Protein AF-A0AA36C4Y5-F1 (afdb_monomer_lite)

Structure (mmCIF, N/CA/C/O backbone):
data_AF-A0AA36C4Y5-F1
#
_entry.id   AF-A0AA36C4Y5-F1
#
loop_
_atom_site.group_PDB
_atom_site.id
_atom_site.type_symbol
_atom_site.label_atom_id
_atom_site.label_alt_id
_atom_site.label_comp_id
_atom_site.label_asym_id
_atom_site.label_entity_id
_atom_site.label_seq_id
_atom_site.pdbx_PDB_ins_code
_atom_site.Cartn_x
_atom_site.Cartn_y
_atom_site.Cartn_z
_atom_site.occupancy
_atom_site.B_iso_or_equiv
_atom_site.auth_seq_id
_atom_site.auth_comp_id
_atom_site.auth_asym_id
_atom_site.auth_atom_id
_atom_site.pdbx_PDB_model_num
ATOM 1 N N . MET A 1 1 ? 22.059 8.610 -9.276 1.00 89.94 1 MET A N 1
ATOM 2 C CA . MET A 1 1 ? 22.294 9.863 -8.521 1.00 89.94 1 MET A CA 1
ATOM 3 C C . MET A 1 1 ? 21.485 9.845 -7.234 1.00 89.94 1 MET A C 1
ATOM 5 O O . MET A 1 1 ? 20.323 9.450 -7.276 1.00 89.94 1 MET A O 1
ATOM 9 N N . ALA A 1 2 ? 22.079 10.212 -6.101 1.00 87.81 2 ALA A N 1
ATOM 10 C CA . ALA A 1 2 ? 21.374 10.294 -4.827 1.00 87.81 2 ALA A CA 1
ATOM 11 C C . ALA A 1 2 ? 20.607 11.616 -4.740 1.00 87.81 2 ALA A C 1
ATOM 13 O O . ALA A 1 2 ? 21.207 12.681 -4.844 1.00 87.81 2 ALA A O 1
ATOM 14 N N . HIS A 1 3 ? 19.291 11.540 -4.538 1.00 81.25 3 HIS A N 1
ATOM 15 C CA . HIS A 1 3 ? 18.457 12.730 -4.339 1.00 81.25 3 HIS A CA 1
ATOM 16 C C . HIS A 1 3 ? 18.406 13.200 -2.873 1.00 81.25 3 HIS A C 1
ATOM 18 O O . HIS A 1 3 ? 18.002 14.326 -2.613 1.00 81.25 3 HIS A O 1
ATOM 24 N N . ASN A 1 4 ? 18.779 12.341 -1.918 1.00 78.94 4 ASN A N 1
ATOM 25 C CA . ASN A 1 4 ? 18.818 12.627 -0.482 1.00 78.94 4 ASN A CA 1
ATOM 26 C C . ASN A 1 4 ? 19.824 11.698 0.237 1.00 78.94 4 ASN A C 1
ATOM 28 O O . ASN A 1 4 ? 20.473 10.857 -0.394 1.00 78.94 4 ASN A O 1
ATOM 32 N N . ALA A 1 5 ? 19.943 11.834 1.563 1.00 81.25 5 ALA A N 1
ATOM 33 C CA . ALA A 1 5 ? 20.867 11.044 2.385 1.00 81.25 5 ALA A CA 1
ATOM 34 C C . ALA A 1 5 ? 20.577 9.529 2.353 1.00 81.25 5 ALA A C 1
ATOM 36 O O . ALA A 1 5 ? 21.508 8.731 2.257 1.00 81.25 5 ALA A O 1
ATOM 37 N N . ALA A 1 6 ? 19.302 9.123 2.360 1.00 72.81 6 ALA A N 1
ATOM 38 C CA . ALA A 1 6 ? 18.918 7.714 2.240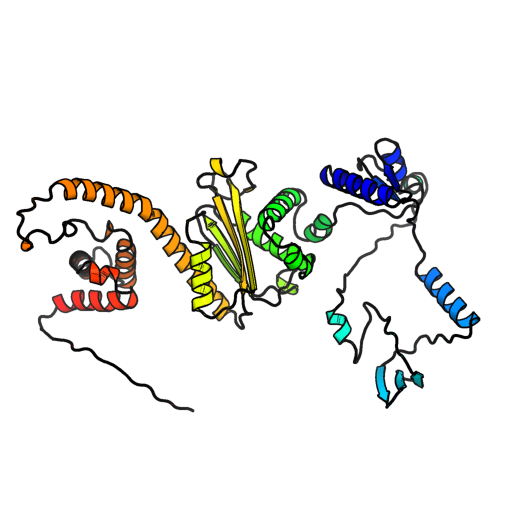 1.00 72.81 6 ALA A CA 1
ATOM 39 C C . ALA A 1 6 ? 19.320 7.135 0.872 1.00 72.81 6 ALA A C 1
ATOM 41 O O . ALA A 1 6 ? 19.883 6.046 0.783 1.00 72.81 6 ALA A O 1
ATOM 42 N N . GLY A 1 7 ? 19.123 7.906 -0.199 1.00 77.38 7 GLY A N 1
ATOM 43 C CA . GLY A 1 7 ? 19.596 7.574 -1.535 1.00 77.38 7 GLY A CA 1
ATOM 44 C C . GLY A 1 7 ? 21.116 7.422 -1.601 1.00 77.38 7 GLY A C 1
ATOM 45 O O . GLY A 1 7 ? 21.597 6.527 -2.286 1.00 77.38 7 GLY A O 1
ATOM 46 N N . ALA A 1 8 ? 21.873 8.249 -0.877 1.00 88.38 8 ALA A N 1
ATOM 47 C CA . ALA A 1 8 ? 23.327 8.117 -0.791 1.00 88.38 8 ALA A CA 1
ATOM 48 C C . ALA A 1 8 ? 23.737 6.808 -0.093 1.00 88.38 8 ALA A C 1
ATOM 50 O O . ALA A 1 8 ? 24.628 6.110 -0.578 1.00 88.38 8 ALA A O 1
ATOM 51 N N . ALA A 1 9 ? 23.040 6.431 0.984 1.00 82.19 9 ALA A N 1
ATOM 52 C CA . ALA A 1 9 ? 23.246 5.151 1.658 1.00 82.19 9 ALA A CA 1
ATOM 53 C C . ALA A 1 9 ? 22.913 3.947 0.749 1.00 82.19 9 ALA A C 1
ATOM 55 O O . ALA A 1 9 ? 23.690 2.993 0.698 1.00 82.19 9 ALA A O 1
ATOM 56 N N . ASP A 1 10 ? 21.825 4.006 -0.032 1.00 78.12 10 ASP A N 1
ATOM 57 C CA . ASP A 1 10 ? 21.495 2.973 -1.032 1.00 78.12 10 ASP A CA 1
ATOM 58 C C . ASP A 1 10 ? 22.586 2.865 -2.110 1.00 78.12 10 ASP A C 1
ATOM 60 O O . ASP A 1 10 ? 23.038 1.768 -2.446 1.00 78.12 10 ASP A O 1
ATOM 64 N N . LEU A 1 11 ? 23.084 3.996 -2.625 1.00 90.31 11 LEU A N 1
ATOM 65 C CA . LEU A 1 11 ? 24.181 3.985 -3.595 1.00 90.31 11 LEU A CA 1
ATOM 66 C C . LEU A 1 11 ? 25.468 3.382 -3.020 1.00 90.31 11 LEU A C 1
ATOM 68 O O . LEU A 1 11 ? 26.138 2.636 -3.735 1.00 90.31 11 LEU A O 1
ATOM 72 N N . GLN A 1 12 ? 25.792 3.644 -1.751 1.00 91.25 12 GLN A N 1
ATOM 73 C CA . GLN A 1 12 ? 26.920 3.011 -1.062 1.00 91.25 12 GLN A CA 1
ATOM 74 C C . GLN A 1 12 ? 26.722 1.491 -0.954 1.00 91.25 12 GLN A C 1
ATOM 76 O O . GLN A 1 12 ? 27.602 0.720 -1.339 1.00 91.25 12 GLN A O 1
ATOM 81 N N . ALA A 1 13 ? 25.541 1.038 -0.525 1.00 85.56 13 ALA A N 1
ATOM 82 C CA . ALA A 1 13 ? 25.236 -0.389 -0.442 1.00 85.56 13 ALA A CA 1
ATOM 83 C C . ALA A 1 13 ? 25.334 -1.079 -1.817 1.00 85.56 13 ALA A C 1
ATOM 85 O O . ALA A 1 13 ? 25.893 -2.175 -1.935 1.00 85.56 13 ALA A O 1
ATOM 86 N N . ARG A 1 14 ? 24.840 -0.432 -2.883 1.00 84.75 14 ARG A N 1
ATOM 87 C CA . ARG A 1 14 ? 24.961 -0.918 -4.268 1.00 84.75 14 ARG A CA 1
ATOM 88 C C . ARG A 1 14 ? 26.407 -0.941 -4.744 1.00 84.75 14 ARG A C 1
ATOM 90 O O . ARG A 1 14 ? 26.807 -1.922 -5.368 1.00 84.75 14 ARG A O 1
ATOM 97 N N . HIS A 1 15 ? 27.186 0.098 -4.451 1.00 95.44 15 HIS A N 1
ATOM 98 C CA . HIS A 1 15 ? 28.616 0.137 -4.747 1.00 95.44 15 HIS A CA 1
ATOM 99 C C . HIS A 1 15 ? 29.319 -1.091 -4.158 1.00 95.44 15 HIS A C 1
ATOM 101 O O . HIS A 1 15 ? 29.966 -1.839 -4.891 1.00 95.44 15 HIS A O 1
ATOM 107 N N . ASP A 1 16 ? 29.113 -1.367 -2.871 1.00 91.44 16 ASP A N 1
ATOM 108 C CA . ASP A 1 16 ? 29.782 -2.469 -2.172 1.00 91.44 16 ASP A CA 1
ATOM 109 C C . ASP A 1 16 ? 29.340 -3.838 -2.707 1.00 91.44 16 ASP A C 1
ATOM 111 O O . ASP A 1 16 ? 30.133 -4.773 -2.850 1.00 91.44 16 ASP A O 1
ATOM 115 N N . GLN A 1 17 ? 28.061 -3.967 -3.060 1.00 89.69 17 GLN A N 1
ATOM 116 C CA . GLN A 1 17 ? 27.519 -5.147 -3.726 1.00 89.69 17 GLN A CA 1
ATOM 117 C C . GLN A 1 17 ? 28.144 -5.400 -5.105 1.00 89.69 17 GLN A C 1
ATOM 119 O O . GLN A 1 17 ? 28.428 -6.551 -5.446 1.00 89.69 17 GLN A O 1
ATOM 124 N N . TRP A 1 18 ? 28.327 -4.362 -5.916 1.00 90.31 18 TRP A N 1
ATOM 125 C CA . TRP A 1 18 ? 28.888 -4.481 -7.262 1.00 90.31 18 TRP A CA 1
ATOM 126 C C . TRP A 1 18 ? 30.403 -4.676 -7.237 1.00 90.31 18 TRP A C 1
ATOM 128 O O . TRP A 1 18 ? 30.913 -5.543 -7.950 1.00 90.31 18 TRP A O 1
ATOM 138 N N . LYS A 1 19 ? 31.112 -3.984 -6.340 1.00 93.81 19 LYS A N 1
ATOM 139 C CA . LYS A 1 19 ? 32.541 -4.201 -6.087 1.00 93.81 19 LYS A CA 1
ATOM 140 C C . LYS A 1 19 ? 32.851 -5.643 -5.704 1.00 93.81 19 LYS A C 1
ATOM 142 O O . LYS A 1 19 ? 33.768 -6.229 -6.271 1.00 93.81 19 LYS A O 1
ATOM 147 N N . ARG A 1 20 ? 32.055 -6.255 -4.815 1.00 93.56 20 ARG A N 1
ATOM 148 C CA . ARG A 1 20 ? 32.211 -7.678 -4.444 1.00 93.56 20 ARG A CA 1
ATOM 149 C C . ARG A 1 20 ? 32.080 -8.641 -5.627 1.00 93.56 20 ARG A C 1
ATOM 151 O O . ARG A 1 20 ? 32.610 -9.743 -5.567 1.00 93.56 20 ARG A O 1
ATOM 158 N N . ARG A 1 21 ? 31.392 -8.234 -6.695 1.00 93.88 21 ARG A N 1
ATOM 159 C CA . ARG A 1 21 ? 31.222 -9.011 -7.933 1.00 93.88 21 ARG A CA 1
ATOM 160 C C . ARG A 1 21 ? 32.266 -8.667 -9.004 1.00 93.88 21 ARG A C 1
ATOM 162 O O . ARG A 1 21 ? 32.126 -9.111 -10.137 1.00 93.88 21 ARG A O 1
ATOM 169 N N . GLY A 1 22 ? 33.279 -7.863 -8.670 1.00 93.94 22 GLY A N 1
ATOM 170 C CA . GLY A 1 22 ? 34.330 -7.441 -9.600 1.00 93.94 22 GLY A CA 1
ATOM 171 C C . GLY A 1 22 ? 33.880 -6.407 -10.635 1.00 93.94 22 GLY A C 1
ATOM 172 O O . GLY A 1 22 ? 34.559 -6.224 -11.640 1.00 93.94 22 GLY A O 1
ATOM 173 N N . ALA A 1 23 ? 32.740 -5.741 -10.427 1.00 94.81 23 ALA A N 1
ATOM 174 C CA . ALA A 1 23 ? 32.265 -4.716 -11.349 1.00 94.81 23 ALA A CA 1
ATOM 175 C C . ALA A 1 23 ? 33.080 -3.417 -11.231 1.00 94.81 23 ALA A C 1
ATOM 177 O O . ALA A 1 23 ? 33.407 -2.972 -10.125 1.00 94.81 23 ALA A O 1
ATOM 178 N N . ASP A 1 24 ? 33.341 -2.779 -12.374 1.00 96.44 24 ASP A N 1
ATOM 179 C CA . ASP A 1 24 ? 33.966 -1.456 -12.450 1.00 96.44 24 ASP A CA 1
ATOM 180 C C . ASP A 1 24 ? 32.942 -0.355 -12.143 1.00 96.44 24 ASP A C 1
ATOM 182 O O . ASP A 1 24 ? 32.350 0.272 -13.026 1.00 96.44 24 ASP A O 1
ATOM 186 N N . VAL A 1 25 ? 32.705 -0.184 -10.844 1.00 96.62 25 VAL A N 1
ATOM 187 C CA . VAL A 1 25 ? 31.866 0.871 -10.284 1.00 96.62 25 VAL A CA 1
ATOM 188 C C . VAL A 1 25 ? 32.677 1.779 -9.364 1.00 96.62 25 VAL A C 1
ATOM 190 O O . VAL A 1 25 ? 33.612 1.334 -8.684 1.00 96.62 25 VAL A O 1
ATOM 193 N N . GLU A 1 26 ? 32.296 3.052 -9.321 1.00 96.88 26 GLU A N 1
ATOM 194 C CA . GLU A 1 26 ? 32.885 4.075 -8.463 1.00 96.88 26 GLU A CA 1
ATOM 195 C C . GLU A 1 26 ? 31.788 4.935 -7.832 1.00 96.88 26 GLU A C 1
ATOM 197 O O . GLU A 1 26 ? 30.918 5.455 -8.530 1.00 96.88 26 GLU A O 1
ATOM 202 N N . LEU A 1 27 ? 31.832 5.106 -6.509 1.00 97.31 27 LEU A N 1
ATOM 203 C CA . LEU A 1 27 ? 30.984 6.078 -5.831 1.00 97.31 27 LEU A CA 1
ATOM 204 C C . LEU A 1 27 ? 31.628 7.469 -5.920 1.00 97.31 27 LEU A C 1
ATOM 206 O O . LEU A 1 27 ? 32.692 7.711 -5.356 1.00 97.31 27 LEU A O 1
ATOM 210 N N . LEU A 1 28 ? 30.978 8.376 -6.641 1.00 96.81 28 LEU A N 1
ATOM 211 C CA . LEU A 1 28 ? 31.387 9.763 -6.813 1.00 96.81 28 LEU A CA 1
ATOM 212 C C . LEU A 1 28 ? 30.800 10.630 -5.699 1.00 96.81 28 LEU A C 1
ATOM 214 O O . LEU A 1 28 ? 29.606 10.553 -5.409 1.00 96.81 28 LEU A O 1
ATOM 218 N N . THR A 1 29 ? 31.628 11.506 -5.133 1.00 95.50 29 THR A N 1
ATOM 219 C CA . THR A 1 29 ? 31.250 12.527 -4.144 1.00 95.50 29 THR A CA 1
ATOM 220 C C . THR A 1 29 ? 31.993 13.838 -4.435 1.00 95.50 29 THR A C 1
ATOM 222 O O . THR A 1 29 ? 32.924 13.872 -5.247 1.00 95.50 29 THR A O 1
ATOM 225 N N . GLY A 1 30 ? 31.567 14.938 -3.807 1.00 93.44 30 GLY A N 1
ATOM 226 C CA . GLY A 1 30 ? 32.246 16.237 -3.901 1.00 93.44 30 GLY A CA 1
ATOM 227 C C . GLY A 1 30 ? 32.370 16.772 -5.334 1.00 93.44 30 GLY A C 1
ATOM 228 O O . GLY A 1 30 ? 31.464 16.607 -6.152 1.00 93.44 30 GLY A O 1
ATOM 229 N N . SER A 1 31 ? 33.513 17.390 -5.652 1.00 94.31 31 SER A N 1
ATOM 230 C CA . SER A 1 31 ? 33.762 18.020 -6.960 1.00 94.31 31 SER A CA 1
ATOM 231 C C . SER A 1 31 ? 33.651 17.045 -8.133 1.00 94.31 31 SER A C 1
ATOM 233 O O . SER A 1 31 ? 33.160 17.416 -9.194 1.00 94.31 31 SER A O 1
ATOM 235 N N . LYS A 1 32 ? 34.039 15.780 -7.938 1.00 94.12 32 LYS A N 1
ATOM 236 C CA . LYS A 1 32 ? 33.940 14.750 -8.978 1.00 94.12 32 LYS A CA 1
ATOM 237 C C . LYS A 1 32 ? 32.487 14.369 -9.267 1.00 94.12 32 LYS A C 1
ATOM 239 O O . LYS A 1 32 ? 32.132 14.118 -10.413 1.00 94.12 32 LYS A O 1
ATOM 244 N N . CYS A 1 33 ? 31.631 14.357 -8.243 1.00 94.56 33 CYS A N 1
ATOM 245 C CA . CYS A 1 33 ? 30.192 14.167 -8.432 1.00 94.56 33 CYS A CA 1
ATOM 246 C C . CYS A 1 33 ? 29.586 15.330 -9.224 1.00 94.56 33 CYS A C 1
ATOM 248 O O . CYS A 1 33 ? 28.864 15.090 -10.189 1.00 94.56 33 CYS A O 1
ATOM 250 N N . GLN A 1 34 ? 29.945 16.568 -8.872 1.00 92.62 34 GLN A N 1
ATOM 251 C CA . GLN A 1 34 ? 29.488 17.764 -9.580 1.00 92.62 34 GLN A CA 1
ATOM 252 C C . GLN A 1 34 ? 29.922 17.766 -11.048 1.00 92.62 34 GLN A C 1
ATOM 254 O O . GLN A 1 34 ? 29.106 18.028 -11.927 1.00 92.62 34 GLN A O 1
ATOM 259 N N . GLU A 1 35 ? 31.182 17.429 -11.321 1.00 92.31 35 GLU A N 1
ATOM 260 C CA . GLU A 1 35 ? 31.720 17.342 -12.680 1.00 92.31 35 GLU A CA 1
ATOM 261 C C . GLU A 1 35 ? 30.941 16.337 -13.544 1.00 92.31 35 GLU A C 1
ATOM 263 O O . GLU A 1 35 ? 30.611 16.628 -14.691 1.00 92.31 35 GLU A O 1
ATOM 268 N N . TYR A 1 36 ? 30.626 15.161 -12.992 1.00 92.50 36 TYR A N 1
ATOM 269 C CA . TYR A 1 36 ? 29.939 14.095 -13.725 1.00 92.50 36 TYR A CA 1
ATOM 270 C C . TYR A 1 36 ? 28.432 14.330 -13.855 1.00 92.50 36 TYR A C 1
ATOM 272 O O . TYR A 1 36 ? 27.846 13.984 -14.878 1.00 92.50 36 TYR A O 1
ATOM 280 N N . CYS A 1 37 ? 27.794 14.902 -12.834 1.00 90.50 37 CYS A N 1
ATOM 281 C CA . CYS A 1 37 ? 26.354 15.157 -12.848 1.00 90.50 37 CYS A CA 1
ATOM 282 C C . CYS A 1 37 ? 25.996 16.473 -13.551 1.00 90.50 37 CYS A C 1
ATOM 284 O O . CYS A 1 37 ? 24.849 16.641 -13.955 1.00 90.50 37 CYS A O 1
ATOM 286 N N . GLY A 1 38 ? 26.944 17.408 -13.672 1.00 89.50 38 GLY A N 1
ATOM 287 C CA . GLY A 1 38 ? 26.691 18.751 -14.198 1.00 89.50 38 GLY A CA 1
ATOM 288 C C . GLY A 1 38 ? 26.014 19.700 -13.205 1.00 89.50 38 GLY A C 1
ATOM 289 O O . GLY A 1 38 ? 25.529 20.756 -13.598 1.00 89.50 38 GLY A O 1
ATOM 290 N N . THR A 1 39 ? 25.926 19.327 -11.925 1.00 87.94 39 THR A N 1
ATOM 291 C CA . THR A 1 39 ? 25.198 20.080 -10.893 1.00 87.94 39 THR A CA 1
ATOM 292 C C . THR A 1 39 ? 25.777 19.825 -9.503 1.00 87.94 39 THR A C 1
ATOM 294 O O . THR A 1 39 ? 26.255 18.729 -9.216 1.00 87.94 39 THR A O 1
ATOM 297 N N . ASP A 1 40 ? 25.725 20.829 -8.631 1.00 89.38 40 ASP A N 1
ATOM 298 C CA . ASP A 1 40 ? 26.099 20.734 -7.215 1.00 89.38 40 ASP A CA 1
ATOM 299 C C . ASP A 1 40 ? 24.957 20.228 -6.315 1.00 89.38 40 ASP A C 1
ATOM 301 O O . ASP A 1 40 ? 25.178 19.917 -5.147 1.00 89.38 40 ASP A O 1
ATOM 305 N N . GLN A 1 41 ? 23.747 20.078 -6.865 1.00 89.31 41 GLN A N 1
ATOM 306 C CA . GLN A 1 41 ? 22.562 19.616 -6.136 1.00 89.31 41 GLN A CA 1
ATOM 307 C C . GLN A 1 41 ? 22.597 18.112 -5.817 1.00 89.31 41 GLN A C 1
ATOM 309 O O . GLN A 1 41 ? 21.790 17.618 -5.031 1.00 89.31 41 GLN A O 1
ATOM 314 N N . ILE A 1 42 ? 23.518 17.362 -6.429 1.00 92.06 42 ILE A N 1
ATOM 315 C CA . ILE A 1 42 ? 23.687 15.924 -6.211 1.00 92.06 42 ILE A CA 1
ATOM 316 C C . ILE A 1 42 ? 24.930 15.689 -5.356 1.00 92.06 42 ILE A C 1
ATOM 318 O O . ILE A 1 42 ? 26.062 15.855 -5.806 1.00 92.06 42 ILE A O 1
ATOM 322 N N . SER A 1 43 ? 24.711 15.237 -4.122 1.00 91.62 43 SER A N 1
ATOM 323 C CA . SER A 1 43 ? 25.782 14.999 -3.148 1.00 91.62 43 SER A CA 1
ATOM 324 C C . SER A 1 43 ? 26.598 13.733 -3.428 1.00 91.62 43 SER A C 1
ATOM 326 O O . SER A 1 43 ? 27.772 13.656 -3.055 1.00 91.62 43 SER A O 1
ATOM 328 N N . SER A 1 44 ? 25.992 12.734 -4.080 1.00 96.00 44 SER A N 1
ATOM 329 C CA . SER A 1 44 ? 26.673 11.505 -4.490 1.00 96.00 44 SER A CA 1
ATOM 330 C C . SER A 1 44 ? 26.025 10.826 -5.698 1.00 96.00 44 SER A C 1
ATOM 332 O O . SER A 1 44 ? 24.813 10.901 -5.925 1.00 96.00 44 SER A O 1
ATOM 334 N N . ALA A 1 45 ? 26.831 10.109 -6.476 1.00 95.81 45 ALA A N 1
ATOM 335 C CA . ALA A 1 45 ? 26.373 9.324 -7.615 1.00 95.81 45 ALA A CA 1
ATOM 336 C C . ALA A 1 45 ? 27.197 8.042 -7.756 1.00 95.81 45 ALA A C 1
ATOM 338 O O . ALA A 1 45 ? 28.385 8.028 -7.471 1.00 95.81 45 ALA A O 1
ATOM 339 N N . LEU A 1 46 ? 26.573 6.959 -8.215 1.00 95.94 46 LEU A N 1
ATOM 340 C CA . LEU A 1 46 ? 27.270 5.716 -8.524 1.00 95.94 46 LEU A CA 1
ATOM 341 C C . LEU A 1 46 ? 27.556 5.688 -10.024 1.00 95.94 46 LEU A C 1
ATOM 343 O O . LEU A 1 46 ? 26.623 5.597 -10.820 1.00 95.94 46 LEU A O 1
ATOM 347 N N . LEU A 1 47 ? 28.828 5.783 -10.393 1.00 95.69 47 LEU A N 1
ATOM 348 C CA . LEU A 1 47 ? 29.292 5.623 -11.763 1.00 95.69 47 LEU A CA 1
ATOM 349 C C . LEU A 1 47 ? 29.527 4.139 -12.040 1.00 95.69 47 LEU A C 1
ATOM 351 O O . LEU A 1 47 ? 30.337 3.508 -11.367 1.00 95.69 47 LEU A O 1
ATOM 355 N N . ASP A 1 48 ? 28.853 3.598 -13.050 1.00 94.06 48 ASP A N 1
ATOM 356 C CA . ASP A 1 48 ? 29.102 2.255 -13.575 1.00 94.06 48 ASP A CA 1
ATOM 357 C C . ASP A 1 48 ? 29.719 2.376 -14.969 1.00 94.06 48 ASP A C 1
ATOM 359 O O . ASP A 1 48 ? 29.045 2.791 -15.912 1.00 94.06 48 ASP A O 1
ATOM 363 N N . ARG A 1 49 ? 31.003 2.028 -15.112 1.00 93.19 49 ARG A N 1
ATOM 364 C CA . ARG A 1 49 ? 31.735 2.174 -16.385 1.00 93.19 49 ARG A CA 1
ATOM 365 C C . ARG A 1 49 ? 31.336 1.150 -17.443 1.00 93.19 49 ARG A C 1
ATOM 367 O O . ARG A 1 49 ? 31.761 1.252 -18.588 1.00 93.19 49 ARG A O 1
ATOM 374 N N . ARG A 1 50 ? 30.525 0.160 -17.068 1.00 89.50 50 ARG A N 1
ATOM 375 C CA . ARG A 1 50 ? 29.968 -0.842 -17.985 1.00 89.50 50 ARG A CA 1
ATOM 376 C C . ARG A 1 50 ? 28.669 -0.357 -18.623 1.00 89.50 50 ARG A C 1
ATOM 378 O O . ARG A 1 50 ? 28.226 -0.935 -19.612 1.00 89.50 50 ARG A O 1
ATOM 385 N N . ALA A 1 51 ? 28.026 0.642 -18.018 1.00 87.62 51 ALA A N 1
ATOM 386 C CA . ALA A 1 51 ? 26.785 1.211 -18.510 1.00 87.62 51 ALA A CA 1
ATOM 387 C C . ALA A 1 51 ? 27.056 2.224 -19.629 1.00 87.62 51 ALA A C 1
ATOM 389 O O . ALA A 1 51 ? 28.128 2.818 -19.722 1.00 87.62 51 ALA A O 1
ATOM 390 N N . GLY A 1 52 ? 26.052 2.442 -20.472 1.00 85.44 52 GLY A N 1
ATOM 391 C CA . GLY A 1 52 ? 26.131 3.396 -21.566 1.00 85.44 52 GLY A CA 1
ATOM 392 C C . GLY A 1 52 ? 24.764 3.676 -22.167 1.00 85.44 52 GLY A C 1
ATOM 393 O O . GLY A 1 52 ? 23.747 3.118 -21.747 1.00 85.44 52 GLY A O 1
ATOM 394 N N . THR A 1 53 ? 24.751 4.555 -23.158 1.00 85.31 53 THR A N 1
ATOM 395 C CA . THR A 1 53 ? 23.586 4.812 -24.000 1.00 85.31 53 THR A CA 1
ATOM 396 C C . THR A 1 53 ? 23.728 4.026 -25.300 1.00 85.31 53 THR A C 1
ATOM 398 O O . THR A 1 53 ? 24.832 3.794 -25.791 1.00 85.31 53 THR A O 1
ATOM 401 N N . ILE A 1 54 ? 22.605 3.575 -25.854 1.00 87.25 54 ILE A N 1
ATOM 402 C CA . ILE A 1 54 ? 22.574 2.894 -27.151 1.00 87.25 54 ILE A CA 1
ATOM 403 C C . ILE A 1 54 ? 21.590 3.617 -28.061 1.00 87.25 54 ILE A C 1
ATOM 405 O O . ILE A 1 54 ? 20.612 4.179 -27.576 1.00 87.25 54 ILE A O 1
ATOM 409 N N . ASN A 1 55 ? 21.811 3.557 -29.375 1.00 90.56 55 ASN A N 1
ATOM 410 C CA . ASN A 1 55 ? 20.778 3.858 -30.363 1.00 90.56 55 ASN A CA 1
ATOM 411 C C . ASN A 1 55 ? 19.967 2.570 -30.608 1.00 90.56 55 ASN A C 1
ATOM 413 O O . ASN A 1 55 ? 20.463 1.688 -31.319 1.00 90.56 55 ASN A O 1
ATOM 417 N N . PRO A 1 56 ? 18.748 2.421 -30.050 1.00 88.88 56 PRO A N 1
ATOM 418 C CA . PRO A 1 56 ? 18.026 1.151 -30.108 1.00 88.88 56 PRO A CA 1
ATOM 419 C C . PRO A 1 56 ? 17.638 0.762 -31.538 1.00 88.88 56 PRO A C 1
ATOM 421 O O . PRO A 1 56 ? 17.685 -0.416 -31.895 1.00 88.88 56 PRO A O 1
ATOM 424 N N . MET A 1 57 ? 17.304 1.749 -32.378 1.00 92.50 57 MET A N 1
ATOM 425 C CA . MET A 1 57 ? 16.947 1.519 -33.779 1.00 92.50 57 MET A CA 1
ATOM 426 C C . MET A 1 57 ? 18.158 1.055 -34.588 1.00 92.50 57 MET A C 1
ATOM 428 O O . MET A 1 57 ? 18.074 0.071 -35.323 1.00 92.50 57 MET A O 1
ATOM 432 N N . GLY A 1 58 ? 19.300 1.728 -34.420 1.00 95.38 58 GLY A N 1
ATOM 433 C CA . GLY A 1 58 ? 20.552 1.339 -35.070 1.00 95.38 58 GLY A CA 1
ATOM 434 C C . GLY A 1 58 ? 20.996 -0.067 -34.665 1.00 95.38 58 GLY A C 1
ATOM 435 O O . GLY A 1 58 ? 21.306 -0.887 -35.526 1.00 95.38 58 GLY A O 1
ATOM 436 N N . TYR A 1 59 ? 20.940 -0.374 -33.366 1.00 95.00 59 TYR A N 1
ATOM 437 C CA . TYR A 1 59 ? 21.263 -1.701 -32.840 1.00 95.00 59 TYR A CA 1
ATOM 438 C C . TYR A 1 59 ? 20.360 -2.794 -33.431 1.00 95.00 59 TYR A C 1
ATOM 440 O O . TYR A 1 59 ? 20.853 -3.786 -33.966 1.00 95.00 59 TYR A O 1
ATOM 448 N N . THR A 1 60 ? 19.040 -2.588 -33.411 1.00 94.12 60 THR A N 1
ATOM 449 C CA . THR A 1 60 ? 18.066 -3.564 -33.935 1.00 94.12 60 THR A CA 1
ATOM 450 C C . THR A 1 60 ? 18.213 -3.760 -35.446 1.00 94.12 60 THR A C 1
ATOM 452 O O . THR A 1 60 ? 18.141 -4.886 -35.934 1.00 94.12 60 THR A O 1
ATOM 455 N N . THR A 1 61 ? 18.486 -2.684 -36.190 1.00 95.88 61 THR A N 1
ATOM 456 C CA . THR A 1 61 ? 18.733 -2.748 -37.639 1.00 95.88 61 THR A CA 1
ATOM 457 C C . THR A 1 61 ? 19.998 -3.550 -37.947 1.00 95.88 61 THR A C 1
ATOM 459 O O . THR A 1 61 ? 19.975 -4.412 -38.823 1.00 95.88 61 THR A O 1
ATOM 462 N N . GLY A 1 62 ? 21.083 -3.327 -37.198 1.00 97.38 62 GLY A N 1
ATOM 463 C CA . GLY A 1 62 ? 22.321 -4.092 -37.358 1.00 97.38 62 GLY A CA 1
ATOM 464 C C . GLY A 1 62 ? 22.152 -5.582 -37.037 1.00 97.38 62 GLY A C 1
ATOM 465 O O . GLY A 1 62 ? 22.692 -6.434 -37.746 1.00 97.38 62 GLY A O 1
ATOM 466 N N . LEU A 1 63 ? 21.347 -5.917 -36.020 1.00 96.81 63 LEU A N 1
ATOM 467 C CA . LEU A 1 63 ? 20.992 -7.309 -35.724 1.00 96.81 63 LEU A CA 1
ATOM 468 C C . LEU A 1 63 ? 20.197 -7.944 -36.871 1.00 96.81 63 LEU A C 1
ATOM 470 O O . LEU A 1 63 ? 20.516 -9.059 -37.277 1.00 96.81 63 LEU A O 1
ATOM 474 N N . ALA A 1 64 ? 19.205 -7.238 -37.422 1.00 96.56 64 ALA A N 1
ATOM 475 C CA . ALA A 1 64 ? 18.407 -7.739 -38.542 1.00 96.56 64 ALA A CA 1
ATOM 476 C C . ALA A 1 64 ? 19.276 -8.027 -39.780 1.00 96.56 64 ALA A C 1
ATOM 478 O O . ALA A 1 64 ? 19.186 -9.109 -40.354 1.00 96.56 64 ALA A O 1
ATOM 479 N N . GLN A 1 65 ? 20.186 -7.112 -40.127 1.00 97.12 65 GLN A N 1
ATOM 480 C CA . GLN A 1 65 ? 21.150 -7.311 -41.217 1.00 97.12 65 GLN A CA 1
ATOM 481 C C . GLN A 1 65 ? 22.066 -8.518 -40.973 1.00 97.12 65 GLN A C 1
ATOM 483 O O . GLN A 1 65 ? 22.328 -9.295 -41.889 1.00 97.12 65 GLN A O 1
ATOM 488 N N . SER A 1 66 ? 22.531 -8.706 -39.734 1.00 98.00 66 SER A N 1
ATOM 489 C CA . SER A 1 66 ? 23.367 -9.858 -39.371 1.00 98.00 66 SER A CA 1
ATOM 490 C C . SER A 1 66 ? 22.611 -11.181 -39.538 1.00 98.00 66 SER A C 1
ATOM 492 O O . SER A 1 66 ? 23.175 -12.161 -40.021 1.00 98.00 66 SER A O 1
ATOM 494 N N . VAL A 1 67 ? 21.320 -11.210 -39.187 1.00 97.38 67 VAL A N 1
ATOM 495 C CA . VAL A 1 67 ? 20.457 -12.382 -39.399 1.00 97.38 67 VAL A CA 1
ATOM 496 C C . VAL A 1 67 ? 20.351 -12.717 -40.887 1.00 97.38 67 VAL A C 1
ATOM 498 O O . VAL A 1 67 ? 20.499 -13.881 -41.252 1.00 97.38 67 VAL A O 1
ATOM 501 N N . GLU A 1 68 ? 20.147 -11.721 -41.750 1.00 97.31 68 GLU A N 1
ATOM 502 C CA . GLU A 1 68 ? 20.066 -11.924 -43.203 1.00 97.31 68 GLU A CA 1
ATOM 503 C C . GLU A 1 68 ? 21.390 -12.410 -43.805 1.00 97.31 68 GLU A C 1
ATOM 505 O O . GLU A 1 68 ? 21.398 -13.340 -44.611 1.00 97.31 68 GLU A O 1
ATOM 510 N N . GLN A 1 69 ? 22.525 -11.854 -43.367 1.00 97.88 69 GLN A N 1
ATOM 511 C CA . GLN A 1 69 ? 23.858 -12.300 -43.796 1.00 97.88 69 GLN A CA 1
ATOM 512 C C . GLN A 1 69 ? 24.139 -13.765 -43.440 1.00 97.88 69 GLN A C 1
ATOM 514 O O . GLN A 1 69 ? 24.827 -14.462 -44.184 1.00 97.88 69 GLN A O 1
ATOM 519 N N . LEU A 1 70 ? 23.586 -14.244 -42.324 1.00 98.19 70 LEU A N 1
ATOM 520 C CA . LEU A 1 70 ? 23.685 -15.637 -41.884 1.00 98.19 70 LEU A CA 1
ATOM 521 C C . LEU A 1 70 ? 22.640 -16.559 -42.545 1.00 98.19 70 LEU A C 1
ATOM 523 O O . LEU A 1 70 ? 22.541 -17.731 -42.183 1.00 98.19 70 LEU A O 1
ATOM 527 N N . GLY A 1 71 ? 21.866 -16.058 -43.515 1.00 97.50 71 GLY A N 1
ATOM 528 C CA . GLY A 1 71 ? 20.865 -16.824 -44.264 1.00 97.50 71 GLY A CA 1
ATOM 529 C C . GLY A 1 71 ? 19.468 -16.845 -43.636 1.00 97.50 71 GLY A C 1
ATOM 530 O O . GLY A 1 71 ? 18.579 -17.540 -44.132 1.00 97.50 71 GLY A O 1
ATOM 531 N N . GLY A 1 72 ? 19.250 -16.088 -42.558 1.00 97.00 72 GLY A N 1
ATOM 532 C CA . GLY A 1 72 ? 17.918 -15.827 -42.025 1.00 97.00 72 GLY A CA 1
ATOM 533 C C . GLY A 1 72 ? 17.091 -14.940 -42.961 1.00 97.00 72 GLY A C 1
ATOM 534 O O . GLY A 1 72 ? 17.609 -14.293 -43.866 1.00 97.00 72 GLY A O 1
ATOM 535 N N . ARG A 1 73 ? 15.773 -14.908 -42.752 1.00 95.62 73 ARG A N 1
ATOM 536 C CA . ARG A 1 73 ? 14.845 -14.094 -43.551 1.00 95.62 73 ARG A CA 1
ATOM 537 C C . ARG A 1 73 ? 14.033 -13.209 -42.621 1.00 95.62 73 ARG A C 1
ATOM 539 O O . ARG A 1 73 ? 13.392 -13.724 -41.707 1.00 95.62 73 ARG A O 1
ATOM 546 N N . VAL A 1 74 ? 14.043 -11.903 -42.866 1.00 95.19 74 VAL A N 1
ATOM 547 C CA . VAL A 1 74 ? 13.267 -10.925 -42.098 1.00 95.19 74 VAL A CA 1
ATOM 548 C C . VAL A 1 74 ? 12.130 -10.403 -42.970 1.00 95.19 74 VAL A C 1
ATOM 550 O O . VAL A 1 74 ? 12.344 -9.960 -44.094 1.00 95.19 74 VAL A O 1
ATOM 553 N N . PHE A 1 75 ? 10.905 -10.451 -42.450 1.00 93.50 75 PHE A N 1
ATOM 554 C CA . PHE A 1 75 ? 9.720 -9.941 -43.137 1.00 93.50 75 PHE A CA 1
ATOM 555 C C . PHE A 1 75 ? 9.120 -8.799 -42.324 1.00 93.50 75 PHE A C 1
ATOM 557 O O . PHE A 1 75 ? 8.685 -8.993 -41.191 1.00 93.50 75 PHE A O 1
ATOM 564 N N . GLN A 1 76 ? 9.104 -7.601 -42.903 1.00 92.25 76 GLN A N 1
ATOM 565 C CA . GLN A 1 76 ? 8.472 -6.417 -42.316 1.00 92.25 76 GLN A CA 1
ATOM 566 C C . GLN A 1 76 ? 7.068 -6.221 -42.900 1.00 92.25 76 GLN A C 1
ATOM 568 O O . GLN A 1 76 ? 6.716 -6.850 -43.900 1.00 92.25 76 GLN A O 1
ATOM 573 N N . ASN A 1 77 ? 6.250 -5.368 -42.273 1.00 92.00 77 ASN A N 1
ATOM 574 C CA . ASN A 1 77 ? 4.874 -5.077 -42.712 1.00 92.00 77 ASN A CA 1
ATOM 575 C C . ASN A 1 77 ? 4.020 -6.343 -42.935 1.00 92.00 77 ASN A C 1
ATOM 577 O O . ASN A 1 77 ? 3.143 -6.383 -43.794 1.00 92.00 77 ASN A O 1
ATOM 581 N N . SER A 1 78 ? 4.312 -7.396 -42.171 1.00 94.00 78 SER A N 1
ATOM 582 C CA . SER A 1 78 ? 3.737 -8.734 -42.316 1.00 94.00 78 SER A CA 1
ATOM 583 C C . SER A 1 78 ? 3.123 -9.160 -40.985 1.00 94.00 78 SER A C 1
ATOM 585 O O . SER A 1 78 ? 3.597 -10.093 -40.342 1.00 94.00 78 SER A O 1
ATOM 587 N N . ALA A 1 79 ? 2.115 -8.413 -40.523 1.00 92.00 79 ALA A N 1
ATOM 588 C CA . ALA A 1 79 ? 1.471 -8.668 -39.238 1.00 92.00 79 ALA A CA 1
ATOM 589 C C . ALA A 1 79 ? 0.897 -10.094 -39.190 1.00 92.00 79 ALA A C 1
ATOM 591 O O . ALA A 1 79 ? 0.162 -10.514 -40.091 1.00 92.00 79 ALA A O 1
ATOM 592 N N . VAL A 1 80 ? 1.249 -10.832 -38.136 1.00 91.88 80 VAL A N 1
ATOM 593 C CA . VAL A 1 80 ? 0.695 -12.162 -37.869 1.00 91.88 80 VAL A CA 1
ATOM 594 C C . VAL A 1 80 ? -0.720 -11.986 -37.338 1.00 91.88 80 VAL A C 1
ATOM 596 O O . VAL A 1 80 ? -0.924 -11.288 -36.350 1.00 91.88 80 VAL A O 1
ATOM 599 N N . THR A 1 81 ? -1.688 -12.616 -37.994 1.00 91.19 81 THR A N 1
ATOM 600 C CA . THR A 1 81 ? -3.111 -12.513 -37.647 1.00 91.19 81 THR A CA 1
ATOM 601 C C . THR A 1 81 ? -3.640 -13.765 -36.965 1.00 91.19 81 THR A C 1
ATOM 603 O O . THR A 1 81 ? -4.641 -13.686 -36.263 1.00 91.19 81 THR A O 1
ATOM 606 N N . HIS A 1 82 ? -2.990 -14.917 -37.161 1.00 91.06 82 HIS A N 1
ATOM 607 C CA . HIS A 1 82 ? -3.432 -16.182 -36.584 1.00 91.06 82 HIS A CA 1
ATOM 608 C C . HIS A 1 82 ? -2.280 -17.181 -36.444 1.00 91.06 82 HIS A C 1
ATOM 610 O O . HIS A 1 82 ? -1.407 -17.267 -37.316 1.00 91.06 82 HIS A O 1
ATOM 616 N N . LEU A 1 83 ? -2.315 -17.963 -35.364 1.00 91.12 83 LEU A N 1
ATOM 617 C CA . LEU A 1 83 ? -1.390 -19.060 -35.091 1.00 91.12 83 LEU A CA 1
ATOM 618 C C . LEU A 1 83 ? -2.176 -20.356 -34.917 1.00 91.12 83 LEU A C 1
ATOM 620 O O . LEU A 1 83 ? -3.018 -20.461 -34.031 1.00 91.12 83 LEU A O 1
ATOM 624 N N . GLU A 1 84 ? -1.863 -21.361 -35.728 1.00 91.00 84 GLU A N 1
ATOM 625 C CA . GLU A 1 84 ? -2.555 -22.649 -35.706 1.00 91.00 84 GLU A CA 1
ATOM 626 C C . GLU A 1 84 ? -1.542 -23.784 -35.555 1.00 91.00 84 GLU A C 1
ATOM 628 O O . GLU A 1 84 ? -0.578 -23.874 -36.317 1.00 91.00 84 GLU A O 1
ATOM 633 N N . LYS A 1 85 ? -1.741 -24.672 -34.578 1.00 90.50 85 LYS A N 1
ATOM 634 C CA . LYS A 1 85 ? -0.903 -25.866 -34.435 1.00 90.50 85 LYS A CA 1
ATOM 635 C C . LYS A 1 85 ? -1.492 -27.004 -35.268 1.00 90.50 85 LYS A C 1
ATOM 637 O O . LYS A 1 85 ? -2.591 -27.465 -34.974 1.00 90.50 85 LYS A O 1
ATOM 642 N N . GLN A 1 86 ? -0.749 -27.487 -36.262 1.00 88.06 86 GLN A N 1
ATOM 643 C CA . GLN A 1 86 ? -1.130 -28.625 -37.100 1.00 88.06 86 GLN A CA 1
ATOM 644 C C . GLN A 1 86 ? -0.164 -29.790 -36.882 1.00 88.06 86 GLN A C 1
ATOM 646 O O . GLN A 1 86 ? 0.987 -29.766 -37.319 1.00 88.06 86 GLN A O 1
ATOM 651 N N . SER A 1 87 ? -0.642 -30.839 -36.208 1.00 86.50 87 SER A N 1
ATOM 652 C CA . SER A 1 87 ? 0.145 -32.030 -35.864 1.00 86.50 87 SER A CA 1
ATOM 653 C C . SER A 1 87 ? 1.456 -31.675 -35.138 1.00 86.50 87 SER A C 1
ATOM 655 O O . SER A 1 87 ? 1.429 -31.324 -33.955 1.00 86.50 87 SER A O 1
ATOM 657 N N . SER A 1 88 ? 2.600 -31.758 -35.828 1.00 89.12 88 SER A N 1
ATOM 658 C CA . SER A 1 88 ? 3.937 -31.476 -35.293 1.00 89.12 88 SER A CA 1
ATOM 659 C C . SER A 1 88 ? 4.473 -30.081 -35.627 1.00 89.12 88 SER A C 1
ATOM 661 O O . SER A 1 88 ? 5.530 -29.725 -35.114 1.00 89.12 88 SER A O 1
ATOM 663 N N . ALA A 1 89 ? 3.779 -29.304 -36.462 1.00 93.88 89 ALA A N 1
ATOM 664 C CA . ALA A 1 89 ? 4.230 -27.998 -36.931 1.00 93.88 89 ALA A CA 1
ATOM 665 C C . ALA A 1 89 ? 3.229 -26.892 -36.580 1.00 93.88 89 ALA A C 1
ATOM 667 O O . ALA A 1 89 ? 2.062 -27.128 -36.261 1.00 93.88 89 ALA A O 1
ATOM 668 N N . TRP A 1 90 ? 3.703 -25.659 -36.644 1.00 94.38 90 TRP A N 1
ATOM 669 C CA . TRP A 1 90 ? 2.901 -24.461 -36.510 1.00 94.38 90 TRP A CA 1
ATOM 670 C C . TRP A 1 90 ? 2.716 -23.783 -37.853 1.00 94.38 90 TRP A C 1
ATOM 672 O O . TRP A 1 90 ? 3.645 -23.676 -38.652 1.00 94.38 90 TRP A O 1
ATOM 682 N N . LEU A 1 91 ? 1.514 -23.269 -38.052 1.00 95.06 91 LEU A N 1
ATOM 683 C CA . LEU A 1 91 ? 1.118 -22.506 -39.209 1.00 95.06 91 LEU A CA 1
ATOM 684 C C . LEU A 1 91 ? 0.864 -21.056 -38.776 1.00 95.06 91 LEU A C 1
ATOM 686 O O . LEU A 1 91 ? -0.066 -20.765 -38.024 1.00 95.06 91 LEU A O 1
ATOM 690 N N . VAL A 1 92 ? 1.725 -20.152 -39.237 1.00 94.06 92 VAL A N 1
ATOM 691 C CA . VAL A 1 92 ? 1.707 -18.719 -38.926 1.00 94.06 92 VAL A CA 1
ATOM 692 C C . VAL A 1 92 ? 1.080 -17.990 -40.106 1.00 94.06 92 VAL A C 1
ATOM 694 O O . VAL A 1 92 ? 1.675 -17.933 -41.185 1.00 94.06 92 VAL A O 1
ATOM 697 N N . LYS A 1 93 ? -0.128 -17.451 -39.928 1.00 94.25 93 LYS A N 1
ATOM 698 C CA . LYS A 1 93 ? -0.852 -16.746 -40.993 1.00 94.25 93 LYS A CA 1
ATOM 699 C C . LYS A 1 93 ? -0.648 -15.238 -40.869 1.00 94.25 93 LYS A C 1
ATOM 701 O O . LYS A 1 93 ? -0.702 -14.672 -39.779 1.00 94.25 93 LYS A O 1
ATOM 706 N N . THR A 1 94 ? -0.455 -14.598 -42.012 1.00 94.00 94 THR A N 1
ATOM 707 C CA . THR A 1 94 ? -0.494 -13.142 -42.197 1.00 94.00 94 THR A CA 1
ATOM 708 C C . THR A 1 94 ? -1.548 -12.812 -43.257 1.00 94.00 94 THR A C 1
ATOM 710 O O . THR A 1 94 ? -2.090 -13.719 -43.891 1.00 94.00 94 THR A O 1
ATOM 713 N N . ALA A 1 95 ? -1.813 -11.529 -43.515 1.00 93.06 95 ALA A N 1
ATOM 714 C CA . ALA A 1 95 ? -2.756 -11.122 -44.563 1.00 93.06 95 ALA A CA 1
ATOM 715 C C . ALA A 1 95 ? -2.371 -11.614 -45.976 1.00 93.06 95 ALA A C 1
ATOM 717 O O . ALA A 1 95 ? -3.248 -11.874 -46.794 1.00 93.06 95 ALA A O 1
ATOM 718 N N . ASN A 1 96 ? -1.069 -11.756 -46.256 1.00 93.62 96 ASN A N 1
ATOM 719 C CA . ASN A 1 96 ? -0.547 -11.989 -47.608 1.00 93.62 96 ASN A CA 1
ATOM 720 C C . ASN A 1 96 ? 0.183 -13.331 -47.766 1.00 93.62 96 ASN A C 1
ATOM 722 O O . ASN A 1 96 ? 0.796 -13.580 -48.803 1.00 93.62 96 ASN A O 1
ATOM 726 N N . GLY A 1 97 ? 0.170 -14.194 -46.749 1.00 93.88 97 GLY A N 1
ATOM 727 C CA . GLY A 1 97 ? 0.907 -15.450 -46.818 1.00 93.88 97 GLY A CA 1
ATOM 728 C C . GLY A 1 97 ? 0.954 -16.229 -45.515 1.00 93.88 97 GLY A C 1
ATOM 729 O O . GLY A 1 97 ? 0.494 -15.772 -44.466 1.00 93.88 97 GLY A O 1
ATOM 730 N N . VAL A 1 98 ? 1.536 -17.422 -45.612 1.00 94.75 98 VAL A N 1
ATOM 731 C CA . VAL A 1 98 ? 1.613 -18.405 -44.533 1.00 94.75 98 VAL A CA 1
ATOM 732 C C . VAL A 1 98 ? 3.047 -18.908 -44.393 1.00 94.75 98 VAL A C 1
ATOM 734 O O . VAL A 1 98 ? 3.698 -19.215 -45.391 1.00 94.75 98 VAL A O 1
ATOM 737 N N . VAL A 1 99 ? 3.522 -19.019 -43.153 1.00 95.31 99 VAL A N 1
ATOM 738 C CA . VAL A 1 99 ? 4.809 -19.636 -42.808 1.00 95.31 99 VAL A CA 1
ATOM 739 C C . VAL A 1 99 ? 4.553 -20.893 -41.984 1.00 95.31 99 VAL A C 1
ATOM 741 O O . VAL A 1 99 ? 3.771 -20.865 -41.036 1.00 95.31 99 VAL A O 1
ATOM 744 N N . VAL A 1 100 ? 5.219 -21.992 -42.339 1.00 95.38 100 VAL A N 1
ATOM 745 C CA . VAL A 1 100 ? 5.192 -23.248 -41.576 1.00 95.38 100 VAL A CA 1
ATOM 746 C C . VAL A 1 100 ? 6.501 -23.378 -40.806 1.00 95.38 100 VAL A C 1
ATOM 748 O O . VAL A 1 100 ? 7.570 -23.217 -41.395 1.00 95.38 100 VAL A O 1
ATOM 751 N N . ALA A 1 101 ? 6.428 -23.643 -39.503 1.00 95.12 101 ALA A N 1
ATOM 752 C CA . ALA A 1 101 ? 7.599 -23.754 -38.637 1.00 95.12 101 ALA A CA 1
ATOM 753 C C . ALA A 1 101 ? 7.402 -24.805 -37.538 1.00 95.12 101 ALA A C 1
ATOM 755 O O . ALA A 1 101 ? 6.324 -24.912 -36.966 1.00 95.12 101 ALA A O 1
ATOM 756 N N . ASP A 1 102 ? 8.455 -25.531 -37.165 1.00 95.75 102 ASP A N 1
ATOM 757 C CA . ASP A 1 102 ? 8.382 -26.508 -36.064 1.00 95.75 102 ASP A CA 1
ATOM 758 C C . ASP A 1 102 ? 8.238 -25.835 -34.687 1.00 95.75 102 ASP A C 1
ATOM 760 O O . ASP A 1 102 ? 7.701 -26.411 -33.739 1.00 95.75 102 ASP A O 1
ATOM 764 N N . LYS A 1 103 ? 8.732 -24.597 -34.558 1.00 93.75 103 LYS A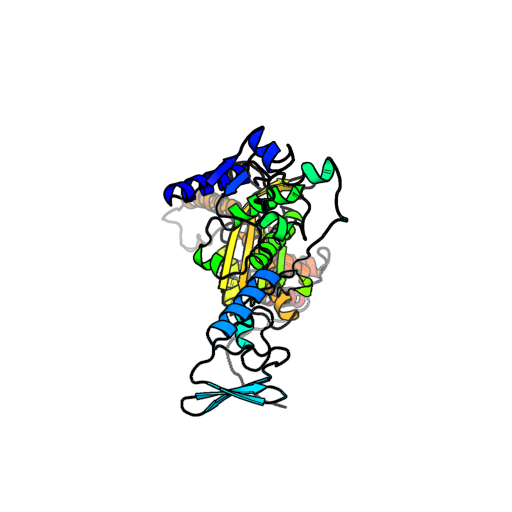 N 1
ATOM 765 C CA . LYS A 1 103 ? 8.728 -23.812 -33.317 1.00 93.75 103 LYS A CA 1
ATOM 766 C C . LYS A 1 103 ? 8.401 -22.352 -33.600 1.00 93.75 103 LYS A C 1
ATOM 768 O O . LYS A 1 103 ? 8.779 -21.815 -34.637 1.00 93.75 103 LYS A O 1
ATOM 773 N N . ILE A 1 104 ? 7.770 -21.706 -32.622 1.00 92.12 104 ILE A N 1
ATOM 774 C CA . ILE A 1 104 ? 7.498 -20.268 -32.616 1.00 92.12 104 ILE A CA 1
ATOM 775 C C . ILE A 1 104 ? 8.102 -19.665 -31.350 1.00 92.12 104 ILE A C 1
ATOM 777 O O . ILE A 1 104 ? 7.957 -20.223 -30.263 1.00 92.12 104 ILE A O 1
ATOM 781 N N . VAL A 1 105 ? 8.750 -18.510 -31.497 1.00 92.06 105 VAL A N 1
ATOM 782 C CA . VAL A 1 105 ? 9.162 -17.648 -30.385 1.00 92.06 105 VAL A CA 1
ATOM 783 C C . VAL A 1 105 ? 8.388 -16.341 -30.505 1.00 92.06 105 VAL A C 1
ATOM 785 O O . VAL A 1 105 ? 8.500 -15.646 -31.512 1.00 92.06 105 VAL A O 1
ATOM 788 N N . ILE A 1 106 ? 7.588 -16.015 -29.491 1.00 87.56 106 ILE A N 1
ATOM 789 C CA . ILE A 1 106 ? 6.804 -14.777 -29.454 1.00 87.56 106 ILE A CA 1
ATOM 790 C C . ILE A 1 106 ? 7.644 -13.700 -28.764 1.00 87.56 106 ILE A C 1
ATOM 792 O O . ILE A 1 106 ? 7.914 -13.786 -27.569 1.00 87.56 106 ILE A O 1
ATOM 796 N N . SER A 1 107 ? 8.055 -12.682 -29.522 1.00 88.31 107 SER A N 1
ATOM 797 C CA . SER A 1 107 ? 8.878 -11.558 -29.044 1.00 88.31 107 SER A CA 1
ATOM 798 C C . SER A 1 107 ? 8.226 -10.195 -29.316 1.00 88.31 107 SER A C 1
ATOM 800 O O . SER A 1 107 ? 8.906 -9.214 -29.599 1.00 88.31 107 SER A O 1
ATOM 802 N N . THR A 1 108 ? 6.893 -10.134 -29.262 1.00 84.81 108 THR A N 1
ATOM 803 C CA . THR A 1 108 ? 6.079 -8.940 -29.571 1.00 84.81 108 THR A CA 1
ATOM 804 C C . THR A 1 108 ? 5.983 -7.934 -28.418 1.00 84.81 108 THR A C 1
ATOM 806 O O . THR A 1 108 ? 5.525 -6.808 -28.611 1.00 84.81 108 THR A O 1
ATOM 809 N N . GLY A 1 109 ? 6.436 -8.309 -27.217 1.00 76.62 109 GLY A N 1
ATOM 810 C CA . GLY A 1 109 ? 6.516 -7.422 -26.053 1.00 76.62 109 GLY A CA 1
ATOM 811 C C . GLY A 1 109 ? 5.186 -6.735 -25.722 1.00 76.62 109 GLY A C 1
ATOM 812 O O . GLY A 1 109 ? 4.121 -7.355 -25.760 1.00 76.62 109 GLY A O 1
ATOM 813 N N . ALA A 1 110 ? 5.238 -5.433 -25.426 1.00 66.88 110 ALA A N 1
ATOM 814 C CA . ALA A 1 110 ? 4.058 -4.632 -25.091 1.00 66.88 110 ALA A CA 1
ATOM 815 C C . ALA A 1 110 ? 3.020 -4.544 -26.231 1.00 66.88 110 ALA A C 1
ATOM 817 O O . ALA A 1 110 ? 1.851 -4.278 -25.955 1.00 66.88 110 ALA A O 1
ATOM 818 N N . TYR A 1 111 ? 3.421 -4.818 -27.476 1.00 75.50 111 TYR A N 1
ATOM 819 C CA . TYR A 1 111 ? 2.596 -4.737 -28.690 1.00 75.50 111 TYR A CA 1
ATOM 820 C C . TYR A 1 111 ? 1.975 -6.083 -29.091 1.00 75.50 111 TYR A C 1
ATOM 822 O O . TYR A 1 111 ? 1.538 -6.261 -30.221 1.00 75.50 111 TYR A O 1
ATOM 830 N N . THR A 1 112 ? 1.980 -7.063 -28.188 1.00 80.50 112 THR A N 1
ATOM 831 C CA . THR A 1 112 ? 1.337 -8.363 -28.417 1.00 80.50 112 THR A CA 1
ATOM 832 C C . THR A 1 112 ? -0.157 -8.174 -28.683 1.00 80.50 112 THR A C 1
ATOM 834 O O . THR A 1 112 ? -0.817 -7.528 -27.879 1.00 80.50 112 THR A O 1
ATOM 837 N N . GLU A 1 113 ? -0.697 -8.754 -29.753 1.00 75.88 113 GLU A N 1
ATOM 838 C CA . GLU A 1 113 ? -2.119 -8.731 -30.142 1.00 75.88 113 GLU A CA 1
ATOM 839 C C . GLU A 1 113 ? -2.512 -10.111 -30.716 1.00 75.88 113 GLU A C 1
ATOM 841 O O . GLU A 1 113 ? -1.627 -10.898 -31.041 1.00 75.88 113 GLU A O 1
ATOM 846 N N . GLY A 1 114 ? -3.810 -10.425 -30.829 1.00 73.62 114 GLY A N 1
ATOM 847 C CA . GLY A 1 114 ? -4.304 -11.690 -31.409 1.00 73.62 114 GLY A CA 1
ATOM 848 C C . GLY A 1 114 ? -4.555 -12.827 -30.404 1.00 73.62 114 GLY A C 1
ATOM 849 O O . GLY A 1 114 ? -4.720 -12.592 -29.205 1.00 73.62 114 GLY A O 1
ATOM 850 N N . ASP A 1 115 ? -4.594 -14.072 -30.893 1.00 69.50 115 ASP A N 1
ATOM 851 C CA . ASP A 1 115 ? -5.030 -15.269 -30.137 1.00 69.50 115 ASP A CA 1
ATOM 852 C C . ASP A 1 115 ? -4.119 -15.639 -28.949 1.00 69.50 115 ASP A C 1
ATOM 854 O O . ASP A 1 115 ? -4.507 -16.389 -28.059 1.00 69.50 115 ASP A O 1
ATOM 858 N N . TRP A 1 116 ? -2.901 -15.097 -28.903 1.00 78.00 116 TRP A N 1
ATOM 859 C CA . TRP A 1 116 ? -1.928 -15.274 -27.816 1.00 78.00 116 TRP A CA 1
ATOM 860 C C . TRP A 1 116 ? -1.877 -14.063 -26.869 1.00 78.00 116 TRP A C 1
ATOM 862 O O . TRP A 1 116 ? -0.936 -13.904 -26.087 1.00 78.00 116 TRP A O 1
ATOM 872 N N . SER A 1 117 ? -2.895 -13.199 -26.923 1.00 64.06 117 SER A N 1
ATOM 873 C CA . SER A 1 117 ? -3.033 -12.008 -26.073 1.00 64.06 117 SER A CA 1
ATOM 874 C C . SER A 1 117 ? -3.164 -12.320 -24.583 1.00 64.06 117 SER A C 1
ATOM 876 O O . SER A 1 117 ? -2.903 -11.435 -23.773 1.00 64.06 117 SER A O 1
ATOM 878 N N . GLU A 1 118 ? -3.450 -13.565 -24.185 1.00 62.53 118 GLU A N 1
ATOM 879 C CA . GLU A 1 118 ? -3.364 -13.974 -22.777 1.00 62.53 118 GLU A CA 1
ATOM 880 C C . GLU A 1 118 ? -1.988 -13.688 -22.160 1.00 62.53 118 GLU A C 1
ATOM 882 O O . GLU A 1 118 ? -1.900 -13.408 -20.967 1.00 62.53 118 GLU A O 1
ATOM 887 N N . LEU A 1 119 ? -0.925 -13.659 -22.973 1.00 62.78 119 LEU A N 1
ATOM 888 C CA . LEU A 1 119 ? 0.411 -13.251 -22.539 1.00 62.78 119 LEU A CA 1
ATOM 889 C C . LEU A 1 119 ? 0.443 -11.818 -21.981 1.00 62.78 119 LEU A C 1
ATOM 891 O O . LEU A 1 119 ? 1.257 -11.537 -21.107 1.00 62.78 119 LEU A O 1
ATOM 895 N N . GLN A 1 120 ? -0.457 -10.924 -22.412 1.00 54.00 120 GLN A N 1
ATOM 896 C CA . GLN A 1 120 ? -0.578 -9.570 -21.859 1.00 54.00 120 GLN A CA 1
ATOM 897 C C . GLN A 1 120 ? -0.915 -9.570 -20.363 1.00 54.00 120 GLN A C 1
ATOM 899 O O . GLN A 1 120 ? -0.546 -8.623 -19.674 1.00 54.00 120 GLN A O 1
ATOM 904 N N . LYS A 1 121 ? -1.545 -10.631 -19.833 1.00 55.22 121 LYS A N 1
ATOM 905 C CA . LYS A 1 121 ? -1.807 -10.774 -18.388 1.00 55.22 121 LYS A CA 1
ATOM 906 C C . LYS A 1 121 ? -0.506 -10.779 -17.568 1.00 55.22 121 LYS A C 1
ATOM 908 O O . LYS A 1 121 ? -0.524 -10.404 -16.400 1.00 55.22 121 LYS A O 1
ATOM 913 N N . ASN A 1 122 ? 0.619 -11.133 -18.196 1.00 53.25 122 ASN A N 1
ATOM 914 C CA . ASN A 1 122 ? 1.932 -11.259 -17.562 1.00 53.25 122 ASN A CA 1
ATOM 915 C C . ASN A 1 122 ? 2.823 -10.015 -17.727 1.00 53.25 122 ASN A C 1
ATOM 917 O O . ASN A 1 122 ? 3.955 -10.014 -17.243 1.00 53.25 122 ASN A O 1
ATOM 921 N N . TYR A 1 123 ? 2.352 -8.960 -18.404 1.00 49.34 123 TYR A N 1
ATOM 922 C CA . TYR A 1 123 ? 3.133 -7.744 -18.640 1.00 49.34 123 TYR A CA 1
ATOM 923 C C . TYR A 1 123 ? 2.385 -6.492 -18.180 1.00 49.34 123 TYR A C 1
ATOM 925 O O . TYR A 1 123 ? 1.174 -6.361 -18.334 1.00 49.34 123 TYR A O 1
ATOM 933 N N . PHE A 1 124 ? 3.133 -5.524 -17.656 1.00 45.88 124 PHE A N 1
ATOM 934 C CA . PHE A 1 124 ? 2.630 -4.183 -17.379 1.00 45.88 124 PHE A CA 1
ATOM 935 C C . PHE A 1 124 ? 2.950 -3.254 -18.556 1.00 45.88 124 PHE A C 1
ATOM 937 O O . PHE A 1 124 ? 4.107 -3.133 -18.962 1.00 45.88 124 PHE A O 1
ATOM 944 N N . ARG A 1 125 ? 1.934 -2.571 -19.094 1.00 50.97 125 ARG A N 1
ATOM 945 C CA . ARG A 1 125 ? 2.124 -1.491 -20.070 1.00 50.97 125 ARG A CA 1
ATOM 946 C C . ARG A 1 125 ? 2.380 -0.185 -19.321 1.00 50.97 125 ARG A C 1
ATOM 948 O O . ARG A 1 125 ? 1.447 0.504 -18.927 1.00 50.97 125 ARG A O 1
ATOM 955 N N . GLY A 1 126 ? 3.655 0.132 -19.118 1.00 46.81 126 GLY A N 1
ATOM 956 C CA . GLY A 1 126 ? 4.072 1.430 -18.593 1.00 46.81 126 GLY A CA 1
ATOM 957 C C . GLY A 1 126 ? 4.089 2.483 -19.694 1.00 46.81 126 GLY A C 1
ATOM 958 O O . GLY A 1 126 ? 4.760 2.300 -20.710 1.00 46.81 126 GLY A O 1
ATOM 959 N N . TYR A 1 127 ? 3.376 3.587 -19.486 1.00 52.66 127 TYR A N 1
ATOM 960 C CA . TYR A 1 127 ? 3.475 4.758 -20.350 1.00 52.66 127 TYR A CA 1
ATOM 961 C C . TYR A 1 127 ? 4.612 5.647 -19.853 1.00 52.66 127 TYR A C 1
ATOM 963 O O . TYR A 1 127 ? 4.624 6.078 -18.701 1.00 52.66 127 TYR A O 1
ATOM 971 N N . TYR A 1 128 ? 5.568 5.919 -20.736 1.00 57.62 128 TYR A N 1
ATOM 972 C CA . TYR A 1 128 ? 6.672 6.832 -20.479 1.00 57.62 128 TYR A CA 1
ATOM 973 C C . TYR A 1 128 ? 6.605 7.964 -21.491 1.00 57.62 128 TYR A C 1
ATOM 975 O O . TYR A 1 128 ? 6.415 7.729 -22.683 1.00 57.62 128 TYR A O 1
ATOM 983 N N . TYR A 1 129 ? 6.793 9.188 -21.019 1.00 64.00 129 TYR A N 1
ATOM 984 C CA . TYR A 1 129 ? 7.033 10.333 -21.881 1.00 64.00 129 TYR A CA 1
ATOM 985 C C . TYR A 1 129 ? 8.535 10.590 -21.949 1.00 64.00 129 TYR A C 1
ATOM 987 O O . TYR A 1 129 ? 9.260 10.470 -20.960 1.00 64.00 129 TYR A O 1
ATOM 995 N N . GLN A 1 130 ? 9.000 10.932 -23.141 1.00 75.75 130 GLN A N 1
ATOM 996 C CA . GLN A 1 130 ? 10.354 11.408 -23.370 1.00 75.75 130 GLN A CA 1
ATOM 997 C C . GLN A 1 130 ? 10.252 12.859 -23.808 1.00 75.75 130 GLN A C 1
ATOM 999 O O . GLN A 1 130 ? 9.388 13.214 -24.609 1.00 75.75 130 GLN A O 1
ATOM 1004 N N . VAL A 1 131 ? 11.123 13.697 -23.263 1.00 80.00 131 VAL A N 1
ATOM 1005 C CA . VAL A 1 131 ? 11.208 15.108 -23.624 1.00 80.00 131 VAL A CA 1
ATOM 1006 C C . VAL A 1 131 ? 12.582 15.336 -24.224 1.00 80.00 131 VAL A C 1
ATOM 1008 O O . VAL A 1 131 ? 13.584 14.890 -23.669 1.00 80.00 131 VAL A O 1
ATOM 1011 N N . ALA A 1 132 ? 12.616 16.028 -25.355 1.00 85.31 132 ALA A N 1
ATOM 1012 C CA . ALA A 1 132 ? 13.840 16.516 -25.961 1.00 85.31 132 ALA A CA 1
ATOM 1013 C C . ALA A 1 132 ? 13.788 18.042 -25.970 1.00 85.31 132 ALA A C 1
ATOM 1015 O O . ALA A 1 132 ? 12.778 18.636 -26.359 1.00 85.31 132 ALA A O 1
ATOM 1016 N N . SER A 1 133 ? 14.865 18.682 -25.523 1.00 85.12 133 SER A N 1
ATOM 1017 C CA . SER A 1 133 ? 15.027 20.118 -25.712 1.00 85.12 133 SER A CA 1
ATOM 1018 C C . SER A 1 133 ? 15.271 20.426 -27.193 1.00 85.12 133 SER A C 1
ATOM 1020 O O . SER A 1 133 ? 15.568 19.543 -28.003 1.00 85.12 133 SER A O 1
ATOM 1022 N N . LYS A 1 134 ? 15.226 21.713 -27.549 1.00 89.19 134 LYS A N 1
ATOM 1023 C CA . LYS A 1 134 ? 15.962 22.168 -28.736 1.00 89.19 134 LYS A CA 1
ATOM 1024 C C . LYS A 1 134 ? 17.452 21.832 -28.545 1.00 89.19 134 LYS A C 1
ATOM 1026 O O . LYS A 1 134 ? 17.882 21.739 -27.389 1.00 89.19 134 LYS A O 1
ATOM 1031 N N . PRO A 1 135 ? 18.229 21.644 -29.627 1.00 89.00 135 PRO A N 1
ATOM 1032 C CA . PRO A 1 135 ? 19.673 21.491 -29.509 1.00 89.00 135 PRO A CA 1
ATOM 1033 C C . PRO A 1 135 ? 20.242 22.591 -28.611 1.00 89.00 135 PRO A C 1
ATOM 1035 O O . PRO A 1 135 ? 19.955 23.769 -28.820 1.00 89.00 135 PRO A O 1
ATOM 1038 N N . LEU A 1 136 ? 20.957 22.180 -27.567 1.00 87.12 136 LEU A N 1
ATOM 1039 C CA . LEU A 1 136 ? 21.657 23.098 -26.679 1.00 87.12 136 LEU A CA 1
ATOM 1040 C C . LEU A 1 136 ? 23.017 23.414 -27.304 1.00 87.12 136 LEU A C 1
ATOM 1042 O O . LEU A 1 136 ? 23.647 22.529 -27.885 1.00 87.12 136 LEU A O 1
ATOM 1046 N N . GLU A 1 137 ? 23.471 24.656 -27.169 1.00 87.69 137 GLU A N 1
ATOM 1047 C CA . GLU A 1 137 ? 24.759 25.117 -27.690 1.00 87.69 137 GLU A CA 1
ATOM 1048 C C . GLU A 1 137 ? 25.572 25.802 -26.585 1.00 87.69 137 GLU A C 1
ATOM 1050 O O . GLU A 1 137 ? 25.022 26.394 -25.654 1.00 87.69 137 GLU A O 1
ATOM 1055 N N . GLY A 1 138 ? 26.900 25.735 -26.695 1.00 87.69 138 GLY A N 1
ATOM 1056 C CA . GLY A 1 138 ? 27.812 26.419 -25.782 1.00 87.69 138 GLY A CA 1
ATOM 1057 C C . GLY A 1 138 ? 27.810 25.860 -24.347 1.00 87.69 138 GLY A C 1
ATOM 1058 O O . GLY A 1 138 ? 27.545 24.673 -24.145 1.00 87.69 138 GLY A O 1
ATOM 1059 N N . PRO A 1 139 ? 28.091 26.704 -23.333 1.00 82.19 139 PRO A N 1
ATOM 1060 C CA . PRO A 1 139 ? 28.337 26.259 -21.957 1.00 82.19 139 PRO A CA 1
ATOM 1061 C C . PRO A 1 139 ? 27.193 25.467 -21.311 1.00 82.19 139 PRO A C 1
ATOM 1063 O O . PRO A 1 139 ? 27.431 24.676 -20.401 1.00 82.19 139 PRO A O 1
ATOM 1066 N N . GLU A 1 140 ? 25.951 25.680 -21.748 1.00 78.50 140 GLU A N 1
ATOM 1067 C CA . GLU A 1 140 ? 24.794 24.933 -21.248 1.00 78.50 140 GLU A CA 1
ATOM 1068 C C . GLU A 1 140 ? 24.831 23.471 -21.706 1.00 78.50 140 GLU A C 1
ATOM 1070 O O . GLU A 1 140 ? 24.571 22.574 -20.908 1.00 78.50 140 GLU A O 1
ATOM 1075 N N . ALA A 1 141 ? 25.222 23.219 -22.959 1.00 84.81 141 ALA A N 1
ATOM 1076 C CA . ALA A 1 141 ? 25.393 21.867 -23.482 1.00 84.81 141 ALA A CA 1
ATOM 1077 C C . ALA A 1 141 ? 26.592 21.158 -22.832 1.00 84.81 141 ALA A C 1
ATOM 1079 O O . ALA A 1 141 ? 26.478 20.002 -22.432 1.00 84.81 141 ALA A O 1
ATOM 1080 N N . ASP A 1 142 ? 27.710 21.871 -22.656 1.00 83.75 142 ASP A N 1
ATOM 1081 C CA . ASP A 1 142 ? 28.970 21.321 -22.125 1.00 83.75 142 ASP A CA 1
ATOM 1082 C C . ASP A 1 142 ? 28.885 20.871 -20.654 1.00 83.75 142 ASP A C 1
ATOM 1084 O O . ASP A 1 142 ? 29.736 20.115 -20.164 1.00 83.75 142 ASP A O 1
ATOM 1088 N N . ASN A 1 143 ? 27.879 21.365 -19.928 1.00 83.81 143 ASN A N 1
ATOM 1089 C CA . ASN A 1 143 ? 27.674 21.066 -18.515 1.00 83.81 143 ASN A CA 1
ATOM 1090 C C . ASN A 1 143 ? 26.657 19.945 -18.276 1.00 83.81 143 ASN A C 1
ATOM 1092 O O . ASN A 1 143 ? 26.715 19.308 -17.226 1.00 83.81 143 ASN A O 1
ATOM 1096 N N . VAL A 1 144 ? 25.753 19.654 -19.216 1.00 86.12 144 VAL A N 1
ATOM 1097 C CA . VAL A 1 144 ? 24.781 18.563 -19.053 1.00 86.12 144 VAL A CA 1
ATOM 1098 C C . VAL A 1 144 ? 25.487 17.227 -19.254 1.00 86.12 144 VAL A C 1
ATOM 1100 O O . VAL A 1 144 ? 25.791 16.854 -20.381 1.00 86.12 144 VAL A O 1
ATOM 1103 N N . LEU A 1 145 ? 25.716 16.497 -18.154 1.00 85.56 145 LEU A N 1
ATOM 1104 C CA . LEU A 1 145 ? 26.331 15.161 -18.157 1.00 85.56 145 LEU A CA 1
ATOM 1105 C C . LEU A 1 145 ? 27.567 15.126 -19.068 1.00 85.56 145 LEU A C 1
ATOM 1107 O O . LEU A 1 145 ? 27.594 14.395 -20.054 1.00 85.56 145 LEU A O 1
ATOM 1111 N N . ARG A 1 146 ? 28.576 15.945 -18.739 1.00 85.06 146 ARG A N 1
ATOM 1112 C CA . ARG A 1 146 ? 29.757 16.270 -19.568 1.00 85.06 146 ARG A CA 1
ATOM 1113 C C . ARG A 1 146 ? 30.407 15.086 -20.294 1.00 85.06 146 ARG A C 1
ATOM 1115 O O . ARG A 1 146 ? 30.978 15.248 -21.367 1.00 85.06 146 ARG A O 1
ATOM 1122 N N . HIS A 1 147 ? 30.356 13.899 -19.703 1.00 88.06 147 HIS A N 1
ATOM 1123 C CA . HIS A 1 147 ? 30.988 12.689 -20.231 1.00 88.06 147 HIS A CA 1
ATOM 1124 C C . HIS A 1 147 ? 29.993 11.752 -20.950 1.00 88.06 147 HIS A C 1
ATOM 1126 O O . HIS A 1 147 ? 30.312 10.595 -21.215 1.00 88.06 147 HIS A O 1
ATOM 1132 N N . GLY A 1 148 ? 28.782 12.226 -21.252 1.00 84.31 148 GLY A N 1
ATOM 1133 C CA . GLY A 1 148 ? 27.773 11.539 -22.062 1.00 84.31 148 GLY A CA 1
ATOM 1134 C C . GLY A 1 148 ? 27.085 10.349 -21.389 1.00 84.31 148 GLY A C 1
ATOM 1135 O O . GLY A 1 148 ? 26.548 9.485 -22.086 1.00 84.31 148 GLY A O 1
ATOM 1136 N N . GLN A 1 149 ? 27.107 10.250 -20.055 1.00 87.00 149 GLN A N 1
ATOM 1137 C CA . GLN A 1 149 ? 26.471 9.125 -19.366 1.00 87.00 149 GLN A CA 1
ATOM 1138 C C . GLN A 1 149 ? 24.945 9.170 -19.462 1.00 87.00 149 GLN A C 1
ATOM 1140 O O . GLN A 1 149 ? 24.328 10.228 -19.396 1.00 87.00 149 GLN A O 1
ATOM 1145 N N . GLY A 1 150 ? 24.318 7.993 -19.499 1.00 85.19 150 GLY A N 1
ATOM 1146 C CA . GLY A 1 150 ? 22.920 7.876 -19.092 1.00 85.19 150 GLY A CA 1
ATOM 1147 C C . GLY A 1 150 ? 22.799 8.137 -17.590 1.00 85.19 150 GLY A C 1
ATOM 1148 O O . GLY A 1 150 ? 23.649 7.697 -16.816 1.00 85.19 150 GLY A O 1
ATOM 1149 N N . SER A 1 151 ? 21.750 8.840 -17.167 1.00 85.38 151 SER A N 1
ATOM 1150 C CA . SER A 1 151 ? 21.565 9.192 -15.759 1.00 85.38 151 SER A CA 1
ATOM 1151 C C . SER A 1 151 ? 20.154 8.888 -15.266 1.00 85.38 151 SER A C 1
ATOM 1153 O O . SER A 1 151 ? 19.170 9.036 -15.989 1.00 85.38 151 SER A O 1
ATOM 1155 N N . TRP A 1 152 ? 20.063 8.446 -14.013 1.00 82.44 152 TRP A N 1
ATOM 1156 C CA . TRP A 1 152 ? 18.822 8.247 -13.270 1.00 82.44 152 TRP A CA 1
ATOM 1157 C C . TRP A 1 152 ? 19.061 8.525 -11.784 1.00 82.44 152 TRP A C 1
ATOM 1159 O O . TRP A 1 152 ? 20.182 8.410 -11.270 1.00 82.44 152 TRP A O 1
ATOM 1169 N N . ASP A 1 153 ? 18.003 8.891 -11.071 1.00 81.62 153 ASP A N 1
ATOM 1170 C CA . ASP A 1 153 ? 18.041 9.169 -9.638 1.00 81.62 153 ASP A CA 1
ATOM 1171 C C . ASP A 1 153 ? 17.470 8.016 -8.795 1.00 81.62 153 ASP A C 1
ATOM 1173 O O . ASP A 1 153 ? 16.883 7.058 -9.306 1.00 81.62 153 ASP A O 1
ATOM 1177 N N . THR A 1 154 ? 17.657 8.101 -7.477 1.00 72.44 154 THR A N 1
ATOM 1178 C CA . THR A 1 154 ? 17.116 7.141 -6.504 1.00 72.44 154 THR A CA 1
ATOM 1179 C C . THR A 1 154 ? 15.636 7.384 -6.157 1.00 72.44 154 THR A C 1
ATOM 1181 O O . THR A 1 154 ? 15.116 6.769 -5.231 1.00 72.44 154 THR A O 1
ATOM 1184 N N . ARG A 1 155 ? 14.917 8.236 -6.904 1.00 65.88 155 ARG A N 1
ATOM 1185 C CA . ARG A 1 155 ? 13.498 8.578 -6.682 1.00 65.88 155 ARG A CA 1
ATOM 1186 C C . ARG A 1 155 ? 12.529 7.538 -7.265 1.00 65.88 155 ARG A C 1
ATOM 1188 O O . ARG A 1 155 ? 11.572 7.894 -7.946 1.00 65.88 155 ARG A O 1
ATOM 1195 N N . LEU A 1 156 ? 12.754 6.242 -7.038 1.00 55.72 156 LEU A N 1
ATOM 1196 C CA . LEU A 1 156 ? 11.881 5.189 -7.590 1.00 55.72 156 LEU A CA 1
ATOM 1197 C C . LEU A 1 156 ? 10.450 5.268 -7.025 1.00 55.72 156 LEU A C 1
ATOM 1199 O O . LEU A 1 156 ? 9.494 5.220 -7.794 1.00 55.72 156 LEU A O 1
ATOM 1203 N N . LEU A 1 157 ? 10.309 5.481 -5.711 1.00 45.34 157 LEU A N 1
ATOM 1204 C CA . LEU A 1 157 ? 9.010 5.681 -5.056 1.00 45.34 157 LEU A CA 1
ATOM 1205 C C . LEU A 1 157 ? 8.455 7.090 -5.325 1.00 45.34 157 LEU A C 1
ATOM 1207 O O . LEU A 1 157 ? 7.289 7.256 -5.644 1.00 45.34 157 LEU A O 1
ATOM 1211 N N . HIS A 1 158 ? 9.312 8.108 -5.298 1.00 43.59 158 HIS A N 1
ATOM 1212 C CA . HIS A 1 158 ? 8.943 9.514 -5.490 1.00 43.59 158 HIS A CA 1
ATOM 1213 C C . HIS A 1 158 ? 8.474 9.830 -6.928 1.00 43.59 158 HIS A C 1
ATOM 1215 O O . HIS A 1 158 ? 7.678 10.743 -7.114 1.00 43.59 158 HIS A O 1
ATOM 1221 N N . ARG A 1 159 ? 8.873 9.050 -7.947 1.00 48.16 159 ARG A N 1
ATOM 1222 C CA . ARG A 1 159 ? 8.274 9.112 -9.299 1.00 48.16 159 ARG A CA 1
ATOM 1223 C C . ARG A 1 159 ? 6.917 8.410 -9.405 1.00 48.16 159 ARG A C 1
ATOM 1225 O O . ARG A 1 159 ? 6.090 8.841 -10.202 1.00 48.16 159 ARG A O 1
ATOM 1232 N N . ALA A 1 160 ? 6.692 7.350 -8.626 1.00 46.59 160 ALA A N 1
ATOM 1233 C CA . ALA A 1 160 ? 5.399 6.668 -8.556 1.00 46.59 160 ALA A CA 1
ATOM 1234 C C . ALA A 1 160 ? 4.374 7.464 -7.721 1.00 46.59 160 ALA A C 1
ATOM 1236 O O . ALA A 1 160 ? 3.200 7.505 -8.070 1.00 46.59 160 ALA A O 1
ATOM 1237 N N . LEU A 1 161 ? 4.831 8.134 -6.657 1.00 46.44 161 LEU A N 1
ATOM 1238 C CA . LEU A 1 161 ? 4.013 8.916 -5.722 1.00 46.44 161 LEU A CA 1
ATOM 1239 C C . LEU A 1 161 ? 3.859 10.392 -6.125 1.00 46.44 161 LEU A C 1
ATOM 1241 O O . LEU A 1 161 ? 2.828 10.988 -5.836 1.00 46.44 161 LEU A O 1
ATOM 1245 N N . GLY A 1 162 ? 4.838 10.985 -6.820 1.00 46.00 162 GLY A N 1
ATOM 1246 C CA . GLY A 1 162 ? 4.840 12.409 -7.199 1.00 46.00 162 GLY A CA 1
ATOM 1247 C C . GLY A 1 162 ? 3.765 12.810 -8.216 1.00 46.00 162 GLY A C 1
ATOM 1248 O O . GLY A 1 162 ? 3.616 13.986 -8.524 1.00 46.00 162 GLY A O 1
ATOM 1249 N N . GLN A 1 163 ? 2.997 11.846 -8.731 1.00 48.22 163 GLN A N 1
ATOM 1250 C CA . GLN A 1 163 ? 1.783 12.105 -9.514 1.00 48.22 163 GLN A CA 1
ATOM 1251 C C . GLN A 1 163 ? 0.565 12.401 -8.620 1.00 48.22 163 GLN A C 1
ATOM 1253 O O . GLN A 1 163 ? -0.449 12.895 -9.106 1.00 48.22 163 GLN A O 1
ATOM 1258 N N . TYR A 1 164 ? 0.654 12.092 -7.322 1.00 49.50 164 TYR A N 1
ATOM 1259 C CA . TYR A 1 164 ? -0.477 12.076 -6.396 1.00 49.50 164 TYR A CA 1
ATOM 1260 C C . TYR A 1 164 ? -0.258 12.926 -5.133 1.00 49.50 164 TYR A C 1
ATOM 1262 O O . TYR A 1 164 ? -1.222 13.142 -4.397 1.00 49.50 164 TYR A O 1
ATOM 1270 N N . VAL A 1 165 ? 0.966 13.384 -4.841 1.00 57.34 165 VAL A N 1
ATOM 1271 C CA . VAL A 1 165 ? 1.304 14.010 -3.551 1.00 57.34 165 VAL A CA 1
ATOM 1272 C C . VAL A 1 165 ? 2.405 15.077 -3.692 1.00 57.34 165 VAL A C 1
ATOM 1274 O O . VAL A 1 165 ? 3.294 14.917 -4.526 1.00 57.34 165 VAL A O 1
ATOM 1277 N N . ASN A 1 166 ? 2.355 16.143 -2.880 1.00 60.84 166 ASN A N 1
ATOM 1278 C CA . ASN A 1 166 ? 3.365 17.214 -2.831 1.00 60.84 166 ASN A CA 1
ATOM 1279 C C . ASN A 1 166 ? 4.681 16.740 -2.180 1.00 60.84 166 ASN A C 1
ATOM 1281 O O . ASN A 1 166 ? 4.656 15.886 -1.295 1.00 60.84 166 ASN A O 1
ATOM 1285 N N . ASP A 1 167 ? 5.813 17.350 -2.553 1.00 59.84 167 ASP A N 1
ATOM 1286 C CA . ASP A 1 167 ? 7.160 16.943 -2.105 1.00 59.84 167 ASP A CA 1
ATOM 1287 C C . ASP A 1 167 ? 7.336 16.914 -0.570 1.00 59.84 167 ASP A C 1
ATOM 1289 O O . ASP A 1 167 ? 8.010 16.023 -0.048 1.00 59.84 167 ASP A O 1
ATOM 1293 N N . ASP A 1 168 ? 6.683 17.823 0.165 1.00 63.84 168 ASP A N 1
ATOM 1294 C CA . ASP A 1 168 ? 6.750 17.884 1.636 1.00 63.84 168 ASP A CA 1
ATOM 1295 C C . ASP A 1 168 ? 6.071 16.679 2.324 1.00 63.84 168 ASP A C 1
ATOM 1297 O O . ASP A 1 168 ? 6.504 16.245 3.394 1.00 63.84 168 ASP A O 1
ATOM 1301 N N . GLU A 1 169 ? 5.043 16.085 1.705 1.00 68.38 169 GLU A N 1
ATOM 1302 C CA . GLU A 1 169 ? 4.308 14.936 2.260 1.00 68.38 169 GLU A CA 1
ATOM 1303 C C . GLU A 1 169 ? 5.019 13.600 1.994 1.00 68.38 169 GLU A C 1
ATOM 1305 O O . GLU A 1 169 ? 4.823 12.631 2.729 1.00 68.38 169 GLU A O 1
ATOM 1310 N N . ILE A 1 170 ? 5.892 13.531 0.982 1.00 71.75 170 ILE A N 1
ATOM 1311 C CA . ILE A 1 170 ? 6.538 12.279 0.552 1.00 71.75 170 ILE A CA 1
ATOM 1312 C C . ILE A 1 170 ? 7.349 11.642 1.682 1.00 71.75 170 ILE A C 1
ATOM 1314 O O . ILE A 1 170 ? 7.295 10.425 1.860 1.00 71.75 170 ILE A O 1
ATOM 1318 N N . ASN A 1 171 ? 8.072 12.440 2.472 1.00 78.19 171 ASN A N 1
ATOM 1319 C CA . ASN A 1 171 ? 8.860 11.910 3.587 1.00 78.19 171 ASN A CA 1
ATOM 1320 C C . ASN A 1 171 ? 7.971 11.263 4.657 1.00 78.19 171 ASN A C 1
ATOM 1322 O O . ASN A 1 171 ? 8.323 10.208 5.182 1.00 78.19 171 ASN A O 1
ATOM 1326 N N . GLN A 1 172 ? 6.810 11.856 4.947 1.00 83.56 172 GLN A N 1
ATOM 1327 C CA . GLN A 1 172 ? 5.867 11.284 5.906 1.00 83.56 172 GLN A CA 1
ATOM 1328 C C . GLN A 1 172 ? 5.198 10.021 5.355 1.00 83.56 172 GLN A C 1
ATOM 1330 O O . GLN A 1 172 ? 5.022 9.057 6.091 1.00 83.56 172 GLN A O 1
ATOM 1335 N N . ILE A 1 173 ? 4.906 9.974 4.052 1.00 84.12 173 ILE A N 1
ATOM 1336 C CA . ILE A 1 173 ? 4.358 8.777 3.397 1.00 84.12 173 ILE A CA 1
ATOM 1337 C C . ILE A 1 173 ? 5.362 7.625 3.398 1.00 84.12 173 ILE A C 1
ATOM 1339 O O . ILE A 1 173 ? 4.970 6.478 3.590 1.00 84.12 173 ILE A O 1
ATOM 1343 N N . VAL A 1 174 ? 6.652 7.901 3.197 1.00 80.44 174 VAL A N 1
ATOM 1344 C CA . VAL A 1 174 ? 7.696 6.868 3.291 1.00 80.44 174 VAL A CA 1
ATOM 1345 C C . VAL A 1 174 ? 7.767 6.314 4.712 1.00 80.44 174 VAL A C 1
ATOM 1347 O O . VAL A 1 174 ? 7.731 5.101 4.886 1.00 80.44 174 VAL A O 1
ATOM 1350 N N . GLN A 1 175 ? 7.779 7.185 5.726 1.00 84.12 175 GLN A N 1
ATOM 1351 C CA . GLN A 1 175 ? 7.742 6.760 7.131 1.00 84.12 175 GLN A CA 1
ATOM 1352 C C . GLN A 1 175 ? 6.479 5.953 7.450 1.00 84.12 175 GLN A C 1
ATOM 1354 O O . GLN A 1 175 ? 6.553 4.915 8.108 1.00 84.12 175 GLN A O 1
ATOM 1359 N N . PHE A 1 176 ? 5.330 6.400 6.939 1.00 88.12 176 PHE A N 1
ATOM 1360 C CA . PHE A 1 176 ? 4.074 5.674 7.036 1.00 88.12 176 PHE A CA 1
ATOM 1361 C C . PHE A 1 176 ? 4.209 4.276 6.436 1.00 88.12 176 PHE A C 1
ATOM 1363 O O . PHE A 1 176 ? 3.890 3.307 7.110 1.00 88.12 176 PHE A O 1
ATOM 1370 N N . ALA A 1 177 ? 4.712 4.162 5.204 1.00 87.06 177 ALA A N 1
ATOM 1371 C CA . ALA A 1 177 ? 4.854 2.897 4.492 1.00 87.06 177 ALA A CA 1
ATOM 1372 C C . ALA A 1 177 ? 5.796 1.925 5.215 1.00 87.06 177 ALA A C 1
ATOM 1374 O O . ALA A 1 177 ? 5.450 0.755 5.379 1.00 87.06 177 ALA A O 1
ATOM 1375 N N . ASP A 1 178 ? 6.949 2.408 5.687 1.00 80.62 178 ASP A N 1
ATOM 1376 C CA . ASP A 1 178 ? 7.930 1.596 6.413 1.00 80.62 178 ASP A CA 1
ATOM 1377 C C . ASP A 1 178 ? 7.311 0.966 7.668 1.00 80.62 178 ASP A C 1
ATOM 1379 O O . ASP A 1 178 ? 7.493 -0.221 7.939 1.00 80.62 178 ASP A O 1
ATOM 1383 N N . GLN A 1 179 ? 6.525 1.742 8.416 1.00 82.12 179 GLN A N 1
ATOM 1384 C CA . GLN A 1 179 ? 5.822 1.245 9.594 1.00 82.12 179 GLN A CA 1
ATOM 1385 C C . GLN A 1 179 ? 4.614 0.381 9.219 1.00 82.12 179 GLN A C 1
ATOM 1387 O O . GLN A 1 179 ? 4.404 -0.671 9.829 1.00 82.12 179 GLN A O 1
ATOM 1392 N N . PHE A 1 180 ? 3.850 0.788 8.204 1.00 85.06 180 PHE A N 1
ATOM 1393 C CA . PHE A 1 180 ? 2.650 0.097 7.752 1.00 85.06 180 PHE A CA 1
ATOM 1394 C C . PHE A 1 180 ? 2.966 -1.322 7.302 1.00 85.06 180 PHE A C 1
ATOM 1396 O O . PHE A 1 180 ? 2.257 -2.228 7.712 1.00 85.06 180 PHE A O 1
ATOM 1403 N N . TYR A 1 181 ? 4.053 -1.529 6.554 1.00 82.62 181 TYR A N 1
ATOM 1404 C CA . TYR A 1 181 ? 4.475 -2.838 6.043 1.00 82.62 181 TYR A CA 1
ATOM 1405 C C . TYR A 1 181 ? 5.579 -3.509 6.870 1.00 82.62 181 TYR A C 1
ATOM 1407 O O . TYR A 1 181 ? 6.123 -4.525 6.444 1.00 82.62 181 TYR A O 1
ATOM 1415 N N . SER A 1 182 ? 5.906 -2.995 8.058 1.00 74.38 182 SER A N 1
ATOM 1416 C CA . SER A 1 182 ? 7.012 -3.505 8.892 1.00 74.38 182 SER A CA 1
ATOM 1417 C C . SER A 1 182 ? 6.931 -5.005 9.218 1.00 74.38 182 SER A C 1
ATOM 1419 O O . SER A 1 182 ? 7.961 -5.655 9.394 1.00 74.38 182 SER A O 1
ATOM 1421 N N . PHE A 1 183 ? 5.719 -5.563 9.264 1.00 66.12 183 PHE A N 1
ATOM 1422 C CA . PHE A 1 183 ? 5.460 -6.986 9.510 1.00 66.12 183 PHE A CA 1
ATOM 1423 C C . PHE A 1 183 ? 4.959 -7.748 8.274 1.00 66.12 183 PHE A C 1
ATOM 1425 O O . PHE A 1 183 ? 4.622 -8.926 8.386 1.00 66.12 183 PHE A O 1
ATOM 1432 N N . ALA A 1 184 ? 4.894 -7.098 7.109 1.00 72.50 184 ALA A N 1
ATOM 1433 C CA . ALA A 1 184 ? 4.460 -7.737 5.874 1.00 72.50 184 ALA A CA 1
ATOM 1434 C C . ALA A 1 184 ? 5.528 -8.720 5.372 1.00 72.50 184 ALA A C 1
ATOM 1436 O O . ALA A 1 184 ? 6.726 -8.419 5.373 1.00 72.50 184 ALA A O 1
ATOM 1437 N N . ALA A 1 185 ? 5.101 -9.897 4.911 1.00 70.50 185 ALA A N 1
ATOM 1438 C CA . ALA A 1 185 ? 6.013 -10.848 4.291 1.00 70.50 185 ALA A CA 1
ATOM 1439 C C . ALA A 1 185 ? 6.480 -10.311 2.931 1.00 70.50 185 ALA A C 1
ATOM 1441 O O . ALA A 1 185 ? 5.681 -9.853 2.113 1.00 70.50 185 ALA A O 1
ATOM 1442 N N . LEU A 1 186 ? 7.782 -10.403 2.654 1.00 68.81 186 LEU A N 1
ATOM 1443 C CA . LEU A 1 186 ? 8.345 -9.918 1.394 1.00 68.81 186 LEU A CA 1
ATOM 1444 C C . LEU A 1 186 ? 7.721 -10.625 0.178 1.00 68.81 186 LEU A C 1
ATOM 1446 O O . LEU A 1 186 ? 7.566 -10.022 -0.880 1.00 68.81 186 LEU A O 1
ATOM 1450 N N . GLU A 1 187 ? 7.378 -11.900 0.322 1.00 66.12 187 GLU A N 1
ATOM 1451 C CA . GLU A 1 187 ? 6.723 -12.721 -0.694 1.00 66.12 187 GLU A CA 1
ATOM 1452 C C . GLU A 1 187 ? 5.334 -12.171 -1.048 1.00 66.12 187 GLU A C 1
ATOM 1454 O O . GLU A 1 187 ? 5.052 -11.992 -2.228 1.00 66.12 187 GLU A O 1
ATOM 1459 N N . GLU A 1 188 ? 4.536 -11.775 -0.052 1.00 68.88 188 GLU A N 1
ATOM 1460 C CA . GLU A 1 188 ? 3.214 -11.161 -0.253 1.00 68.88 188 GLU A CA 1
ATOM 1461 C C . GLU A 1 188 ? 3.326 -9.795 -0.953 1.00 68.88 188 GLU A C 1
ATOM 1463 O O . GLU A 1 188 ? 2.554 -9.468 -1.856 1.00 68.88 188 GLU A O 1
ATOM 1468 N N . LEU A 1 189 ? 4.348 -9.006 -0.607 1.00 74.44 189 LEU A N 1
ATOM 1469 C CA . LEU A 1 189 ? 4.6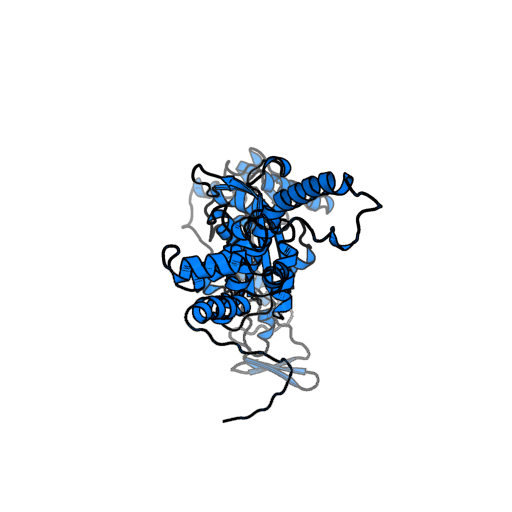11 -7.728 -1.274 1.00 74.44 189 LEU A CA 1
ATOM 1470 C C . LEU A 1 189 ? 5.062 -7.907 -2.732 1.00 74.44 189 LEU A C 1
ATOM 1472 O O . LEU A 1 189 ? 4.729 -7.083 -3.582 1.00 74.44 189 LEU A O 1
ATOM 1476 N N . LYS A 1 190 ? 5.811 -8.973 -3.045 1.00 73.50 190 LYS A N 1
ATOM 1477 C CA . LYS A 1 190 ? 6.292 -9.262 -4.410 1.00 73.50 190 LYS A CA 1
ATOM 1478 C C . LYS A 1 190 ? 5.180 -9.692 -5.362 1.00 73.50 190 LYS A C 1
ATOM 1480 O O . LYS A 1 190 ? 5.331 -9.513 -6.569 1.00 73.50 190 LYS A O 1
ATOM 1485 N N . GLU A 1 191 ? 4.099 -10.264 -4.843 1.00 79.00 191 GLU A N 1
ATOM 1486 C CA . GLU A 1 191 ? 2.940 -10.668 -5.645 1.00 79.00 191 GLU A CA 1
ATOM 1487 C C . GLU A 1 191 ? 2.127 -9.463 -6.142 1.00 79.00 191 GLU A C 1
ATOM 1489 O O . GLU A 1 191 ? 1.370 -9.568 -7.110 1.00 79.00 191 GLU A O 1
ATOM 1494 N N . ARG A 1 192 ? 2.328 -8.288 -5.535 1.00 76.94 192 ARG A N 1
ATOM 1495 C CA . ARG A 1 192 ? 1.629 -7.052 -5.884 1.00 76.94 192 ARG A CA 1
ATOM 1496 C C . ARG A 1 192 ? 2.444 -6.186 -6.839 1.00 76.94 192 ARG A C 1
ATOM 1498 O O . ARG A 1 192 ? 3.671 -6.095 -6.779 1.00 76.94 192 ARG A O 1
ATOM 1505 N N . ARG A 1 193 ? 1.742 -5.461 -7.712 1.00 77.50 193 ARG A N 1
ATOM 1506 C CA . ARG A 1 193 ? 2.374 -4.415 -8.524 1.00 77.50 193 ARG A CA 1
ATOM 1507 C C . ARG A 1 193 ? 2.783 -3.264 -7.611 1.00 77.50 193 ARG A C 1
ATOM 1509 O O . ARG A 1 193 ? 2.009 -2.829 -6.764 1.00 77.50 193 ARG A O 1
ATOM 1516 N N . ILE A 1 194 ? 3.967 -2.706 -7.850 1.00 76.19 194 ILE A N 1
ATOM 1517 C CA . ILE A 1 194 ? 4.479 -1.557 -7.084 1.00 76.19 194 ILE A CA 1
ATOM 1518 C C . ILE A 1 194 ? 3.513 -0.361 -7.148 1.00 76.19 194 ILE A C 1
ATOM 1520 O O . ILE A 1 194 ? 3.362 0.350 -6.161 1.00 76.19 194 ILE A O 1
ATOM 1524 N N . SER A 1 195 ? 2.830 -0.151 -8.279 1.00 74.44 195 SER A N 1
ATOM 1525 C CA . SER A 1 195 ? 1.819 0.906 -8.427 1.00 74.44 195 SER A CA 1
ATOM 1526 C C . SER A 1 195 ? 0.607 0.700 -7.520 1.00 74.44 195 SER A C 1
ATOM 1528 O O . SER A 1 195 ? 0.112 1.665 -6.949 1.00 74.44 195 SER A O 1
ATOM 1530 N N . ASP A 1 196 ? 0.156 -0.545 -7.358 1.00 83.81 196 ASP A N 1
ATOM 1531 C CA . ASP A 1 196 ? -1.011 -0.867 -6.535 1.00 83.81 196 ASP A CA 1
ATOM 1532 C C . ASP A 1 196 ? -0.656 -0.795 -5.046 1.00 83.81 196 ASP A C 1
ATOM 1534 O O . ASP A 1 196 ? -1.420 -0.246 -4.259 1.00 83.81 196 ASP A O 1
ATOM 1538 N N . LEU A 1 197 ? 0.559 -1.218 -4.672 1.00 86.06 197 LEU A N 1
ATOM 1539 C CA . LEU A 1 197 ? 1.113 -0.979 -3.335 1.00 86.06 197 LEU A CA 1
ATOM 1540 C C . LEU A 1 197 ? 1.217 0.516 -3.019 1.00 86.06 197 LEU A C 1
ATOM 1542 O O . LEU A 1 197 ? 0.800 0.954 -1.948 1.00 86.06 197 LEU A O 1
ATOM 1546 N N . ALA A 1 198 ? 1.752 1.315 -3.944 1.00 79.81 198 ALA A N 1
ATOM 1547 C CA . ALA A 1 198 ? 1.845 2.761 -3.778 1.00 79.81 198 ALA A CA 1
ATOM 1548 C C . ALA A 1 198 ? 0.453 3.401 -3.641 1.00 79.81 198 ALA A C 1
ATOM 1550 O O . ALA A 1 198 ? 0.245 4.228 -2.756 1.00 79.81 198 ALA A O 1
ATOM 1551 N N . GLY A 1 199 ? -0.510 2.974 -4.461 1.00 81.88 199 GLY A N 1
ATOM 1552 C CA . GLY A 1 199 ? -1.898 3.427 -4.407 1.00 81.88 199 GLY A CA 1
ATOM 1553 C C . GLY A 1 199 ? -2.597 3.097 -3.091 1.00 81.88 199 GLY A C 1
ATOM 1554 O O . GLY A 1 199 ? -3.153 3.997 -2.463 1.00 81.88 199 GLY A O 1
ATOM 1555 N N . ALA A 1 200 ? -2.497 1.848 -2.627 1.00 88.81 200 ALA A N 1
ATOM 1556 C CA . ALA A 1 200 ? -3.034 1.419 -1.335 1.00 88.81 200 ALA A CA 1
ATOM 1557 C C . ALA A 1 200 ? -2.413 2.224 -0.181 1.00 88.81 200 ALA A C 1
ATOM 1559 O O . ALA A 1 200 ? -3.115 2.720 0.698 1.00 88.81 200 ALA A O 1
ATOM 1560 N N . THR A 1 201 ? -1.098 2.453 -0.242 1.00 89.44 201 THR A N 1
ATOM 1561 C CA . THR A 1 201 ? -0.361 3.241 0.758 1.00 89.44 201 THR A CA 1
ATOM 1562 C C . THR A 1 201 ? -0.838 4.690 0.800 1.00 89.44 201 THR A C 1
ATOM 1564 O O . THR A 1 201 ? -1.148 5.199 1.874 1.00 89.44 201 THR A O 1
ATOM 1567 N N . ILE A 1 202 ? -0.938 5.359 -0.356 1.00 83.44 202 ILE A N 1
ATOM 1568 C CA . ILE A 1 202 ? -1.445 6.738 -0.441 1.00 83.44 202 ILE A CA 1
ATOM 1569 C C . ILE A 1 202 ? -2.895 6.806 0.040 1.00 83.44 202 ILE A C 1
ATOM 1571 O O . ILE A 1 202 ? -3.278 7.761 0.714 1.00 83.44 202 ILE A O 1
ATOM 1575 N N . SER A 1 203 ? -3.711 5.817 -0.320 1.00 84.44 203 SER A N 1
ATOM 1576 C CA . SER A 1 203 ? -5.109 5.750 0.090 1.00 84.44 203 SER A CA 1
ATOM 1577 C C . SER A 1 203 ? -5.248 5.695 1.613 1.00 84.44 203 SER A C 1
ATOM 1579 O O . SER A 1 203 ? -5.923 6.548 2.195 1.00 84.44 203 SER A O 1
ATOM 1581 N N . SER A 1 204 ? -4.533 4.770 2.255 1.00 89.69 204 SER A N 1
ATOM 1582 C CA . SER A 1 204 ? -4.509 4.625 3.711 1.00 89.69 204 SER A CA 1
ATOM 1583 C C . SER A 1 204 ? -3.915 5.860 4.402 1.00 89.69 204 SER A C 1
ATOM 1585 O O . SER A 1 204 ? -4.470 6.340 5.390 1.00 89.69 204 SER A O 1
ATOM 1587 N N . TRP A 1 205 ? -2.847 6.442 3.844 1.00 88.62 205 TRP A N 1
ATOM 1588 C CA . TRP A 1 205 ? -2.250 7.694 4.324 1.00 88.62 205 TRP A CA 1
ATOM 1589 C C . TRP A 1 205 ? -3.247 8.857 4.316 1.00 88.62 205 TRP A C 1
ATOM 1591 O O . TRP A 1 205 ? -3.412 9.561 5.312 1.00 88.62 205 TRP A O 1
ATOM 1601 N N . ARG A 1 206 ? -3.944 9.059 3.195 1.00 83.88 206 ARG A N 1
ATOM 1602 C CA . ARG A 1 206 ? -4.932 10.135 3.060 1.00 83.88 206 ARG A CA 1
ATOM 1603 C C . ARG A 1 206 ? -6.087 9.949 4.028 1.00 83.88 206 ARG A C 1
ATOM 1605 O O . ARG A 1 206 ? -6.519 10.932 4.619 1.00 83.88 206 ARG A O 1
ATOM 1612 N N . MET A 1 207 ? -6.559 8.716 4.208 1.00 85.75 207 MET A N 1
ATOM 1613 C CA . MET A 1 207 ? -7.598 8.423 5.192 1.00 85.75 207 MET A CA 1
ATOM 1614 C C . MET A 1 207 ? -7.129 8.794 6.603 1.00 85.75 207 MET A C 1
ATOM 1616 O O . MET A 1 207 ? -7.854 9.480 7.312 1.00 85.75 207 MET A O 1
ATOM 1620 N N . LEU A 1 208 ? -5.894 8.440 6.974 1.00 88.62 208 LEU A N 1
ATOM 1621 C CA . LEU A 1 208 ? -5.309 8.796 8.268 1.00 88.62 208 LEU A CA 1
ATOM 1622 C C . LEU A 1 208 ? -5.206 10.318 8.478 1.00 88.62 208 LEU A C 1
ATOM 1624 O O . LEU A 1 208 ? -5.562 10.810 9.543 1.00 88.62 208 LEU A O 1
ATOM 1628 N N . MET A 1 209 ? -4.743 11.068 7.474 1.00 84.38 209 MET A N 1
ATOM 1629 C CA . MET A 1 209 ? -4.534 12.524 7.578 1.00 84.38 209 MET A CA 1
ATOM 1630 C C . MET A 1 209 ? -5.822 13.354 7.474 1.00 84.38 209 MET A C 1
ATOM 1632 O O . MET A 1 209 ? -5.885 14.487 7.955 1.00 84.38 209 MET A O 1
ATOM 1636 N N . GLN A 1 210 ? -6.860 12.832 6.819 1.00 78.25 210 GLN A N 1
ATOM 1637 C CA . GLN A 1 210 ? -8.152 13.519 6.699 1.00 78.25 210 GLN A CA 1
ATOM 1638 C C . GLN A 1 210 ? -9.037 13.332 7.934 1.00 78.25 210 GLN A C 1
ATOM 1640 O O . GLN A 1 210 ? -9.990 14.091 8.114 1.00 78.25 210 GLN A O 1
ATOM 1645 N N . HIS A 1 211 ? -8.714 12.352 8.773 1.00 73.06 211 HIS A N 1
ATOM 1646 C CA . HIS A 1 211 ? -9.531 11.924 9.896 1.00 73.06 211 HIS A CA 1
ATOM 1647 C C . HIS A 1 211 ? -9.236 12.696 11.190 1.00 73.06 211 HIS A C 1
ATOM 1649 O O . HIS A 1 211 ? -8.097 13.080 11.462 1.00 73.06 211 HIS A O 1
ATOM 1655 N N . ASP A 1 212 ? -10.269 12.916 12.008 1.00 73.12 212 ASP A N 1
ATOM 1656 C CA . ASP A 1 212 ? -10.104 13.437 13.370 1.00 73.12 212 ASP A CA 1
ATOM 1657 C C . ASP A 1 212 ? -9.680 12.286 14.287 1.00 73.12 212 ASP A C 1
ATOM 1659 O O . ASP A 1 212 ? -10.375 11.270 14.380 1.00 73.12 212 ASP A O 1
ATOM 1663 N N . ALA A 1 213 ? -8.562 12.461 14.996 1.00 70.88 213 ALA A N 1
ATOM 1664 C CA . ALA A 1 213 ? -7.945 11.436 15.834 1.00 70.88 213 ALA A CA 1
ATOM 1665 C C . ALA A 1 213 ? -8.855 10.888 16.951 1.00 70.88 213 ALA A C 1
ATOM 1667 O O . ALA A 1 213 ? -8.555 9.840 17.519 1.00 70.88 213 ALA A O 1
ATOM 1668 N N . LYS A 1 214 ? -9.958 11.569 17.287 1.00 69.19 214 LYS A N 1
ATOM 1669 C CA . LYS A 1 214 ? -10.943 11.102 18.281 1.00 69.19 214 LYS A CA 1
ATOM 1670 C C . LYS A 1 214 ? -12.093 10.295 17.692 1.00 69.19 214 LYS A C 1
ATOM 1672 O O . LYS A 1 214 ? -12.860 9.698 18.444 1.00 69.19 214 LYS A O 1
ATOM 1677 N N . THR A 1 215 ? -12.254 10.328 16.379 1.00 77.75 215 THR A N 1
ATOM 1678 C CA . THR A 1 215 ? -13.361 9.672 15.683 1.00 77.75 215 THR A CA 1
ATOM 1679 C C . THR A 1 215 ? -12.900 8.349 15.088 1.00 77.75 215 THR A C 1
ATOM 1681 O O . THR A 1 215 ? -11.730 7.984 15.191 1.00 77.75 215 THR A O 1
ATOM 1684 N N . GLN A 1 216 ? -13.798 7.617 14.446 1.00 86.94 216 GLN A N 1
ATOM 1685 C CA . GLN A 1 216 ? -13.475 6.398 13.712 1.00 86.94 216 GLN A CA 1
ATOM 1686 C C . GLN A 1 216 ? -14.064 6.465 12.310 1.00 86.94 216 GLN A C 1
ATOM 1688 O O . GLN A 1 216 ? -15.126 7.052 12.110 1.00 86.94 216 GLN A O 1
ATOM 1693 N N . ALA A 1 217 ? -13.349 5.909 11.341 1.00 87.88 217 ALA A N 1
ATOM 1694 C CA . ALA A 1 217 ? -13.762 5.887 9.951 1.00 87.88 217 ALA A CA 1
ATOM 1695 C C . ALA A 1 217 ? -13.518 4.503 9.364 1.00 87.88 217 ALA A C 1
ATOM 1697 O O . ALA A 1 217 ? -12.474 3.892 9.599 1.00 87.88 217 ALA A O 1
ATOM 1698 N N . VAL A 1 218 ? -14.478 4.044 8.568 1.00 92.94 218 VAL A N 1
ATOM 1699 C CA . VAL A 1 218 ? -14.399 2.817 7.777 1.00 92.94 218 VAL A CA 1
ATOM 1700 C C . VAL A 1 218 ? -14.798 3.158 6.350 1.00 92.94 218 VAL A C 1
ATOM 1702 O O . VAL A 1 218 ? -15.718 3.948 6.138 1.00 92.94 218 VAL A O 1
ATOM 1705 N N . ARG A 1 219 ? -14.106 2.570 5.377 1.00 92.12 219 ARG A N 1
ATOM 1706 C CA . ARG A 1 219 ? -14.435 2.685 3.959 1.00 92.12 219 ARG A CA 1
ATOM 1707 C C . ARG A 1 219 ? -14.277 1.333 3.276 1.00 92.12 219 ARG A C 1
ATOM 1709 O O . ARG A 1 219 ? -13.220 0.724 3.397 1.00 92.12 219 ARG A O 1
ATOM 1716 N N . ALA A 1 220 ? -15.281 0.906 2.521 1.00 93.75 220 ALA A N 1
ATOM 1717 C CA . ALA A 1 220 ? -15.270 -0.297 1.702 1.00 93.75 220 ALA A CA 1
ATOM 1718 C C . ALA A 1 220 ? -15.503 0.060 0.229 1.00 93.75 220 ALA A C 1
ATOM 1720 O O . ALA A 1 220 ? -16.487 0.703 -0.135 1.00 93.75 220 ALA A O 1
ATOM 1721 N N . TYR A 1 221 ? -14.603 -0.363 -0.653 1.00 90.56 221 TYR A N 1
ATOM 1722 C CA . TYR A 1 221 ? -14.681 -0.038 -2.076 1.00 90.56 221 TYR A CA 1
ATOM 1723 C C . TYR A 1 221 ? -13.918 -1.045 -2.926 1.00 90.56 221 TYR A C 1
ATOM 1725 O O . TYR A 1 221 ? -13.070 -1.787 -2.442 1.00 90.56 221 TYR A O 1
ATOM 1733 N N . ASN A 1 222 ? -14.221 -1.061 -4.220 1.00 90.38 222 ASN A N 1
ATOM 1734 C CA . ASN A 1 222 ? -13.485 -1.843 -5.207 1.00 90.38 222 ASN A CA 1
ATOM 1735 C C . ASN A 1 222 ? -12.489 -0.909 -5.899 1.00 90.38 222 ASN A C 1
ATOM 1737 O O . ASN A 1 222 ? -12.938 -0.099 -6.714 1.00 90.38 222 ASN A O 1
ATOM 1741 N N . PRO A 1 223 ? -11.177 -0.983 -5.605 1.00 85.31 223 PRO A N 1
ATOM 1742 C CA . PRO A 1 223 ? -10.210 -0.124 -6.264 1.00 85.31 223 PRO A CA 1
ATOM 1743 C C . PRO A 1 223 ? -10.177 -0.426 -7.761 1.00 85.31 223 PRO A C 1
ATOM 1745 O O . PRO A 1 223 ? -10.025 -1.574 -8.194 1.00 85.31 223 PRO A O 1
ATOM 1748 N N . ASP A 1 224 ? -10.314 0.633 -8.540 1.00 81.69 224 ASP A N 1
ATOM 1749 C CA . ASP A 1 224 ? -10.220 0.636 -9.991 1.00 81.69 224 ASP A CA 1
ATOM 1750 C C . ASP A 1 224 ? -9.318 1.784 -10.435 1.00 81.69 224 ASP A C 1
ATOM 1752 O O . ASP A 1 224 ? -9.301 2.862 -9.828 1.00 81.69 224 ASP A O 1
ATOM 1756 N N . PHE A 1 225 ? -8.569 1.538 -11.505 1.00 68.62 225 PHE A N 1
ATOM 1757 C CA . PHE A 1 225 ? -7.522 2.446 -11.941 1.00 68.62 225 PHE A CA 1
ATOM 1758 C C . PHE A 1 225 ? -8.056 3.825 -12.354 1.00 68.62 225 PHE A C 1
ATOM 1760 O O . PHE A 1 225 ? -7.407 4.829 -12.077 1.00 68.62 225 PHE A O 1
ATOM 1767 N N . GLU A 1 226 ? -9.237 3.896 -12.975 1.00 56.78 226 GLU A N 1
ATOM 1768 C CA . GLU A 1 226 ? -9.792 5.155 -13.484 1.00 56.78 226 GLU A CA 1
ATOM 1769 C C . GLU A 1 226 ? -10.177 6.115 -12.358 1.00 56.78 226 GLU A C 1
ATOM 1771 O O . GLU A 1 226 ? -9.906 7.313 -12.443 1.00 56.78 226 GLU A O 1
ATOM 1776 N N . ARG A 1 227 ? -10.800 5.601 -11.294 1.00 57.44 227 ARG A N 1
ATOM 1777 C CA . ARG A 1 227 ? -11.280 6.427 -10.179 1.00 57.44 227 ARG A CA 1
ATOM 1778 C C . ARG A 1 227 ? -10.239 6.612 -9.088 1.00 57.44 227 ARG A C 1
ATOM 1780 O O . ARG A 1 227 ? -10.206 7.665 -8.457 1.00 57.44 227 ARG A O 1
ATOM 1787 N N . HIS A 1 228 ? -9.412 5.598 -8.848 1.00 68.69 228 HIS A N 1
ATOM 1788 C CA . HIS A 1 228 ? -8.537 5.551 -7.677 1.00 68.69 228 HIS A CA 1
ATOM 1789 C C . HIS A 1 228 ? -7.054 5.708 -8.033 1.00 68.69 228 HIS A C 1
ATOM 1791 O O . HIS A 1 228 ? -6.245 5.971 -7.147 1.00 68.69 228 HIS A O 1
ATOM 1797 N N . GLY A 1 229 ? -6.675 5.571 -9.309 1.00 65.06 229 GLY A N 1
ATOM 1798 C CA . GLY A 1 229 ? -5.273 5.580 -9.746 1.00 65.06 229 GLY A CA 1
ATOM 1799 C C . GLY A 1 229 ? -4.515 4.287 -9.426 1.00 65.06 229 GLY A C 1
ATOM 1800 O O . GLY A 1 229 ? -3.323 4.187 -9.705 1.00 65.06 229 GLY A O 1
ATOM 1801 N N . TRP A 1 230 ? -5.201 3.295 -8.857 1.00 82.88 230 TRP A N 1
ATOM 1802 C CA . TRP A 1 230 ? -4.680 1.973 -8.530 1.00 82.88 230 TRP A CA 1
ATOM 1803 C C . TRP A 1 230 ? -5.815 0.951 -8.528 1.00 82.88 230 TRP A C 1
ATOM 1805 O O . TRP A 1 230 ? -6.987 1.327 -8.529 1.00 82.88 230 TRP A O 1
ATOM 1815 N N . GLN A 1 231 ? -5.486 -0.337 -8.553 1.00 86.50 231 GLN A N 1
ATOM 1816 C CA . GLN A 1 231 ? -6.500 -1.386 -8.621 1.00 86.50 231 GLN A CA 1
ATOM 1817 C C . GLN A 1 231 ? -6.185 -2.572 -7.712 1.00 86.50 231 GLN A C 1
ATOM 1819 O O . GLN A 1 231 ? -5.031 -2.863 -7.413 1.00 86.50 231 GLN A O 1
ATOM 1824 N N . SER A 1 232 ? -7.235 -3.295 -7.329 1.00 90.12 232 SER A N 1
ATOM 1825 C CA . SER A 1 232 ? -7.136 -4.588 -6.653 1.00 90.12 232 SER A CA 1
ATOM 1826 C C . SER A 1 232 ? -8.180 -5.542 -7.241 1.00 90.12 232 SER A C 1
ATOM 1828 O O . SER A 1 232 ? -9.284 -5.102 -7.594 1.00 90.12 232 SER A O 1
ATOM 1830 N N . PRO A 1 233 ? -7.877 -6.847 -7.386 1.00 91.81 233 PRO A N 1
ATOM 1831 C CA . PRO A 1 233 ? -8.899 -7.834 -7.722 1.00 91.81 233 PRO A CA 1
ATOM 1832 C C . PRO A 1 233 ? -9.932 -7.999 -6.593 1.00 91.81 233 PRO A C 1
ATOM 1834 O O . PRO A 1 233 ? -11.046 -8.448 -6.865 1.00 91.81 233 PRO A O 1
ATOM 1837 N N . HIS A 1 234 ? -9.614 -7.558 -5.376 1.00 95.69 234 HIS A N 1
ATOM 1838 C CA . HIS A 1 234 ? -10.431 -7.680 -4.171 1.00 95.69 234 HIS A CA 1
ATOM 1839 C C . HIS A 1 234 ? -11.234 -6.409 -3.856 1.00 95.69 234 HIS A C 1
ATOM 1841 O O . HIS A 1 234 ? -11.000 -5.341 -4.430 1.00 95.69 234 HIS A O 1
ATOM 1847 N N . THR A 1 235 ? -12.184 -6.529 -2.926 1.00 96.81 235 THR A N 1
ATOM 1848 C CA . THR A 1 235 ? -12.746 -5.363 -2.233 1.00 96.81 235 THR A CA 1
ATOM 1849 C C . THR A 1 235 ? -11.798 -4.957 -1.123 1.00 96.81 235 THR A C 1
ATOM 1851 O O . THR A 1 235 ? -11.345 -5.798 -0.352 1.00 96.81 235 THR A O 1
ATOM 1854 N N . VAL A 1 236 ? -11.526 -3.664 -1.032 1.00 96.75 236 VAL A N 1
ATOM 1855 C CA . VAL A 1 236 ? -10.696 -3.081 0.012 1.00 96.75 236 VAL A CA 1
ATOM 1856 C C . VAL A 1 236 ? -11.582 -2.523 1.104 1.00 96.75 236 VAL A C 1
ATOM 1858 O O . VAL A 1 236 ? -12.500 -1.758 0.817 1.00 96.75 236 VAL A O 1
ATOM 1861 N N . VAL A 1 237 ? -11.271 -2.884 2.345 1.00 96.75 237 VAL A N 1
ATOM 1862 C CA . VAL A 1 237 ? -11.820 -2.263 3.549 1.00 96.75 237 VAL A CA 1
ATOM 1863 C C . VAL A 1 237 ? -10.681 -1.581 4.291 1.00 96.75 237 VAL A C 1
ATOM 1865 O O . VAL A 1 237 ? -9.764 -2.237 4.779 1.00 96.75 237 VAL A O 1
ATOM 1868 N N . GLU A 1 238 ? -10.736 -0.260 4.381 1.00 94.38 238 GLU A N 1
ATOM 1869 C CA . GLU A 1 238 ? -9.802 0.546 5.163 1.00 94.38 238 GLU A CA 1
ATOM 1870 C C . GLU A 1 238 ? -10.497 1.059 6.418 1.00 94.38 238 GLU A C 1
ATOM 1872 O O . GLU A 1 238 ? -11.663 1.457 6.376 1.00 94.38 238 GLU A O 1
ATOM 1877 N N . MET A 1 239 ? -9.775 1.076 7.534 1.00 92.56 239 MET A N 1
ATOM 1878 C CA . MET A 1 239 ? -10.259 1.667 8.773 1.00 92.56 239 MET A CA 1
ATOM 1879 C C . MET A 1 239 ? -9.183 2.466 9.493 1.00 92.56 239 MET A C 1
ATOM 1881 O O . MET A 1 239 ? -8.010 2.085 9.518 1.00 92.56 239 MET A O 1
ATOM 1885 N N . VAL A 1 240 ? -9.619 3.560 10.113 1.00 91.50 240 VAL A N 1
ATOM 1886 C CA . VAL A 1 240 ? -8.813 4.433 10.967 1.00 91.50 240 VAL A CA 1
ATOM 1887 C C . VAL A 1 240 ? -9.583 4.680 12.255 1.00 91.50 240 VAL A C 1
ATOM 1889 O O . VAL A 1 240 ? -10.734 5.112 12.221 1.00 91.50 240 VAL A O 1
ATOM 1892 N N . CYS A 1 241 ? -8.973 4.382 13.396 1.00 89.31 241 CYS A N 1
ATOM 1893 C CA . CYS A 1 241 ? -9.638 4.477 14.697 1.00 89.31 241 CYS A CA 1
ATOM 1894 C C . CYS A 1 241 ? -8.625 4.600 15.847 1.00 89.31 241 CYS A C 1
ATOM 1896 O O . CYS A 1 241 ? -7.465 4.208 15.688 1.00 89.31 241 CYS A O 1
ATOM 1898 N N . PRO A 1 242 ? -9.031 5.114 17.021 1.00 87.38 242 PRO A N 1
ATOM 1899 C CA . PRO A 1 242 ? -8.181 5.123 18.204 1.00 87.38 242 PRO A CA 1
ATOM 1900 C C . PRO A 1 242 ? -7.779 3.702 18.601 1.00 87.38 242 PRO A C 1
ATOM 1902 O O . PRO A 1 242 ? -8.568 2.760 18.482 1.00 87.38 242 PRO A O 1
ATOM 1905 N N . GLN A 1 243 ? -6.556 3.534 19.103 1.00 84.06 243 GLN A N 1
ATOM 1906 C CA . GLN A 1 243 ? -6.097 2.220 19.538 1.00 84.06 243 GLN A CA 1
ATOM 1907 C C . GLN A 1 243 ? -6.905 1.724 20.742 1.00 84.06 243 GLN A C 1
ATOM 1909 O O . GLN A 1 243 ? -6.757 2.231 21.852 1.00 84.06 243 GLN A O 1
ATOM 1914 N N . THR A 1 244 ? -7.683 0.667 20.520 1.00 81.00 244 THR A N 1
ATOM 1915 C CA . THR A 1 244 ? -8.442 -0.051 21.548 1.00 81.00 244 THR A CA 1
ATOM 1916 C C . THR A 1 244 ? -8.120 -1.552 21.502 1.00 81.00 244 THR A C 1
ATOM 1918 O O . THR A 1 244 ? -7.735 -2.083 20.451 1.00 81.00 244 THR A O 1
ATOM 1921 N N . PRO A 1 245 ? -8.210 -2.272 22.634 1.00 75.56 245 PRO A N 1
ATOM 1922 C CA . PRO A 1 245 ? -8.060 -3.724 22.660 1.00 75.56 245 PRO A CA 1
ATOM 1923 C C . PRO A 1 245 ? -9.088 -4.438 21.768 1.00 75.56 245 PRO A C 1
ATOM 1925 O O . PRO A 1 245 ? -10.186 -3.946 21.548 1.00 75.56 245 PRO A O 1
ATOM 1928 N N . PHE A 1 246 ? -8.748 -5.639 21.288 1.00 76.38 246 PHE A N 1
ATOM 1929 C CA . PHE A 1 246 ? -9.632 -6.555 20.533 1.00 76.38 246 PHE A CA 1
ATOM 1930 C C . PHE A 1 246 ? -10.086 -6.109 19.133 1.00 76.38 246 PHE A C 1
ATOM 1932 O O . PHE A 1 246 ? -10.557 -6.951 18.372 1.00 76.38 246 PHE A O 1
ATOM 1939 N N . LEU A 1 247 ? -9.835 -4.859 18.750 1.00 82.62 247 LEU A N 1
ATOM 1940 C CA . LEU A 1 247 ? -10.259 -4.235 17.496 1.00 82.62 247 LEU A CA 1
ATOM 1941 C C . LEU A 1 247 ? -10.106 -5.115 16.242 1.00 82.62 247 LEU A C 1
ATOM 1943 O O . LEU A 1 247 ? -11.086 -5.443 15.578 1.00 82.62 247 LEU A O 1
ATOM 1947 N N . ILE A 1 248 ? -8.880 -5.551 15.936 1.00 83.44 248 ILE A N 1
ATOM 1948 C CA . ILE A 1 248 ? -8.601 -6.347 14.729 1.00 83.44 248 ILE A CA 1
ATOM 1949 C C . ILE A 1 248 ? -9.348 -7.684 14.748 1.00 83.44 248 ILE A C 1
ATOM 1951 O O . ILE A 1 248 ? -9.823 -8.138 13.711 1.00 83.44 248 ILE A O 1
ATOM 1955 N N . ASN A 1 249 ? -9.477 -8.317 15.915 1.00 78.75 249 ASN A N 1
ATOM 1956 C CA . ASN A 1 249 ? -10.164 -9.600 16.019 1.00 78.75 249 ASN A CA 1
ATOM 1957 C C . ASN A 1 249 ? -11.674 -9.439 15.830 1.00 78.75 249 ASN A C 1
ATOM 1959 O O . ASN A 1 249 ? -12.256 -10.237 15.102 1.00 78.75 249 ASN A O 1
ATOM 1963 N N . SER A 1 250 ? -12.284 -8.394 16.398 1.00 86.12 250 SER A N 1
ATOM 1964 C CA . SER A 1 250 ? -13.714 -8.111 16.224 1.00 86.12 250 SER A CA 1
ATOM 1965 C C . SER A 1 250 ? -14.067 -7.841 14.759 1.00 86.12 250 SER A C 1
ATOM 1967 O O . SER A 1 250 ? -15.018 -8.416 14.239 1.00 86.12 250 SER A O 1
ATOM 1969 N N . ILE A 1 251 ? -13.246 -7.061 14.049 1.00 91.00 251 ILE A N 1
ATOM 1970 C CA . ILE A 1 251 ? -13.448 -6.779 12.618 1.00 91.00 251 ILE A CA 1
ATOM 1971 C C . ILE A 1 251 ? -13.299 -8.042 11.769 1.00 91.00 251 ILE A C 1
ATOM 1973 O O . ILE A 1 251 ? -14.126 -8.311 10.899 1.00 91.00 251 ILE A O 1
ATOM 1977 N N . ARG A 1 252 ? -12.278 -8.863 12.045 1.00 87.62 252 ARG A N 1
ATOM 1978 C CA . ARG A 1 252 ? -12.117 -10.158 11.367 1.00 87.62 252 ARG A CA 1
ATOM 1979 C C . ARG A 1 252 ? -13.305 -11.080 11.618 1.00 87.62 252 ARG A C 1
ATOM 1981 O O . ARG A 1 252 ? -13.743 -11.755 10.693 1.00 87.62 252 ARG A O 1
ATOM 1988 N N . MET A 1 253 ? -13.801 -11.132 12.854 1.00 83.12 253 MET A N 1
ATOM 1989 C CA . MET A 1 253 ? -14.969 -11.935 13.208 1.00 83.12 253 MET A CA 1
ATOM 1990 C C . MET A 1 253 ? -16.202 -11.484 12.432 1.00 83.12 253 MET A C 1
ATOM 1992 O O . MET A 1 253 ? -16.877 -12.339 11.870 1.00 83.12 253 MET A O 1
ATOM 1996 N N . GLU A 1 254 ? -16.453 -10.179 12.332 1.00 92.19 254 GLU A N 1
ATOM 1997 C CA . GLU A 1 254 ? -17.618 -9.662 11.611 1.00 92.19 254 GLU A CA 1
ATOM 1998 C C . GLU A 1 254 ? -17.543 -9.922 10.101 1.00 92.19 254 GLU A C 1
ATOM 2000 O O . GLU A 1 254 ? -18.514 -10.381 9.498 1.00 92.19 254 GLU A O 1
ATOM 2005 N N . LEU A 1 255 ? -16.373 -9.718 9.485 1.00 90.56 255 LEU A N 1
ATOM 2006 C CA . LEU A 1 255 ? -16.160 -10.045 8.070 1.00 90.56 255 LEU A CA 1
ATOM 2007 C C . LEU A 1 255 ? -16.376 -11.542 7.794 1.00 90.56 255 LEU A C 1
ATOM 2009 O O . LEU A 1 255 ? -17.095 -11.901 6.859 1.00 90.56 255 LEU A O 1
ATOM 2013 N N . ASN A 1 256 ? -15.824 -12.412 8.646 1.00 87.00 256 ASN A N 1
ATOM 2014 C CA . ASN A 1 256 ? -15.993 -13.860 8.529 1.00 87.00 256 ASN A CA 1
ATOM 2015 C C . ASN A 1 256 ? -17.447 -14.300 8.776 1.00 87.00 256 ASN A C 1
ATOM 2017 O O . ASN A 1 256 ? -17.940 -15.181 8.077 1.00 87.00 256 ASN A O 1
ATOM 2021 N N . ASN A 1 257 ? -18.144 -13.696 9.745 1.00 89.00 257 ASN A N 1
ATOM 2022 C CA . ASN A 1 257 ? -19.547 -13.991 10.063 1.00 89.00 257 ASN A CA 1
ATOM 2023 C C . ASN A 1 257 ? -20.473 -13.679 8.877 1.00 89.00 257 ASN A C 1
ATOM 2025 O O . ASN A 1 257 ? -21.452 -14.380 8.633 1.00 89.00 257 ASN A O 1
ATOM 2029 N N . ARG A 1 258 ? -20.112 -12.668 8.081 1.00 90.38 258 ARG A N 1
ATOM 2030 C CA . ARG A 1 258 ? -20.788 -12.319 6.823 1.00 90.38 258 ARG A CA 1
ATOM 2031 C C . ARG A 1 258 ? -20.369 -13.177 5.627 1.00 90.38 258 ARG A C 1
ATOM 2033 O O . ARG A 1 258 ? -20.916 -12.999 4.543 1.00 90.38 258 ARG A O 1
ATOM 2040 N N . GLY A 1 259 ? -19.436 -14.108 5.816 1.00 90.56 259 GLY A N 1
ATOM 2041 C CA . GLY A 1 259 ? -18.985 -15.041 4.786 1.00 90.56 259 GLY A CA 1
ATOM 2042 C C . GLY A 1 259 ? -17.906 -14.499 3.849 1.00 90.56 259 GLY A C 1
ATOM 2043 O O . GLY A 1 259 ? -17.641 -15.138 2.834 1.00 90.56 259 GLY A O 1
ATOM 2044 N N . TYR A 1 260 ? -17.276 -13.363 4.164 1.00 94.25 260 TYR A N 1
ATOM 2045 C CA . TYR A 1 260 ? -16.159 -12.850 3.372 1.00 94.25 260 TYR A CA 1
ATOM 2046 C C . TYR A 1 260 ? -14.851 -13.520 3.784 1.00 94.25 260 TYR A C 1
ATOM 2048 O O . TYR A 1 260 ? -14.459 -13.476 4.951 1.00 94.25 260 TYR A O 1
ATOM 2056 N N . ASN A 1 261 ? -14.129 -14.079 2.816 1.00 93.88 261 ASN A N 1
ATOM 2057 C CA . ASN A 1 261 ? -12.750 -14.496 3.029 1.00 93.88 261 ASN A CA 1
ATOM 2058 C C . ASN A 1 261 ? -11.837 -13.267 3.046 1.00 93.88 261 ASN A C 1
ATOM 2060 O O . ASN A 1 261 ? -11.964 -12.375 2.207 1.00 93.88 261 ASN A O 1
ATOM 2064 N N . ILE A 1 262 ? -10.896 -13.243 3.990 1.00 91.19 262 ILE A N 1
ATOM 2065 C CA . ILE A 1 262 ? -9.867 -12.205 4.097 1.00 91.19 262 ILE A CA 1
ATOM 2066 C C . ILE A 1 262 ? -8.606 -12.717 3.397 1.00 91.19 262 ILE A C 1
ATOM 2068 O O . ILE A 1 262 ? -7.991 -13.677 3.860 1.00 91.19 262 ILE A O 1
ATOM 2072 N N . HIS A 1 263 ? -8.229 -12.070 2.296 1.00 91.50 263 HIS A N 1
ATOM 2073 C CA . HIS A 1 263 ? -7.062 -12.410 1.472 1.00 91.50 263 HIS A CA 1
ATOM 2074 C C . HIS A 1 263 ? -5.784 -11.768 2.008 1.00 91.50 263 HIS A C 1
ATOM 2076 O O . HIS A 1 263 ? -4.760 -12.434 2.113 1.00 91.50 263 HIS A O 1
ATOM 2082 N N . THR A 1 264 ? -5.872 -10.503 2.423 1.00 88.44 264 THR A N 1
ATOM 2083 C CA . THR A 1 264 ? -4.776 -9.772 3.072 1.00 88.44 264 THR A CA 1
ATOM 2084 C C . THR A 1 264 ? -5.317 -8.966 4.244 1.00 88.44 264 THR A C 1
ATOM 2086 O O . THR A 1 264 ? -6.413 -8.407 4.184 1.00 88.44 264 THR A O 1
ATOM 2089 N N . LEU A 1 265 ? -4.514 -8.879 5.303 1.00 86.69 265 LEU A N 1
ATOM 2090 C CA . LEU A 1 265 ? -4.708 -7.975 6.428 1.00 86.69 265 LEU A CA 1
ATOM 2091 C C . LEU A 1 265 ? -3.390 -7.258 6.705 1.00 86.69 265 LEU A C 1
ATOM 2093 O O . LEU A 1 265 ? -2.446 -7.868 7.202 1.00 86.69 265 LEU A O 1
ATOM 2097 N N . GLN A 1 266 ? -3.363 -5.955 6.445 1.00 86.75 266 GLN A N 1
ATOM 2098 C CA . GLN A 1 266 ? -2.279 -5.080 6.864 1.00 86.75 266 GLN A CA 1
ATOM 2099 C C . GLN A 1 266 ? -2.771 -4.170 7.981 1.00 86.75 266 GLN A C 1
ATOM 2101 O O . GLN A 1 266 ? -3.821 -3.546 7.869 1.00 86.75 266 GLN A O 1
ATOM 2106 N N . THR A 1 267 ? -2.027 -4.087 9.077 1.00 86.25 267 THR A N 1
ATOM 2107 C CA . THR A 1 267 ? -2.384 -3.209 10.192 1.00 86.25 267 THR A CA 1
ATOM 2108 C C . THR A 1 267 ? -1.140 -2.635 10.837 1.00 86.25 267 THR A C 1
ATOM 2110 O O . THR A 1 267 ? -0.146 -3.334 11.026 1.00 86.25 267 THR A O 1
ATOM 2113 N N . ALA A 1 268 ? -1.218 -1.371 11.236 1.00 85.44 268 ALA A N 1
ATOM 2114 C CA . ALA A 1 268 ? -0.196 -0.731 12.045 1.00 85.44 268 ALA A CA 1
ATOM 2115 C C . ALA A 1 268 ? -0.812 0.311 12.981 1.00 85.44 268 ALA A C 1
ATOM 2117 O O . ALA A 1 268 ? -1.889 0.852 12.735 1.00 85.44 268 ALA A O 1
ATOM 2118 N N . VAL A 1 269 ? -0.108 0.573 14.078 1.00 86.12 269 VAL A N 1
ATOM 2119 C CA . VAL A 1 269 ? -0.450 1.623 15.038 1.00 86.12 269 VAL A CA 1
ATOM 2120 C C . VAL A 1 269 ? 0.473 2.800 14.787 1.00 86.12 269 VAL A C 1
ATOM 2122 O O . VAL A 1 269 ? 1.684 2.616 14.831 1.00 86.12 269 VAL A O 1
ATOM 2125 N N . PHE A 1 270 ? -0.082 3.988 14.587 1.00 87.12 270 PHE A N 1
ATOM 2126 C CA . PHE A 1 270 ? 0.644 5.232 14.363 1.00 87.12 270 PHE A CA 1
ATOM 2127 C C . PHE A 1 270 ? 0.455 6.196 15.525 1.00 87.12 270 PHE A C 1
ATOM 2129 O O . PHE A 1 270 ? -0.627 6.288 16.103 1.00 87.12 270 PHE A O 1
ATOM 2136 N N . CYS A 1 271 ? 1.504 6.949 15.837 1.00 88.06 271 CYS A N 1
ATOM 2137 C CA . CYS A 1 271 ? 1.403 8.123 16.689 1.00 88.06 271 CYS A CA 1
ATOM 2138 C C . CYS A 1 271 ? 1.224 9.357 15.819 1.00 88.06 271 CYS A C 1
ATOM 2140 O O . CYS A 1 271 ? 2.032 9.585 14.921 1.00 88.06 271 CYS A O 1
ATOM 2142 N N . LEU A 1 272 ? 0.204 10.160 16.098 1.00 88.56 272 LEU A N 1
ATOM 2143 C CA . LEU A 1 272 ? -0.088 11.350 15.302 1.00 88.56 272 LEU A CA 1
ATOM 2144 C C . LEU A 1 272 ? 0.377 12.626 16.002 1.00 88.56 272 LEU A C 1
ATOM 2146 O O . LEU A 1 272 ? 0.226 12.771 17.218 1.00 88.56 272 LEU A O 1
ATOM 2150 N N . GLU A 1 273 ? 0.909 13.561 15.219 1.00 87.56 273 GLU A N 1
ATOM 2151 C CA . GLU A 1 273 ? 1.012 14.964 15.613 1.00 87.56 273 GLU A CA 1
ATOM 2152 C C . GLU A 1 273 ? -0.327 15.632 15.323 1.00 87.56 273 GLU A C 1
ATOM 2154 O O . GLU A 1 273 ? -0.834 15.571 14.201 1.00 87.56 273 GLU A O 1
ATOM 2159 N N . LEU A 1 274 ? -0.919 16.234 16.353 1.00 85.94 274 LEU A N 1
ATOM 2160 C CA . LEU A 1 274 ? -2.234 16.857 16.271 1.00 85.94 274 LEU A CA 1
ATOM 2161 C C . LEU A 1 274 ? -2.099 18.374 16.341 1.00 85.94 274 LEU A C 1
ATOM 2163 O O . LEU A 1 274 ? -1.304 18.905 17.121 1.00 85.94 274 LEU A O 1
ATOM 2167 N N . ASP A 1 275 ? -2.908 19.080 15.559 1.00 83.88 275 ASP A N 1
ATOM 2168 C CA . ASP A 1 275 ? -3.056 20.521 15.709 1.00 83.88 275 ASP A CA 1
ATOM 2169 C C . ASP A 1 275 ? -3.923 20.890 16.931 1.00 83.88 275 ASP A C 1
ATOM 2171 O O . ASP A 1 275 ? -4.429 20.045 17.674 1.00 83.88 275 ASP A O 1
ATOM 2175 N N . LYS A 1 276 ? -4.133 22.196 17.142 1.00 81.50 276 LYS A N 1
ATOM 2176 C CA . LYS A 1 276 ? -4.958 22.715 18.249 1.00 81.50 276 LYS A CA 1
ATOM 2177 C C . LYS A 1 276 ? -6.434 22.306 18.164 1.00 81.50 276 LYS A C 1
ATOM 2179 O O . LYS A 1 276 ? -7.142 22.437 19.159 1.00 81.50 276 LYS A O 1
ATOM 2184 N N . THR A 1 277 ? -6.901 21.871 16.996 1.00 77.62 277 THR A N 1
ATOM 2185 C CA . THR A 1 277 ? -8.278 21.417 16.759 1.00 77.62 277 THR A CA 1
ATOM 2186 C C . THR A 1 277 ? -8.438 19.909 16.955 1.00 77.62 277 THR A C 1
ATOM 2188 O O . THR A 1 277 ? -9.563 19.444 17.100 1.00 77.62 277 THR A O 1
ATOM 2191 N N . GLY A 1 278 ? -7.331 19.164 17.058 1.00 74.88 278 GLY A N 1
ATOM 2192 C CA . GLY A 1 278 ? -7.322 17.706 17.194 1.00 74.88 278 GLY A CA 1
ATOM 2193 C C . GLY A 1 278 ? -7.168 16.960 15.867 1.00 74.88 278 GLY A C 1
ATOM 2194 O O . GLY A 1 278 ? -7.227 15.731 15.857 1.00 74.88 278 GLY A O 1
ATOM 2195 N N . LYS A 1 279 ? -6.937 17.674 14.760 1.00 79.75 279 LYS A N 1
ATOM 2196 C CA . LYS A 1 279 ? -6.715 17.074 13.445 1.00 79.75 279 LYS A CA 1
ATOM 2197 C C . LYS A 1 279 ? -5.264 16.623 13.294 1.00 79.75 279 LYS A C 1
ATOM 2199 O O . LYS A 1 279 ? -4.347 17.316 13.739 1.00 79.75 279 LYS A O 1
ATOM 2204 N N . ALA A 1 280 ? -5.059 15.485 12.634 1.00 84.25 280 ALA A N 1
ATOM 2205 C CA . ALA A 1 280 ? -3.732 14.996 12.290 1.00 84.25 280 ALA A CA 1
ATOM 2206 C C . ALA A 1 280 ? -3.032 15.928 11.285 1.00 84.25 280 ALA A C 1
ATOM 2208 O O . ALA A 1 280 ? -3.592 16.267 10.242 1.00 84.25 280 ALA A O 1
ATOM 2209 N N . VAL A 1 281 ? -1.802 16.333 11.606 1.00 85.38 281 VAL A N 1
ATOM 2210 C CA . VAL A 1 281 ? -0.923 17.127 10.723 1.00 85.38 281 VAL A CA 1
ATOM 2211 C C . VAL A 1 281 ? 0.332 16.368 10.291 1.00 85.38 281 VAL A C 1
ATOM 2213 O O . VAL A 1 281 ? 1.078 16.844 9.439 1.00 85.38 281 VAL A O 1
ATOM 2216 N N . GLY A 1 282 ? 0.557 15.185 10.862 1.00 86.56 282 GLY A N 1
ATOM 2217 C CA . GLY A 1 282 ? 1.627 14.288 10.459 1.00 86.56 282 GLY A CA 1
ATOM 2218 C C . GLY A 1 282 ? 1.841 13.144 11.438 1.00 86.56 282 GLY A C 1
ATOM 2219 O O . GLY A 1 282 ? 1.090 12.966 12.403 1.00 86.56 282 GLY A O 1
ATOM 2220 N N . LEU A 1 283 ? 2.884 12.359 11.182 1.00 87.75 283 LEU A N 1
ATOM 2221 C CA . LEU A 1 283 ? 3.338 11.307 12.088 1.00 87.75 283 LEU A CA 1
ATOM 2222 C C . LEU A 1 283 ? 4.269 11.881 13.153 1.00 87.75 283 LEU A C 1
ATOM 2224 O O . LEU A 1 283 ? 5.175 12.652 12.849 1.00 87.75 283 LEU A O 1
ATOM 2228 N N . SER A 1 284 ? 4.071 11.457 14.398 1.00 82.31 284 SER A N 1
ATOM 2229 C CA . SER A 1 284 ? 4.955 11.822 15.497 1.00 82.31 284 SER A CA 1
ATOM 2230 C C . SER A 1 284 ? 6.223 10.984 15.474 1.00 82.31 284 SER A C 1
ATOM 2232 O O . SER A 1 284 ? 6.189 9.768 15.302 1.00 82.31 284 SER A O 1
ATOM 2234 N N . THR 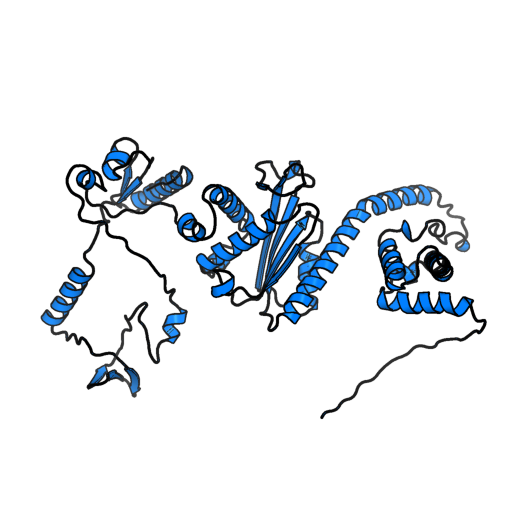A 1 285 ? 7.348 11.642 15.737 1.00 71.50 285 THR A N 1
ATOM 2235 C CA . THR A 1 285 ? 8.648 10.988 15.948 1.00 71.50 285 THR A CA 1
ATOM 2236 C C . THR A 1 285 ? 8.828 10.459 17.373 1.00 71.50 285 THR A C 1
ATOM 2238 O O . THR A 1 285 ? 9.866 9.871 17.686 1.00 71.50 285 THR A O 1
ATOM 2241 N N . GLN A 1 286 ? 7.847 10.665 18.259 1.00 69.56 286 GLN A N 1
ATOM 2242 C CA . GLN A 1 286 ? 7.941 10.193 19.634 1.00 69.56 286 GLN A CA 1
ATOM 2243 C C . GLN A 1 286 ? 7.778 8.669 19.731 1.00 69.56 286 GLN A C 1
ATOM 2245 O O . GLN A 1 286 ? 7.002 8.076 18.979 1.00 69.56 286 GLN A O 1
ATOM 2250 N N . PRO A 1 287 ? 8.477 8.015 20.679 1.00 60.06 287 PRO A N 1
ATOM 2251 C CA . PRO A 1 287 ? 8.284 6.595 20.940 1.00 60.06 287 PRO A CA 1
ATOM 2252 C C . PRO A 1 287 ? 6.820 6.294 21.272 1.00 60.06 287 PRO A C 1
ATOM 2254 O O . PRO A 1 287 ? 6.186 7.052 22.009 1.00 60.06 287 PRO A O 1
ATOM 2257 N N . SER A 1 288 ? 6.323 5.144 20.797 1.00 60.12 288 SER A N 1
ATOM 2258 C CA . SER A 1 288 ? 4.949 4.660 21.026 1.00 60.12 288 SER A CA 1
ATOM 2259 C C . SER A 1 288 ? 4.482 4.884 22.465 1.00 60.12 288 SER A C 1
ATOM 2261 O O . SER A 1 288 ? 3.349 5.281 22.709 1.00 60.12 288 SER A O 1
ATOM 2263 N N . ASP A 1 289 ? 5.348 4.643 23.439 1.00 58.38 289 ASP A N 1
ATOM 2264 C CA . ASP A 1 289 ? 4.978 4.566 24.852 1.00 58.38 289 ASP A CA 1
ATOM 2265 C C . ASP A 1 289 ? 4.585 5.932 25.439 1.00 58.38 289 ASP A C 1
ATOM 2267 O O . ASP A 1 289 ? 3.922 5.993 26.472 1.00 58.38 289 ASP A O 1
ATOM 2271 N N . VAL A 1 290 ? 4.925 7.021 24.741 1.00 62.03 290 VAL A N 1
ATOM 2272 C CA . VAL A 1 290 ? 4.663 8.410 25.145 1.00 62.03 290 VAL A CA 1
ATOM 2273 C C . VAL A 1 290 ? 3.425 8.993 24.447 1.00 62.03 290 VAL A C 1
ATOM 2275 O O . VAL A 1 290 ? 2.859 9.979 24.909 1.00 62.03 290 VAL A O 1
ATOM 2278 N N . CYS A 1 291 ? 2.940 8.364 23.372 1.00 62.28 291 CYS A N 1
ATOM 2279 C CA . CYS A 1 291 ? 1.875 8.922 22.530 1.00 62.28 291 CYS A CA 1
ATOM 2280 C C . CYS A 1 291 ? 0.479 8.926 23.169 1.00 62.28 291 CYS A C 1
ATOM 2282 O O . CYS A 1 291 ? -0.409 9.625 22.689 1.00 62.28 291 CYS A O 1
ATOM 2284 N N . GLY A 1 292 ? 0.252 8.168 24.248 1.00 70.31 292 GLY A N 1
ATOM 2285 C CA . GLY A 1 292 ? -1.029 8.164 24.963 1.00 70.31 292 GLY A CA 1
ATOM 2286 C C . GLY A 1 292 ? -2.240 8.017 24.028 1.00 70.31 292 GLY A C 1
ATOM 2287 O O . GLY A 1 292 ? -2.361 7.020 23.320 1.00 70.31 292 GLY A O 1
ATOM 2288 N N . SER A 1 293 ? -3.115 9.028 24.014 1.00 66.12 293 SER A N 1
ATOM 2289 C CA . SER A 1 293 ? -4.350 9.073 23.218 1.00 66.12 293 SER A CA 1
ATOM 2290 C C . SER A 1 293 ? -4.171 9.445 21.739 1.00 66.12 293 SER A C 1
ATOM 2292 O O . SER A 1 293 ? -5.165 9.481 21.025 1.00 66.12 293 SER A O 1
ATOM 2294 N N . SER A 1 294 ? -2.959 9.760 21.262 1.00 74.38 294 SER A N 1
ATOM 2295 C CA . SER A 1 294 ? -2.712 10.020 19.830 1.00 74.38 294 SER A CA 1
ATOM 2296 C C . SER A 1 294 ? -2.412 8.748 19.028 1.00 74.38 294 SER A C 1
ATOM 2298 O O . SER A 1 294 ? -2.132 8.823 17.828 1.00 74.38 294 SER A O 1
ATOM 2300 N N . LYS A 1 295 ? -2.471 7.576 19.680 1.00 85.75 295 LYS A N 1
ATOM 2301 C CA . LYS A 1 295 ? -2.314 6.275 19.031 1.00 85.75 295 LYS A CA 1
ATOM 2302 C C . LYS A 1 295 ? -3.537 5.939 18.194 1.00 85.75 295 LYS A C 1
ATOM 2304 O O . LYS A 1 295 ? -4.633 5.746 18.717 1.00 85.75 295 LYS A O 1
ATOM 2309 N N . THR A 1 296 ? -3.305 5.802 16.901 1.00 88.56 296 THR A N 1
ATOM 2310 C CA . THR A 1 296 ? -4.330 5.526 15.903 1.00 88.56 296 THR A CA 1
ATOM 2311 C C . THR A 1 296 ? -3.973 4.248 15.166 1.00 88.56 296 THR A C 1
ATOM 2313 O O . THR A 1 296 ? -2.852 4.091 14.688 1.00 88.56 296 THR A O 1
ATOM 2316 N N . VAL A 1 297 ? -4.910 3.315 15.086 1.00 88.75 297 VAL A N 1
ATOM 2317 C CA . VAL A 1 297 ? -4.784 2.112 14.267 1.00 88.75 297 VAL A CA 1
ATOM 2318 C C . VAL A 1 297 ? -5.206 2.461 12.850 1.00 88.75 297 VAL A C 1
ATOM 2320 O O . VAL A 1 297 ? -6.282 3.018 12.645 1.00 88.75 297 VAL A O 1
ATOM 2323 N N . VAL A 1 298 ? -4.374 2.089 11.882 1.00 92.31 298 VAL A N 1
ATOM 2324 C CA . VAL A 1 298 ? -4.766 1.985 10.477 1.00 92.31 298 VAL A CA 1
ATOM 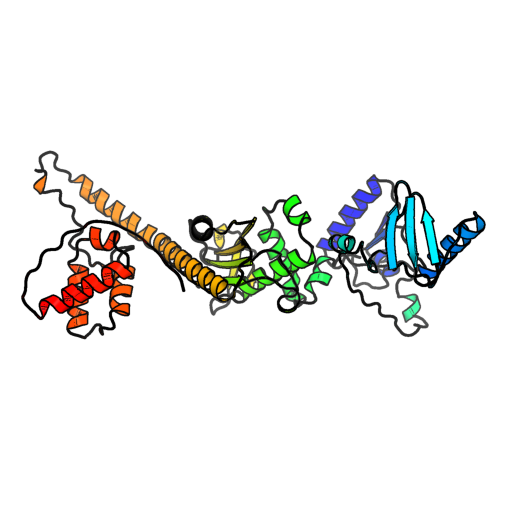2325 C C . VAL A 1 298 ? -4.766 0.514 10.118 1.00 92.31 298 VAL A C 1
ATOM 2327 O O . VAL A 1 298 ? -3.752 -0.164 10.309 1.00 92.31 298 VAL A O 1
ATOM 2330 N N . ALA A 1 299 ? -5.882 0.029 9.590 1.00 90.94 299 ALA A N 1
ATOM 2331 C CA . ALA A 1 299 ? -5.961 -1.316 9.053 1.00 90.94 299 ALA A CA 1
ATOM 2332 C C . ALA A 1 299 ? -6.555 -1.319 7.649 1.00 90.94 299 ALA A C 1
ATOM 2334 O O . ALA A 1 299 ? -7.420 -0.515 7.310 1.00 90.94 299 ALA A O 1
ATOM 2335 N N . PHE A 1 300 ? -6.065 -2.255 6.855 1.00 94.12 300 PHE A N 1
ATOM 2336 C CA . PHE A 1 300 ? -6.398 -2.475 5.465 1.00 94.12 300 PHE A CA 1
ATOM 2337 C C . PHE A 1 300 ? -6.665 -3.963 5.286 1.00 94.12 300 PHE A C 1
ATOM 2339 O O . PHE A 1 300 ? -5.815 -4.800 5.599 1.00 94.12 300 PHE A O 1
ATOM 2346 N N . PHE A 1 301 ? -7.847 -4.285 4.785 1.00 94.88 301 PHE A N 1
ATOM 2347 C CA . PHE A 1 301 ? -8.256 -5.639 4.462 1.00 94.88 301 PHE A CA 1
ATOM 2348 C C . PHE A 1 301 ? -8.540 -5.725 2.973 1.00 94.88 301 PHE A C 1
ATOM 2350 O O . PHE A 1 301 ? -9.197 -4.851 2.411 1.00 94.88 301 PHE A O 1
ATOM 2357 N N . GLU A 1 302 ? -8.112 -6.820 2.362 1.00 95.44 302 GLU A N 1
ATOM 2358 C CA . GLU A 1 302 ? -8.652 -7.255 1.081 1.00 95.44 302 GLU A CA 1
ATOM 2359 C C . GLU A 1 302 ? -9.549 -8.458 1.314 1.00 95.44 302 GLU A C 1
ATOM 2361 O O . GLU A 1 302 ? -9.108 -9.479 1.842 1.00 95.44 302 GLU A O 1
ATOM 2366 N N . ILE A 1 303 ? -10.813 -8.317 0.933 1.00 97.25 303 ILE A N 1
ATOM 2367 C CA . ILE A 1 303 ? -11.837 -9.347 1.071 1.00 97.25 303 ILE A CA 1
ATOM 2368 C C . ILE A 1 303 ? -12.366 -9.783 -0.296 1.00 97.25 303 ILE A C 1
ATOM 2370 O O . ILE A 1 303 ? -12.035 -9.192 -1.331 1.00 97.25 303 ILE A O 1
ATOM 2374 N N . ASP A 1 304 ? -13.191 -10.828 -0.315 1.00 96.94 304 ASP A N 1
ATOM 2375 C CA . ASP A 1 304 ? -13.902 -11.231 -1.530 1.00 96.94 304 ASP A CA 1
ATOM 2376 C C . ASP A 1 304 ? -14.583 -10.036 -2.210 1.00 96.94 304 ASP A C 1
ATOM 2378 O O . ASP A 1 304 ? -15.135 -9.141 -1.566 1.00 96.94 304 ASP A O 1
ATOM 2382 N N . ARG A 1 305 ? -14.504 -10.003 -3.544 1.00 96.56 305 ARG A N 1
ATOM 2383 C CA . ARG A 1 305 ? -14.959 -8.849 -4.317 1.00 96.56 305 ARG A CA 1
ATOM 2384 C C . ARG A 1 305 ? -16.479 -8.710 -4.226 1.00 96.56 305 ARG A C 1
ATOM 2386 O O . ARG A 1 305 ? -17.215 -9.498 -4.814 1.00 96.56 305 ARG A O 1
ATOM 2393 N N . CYS A 1 306 ? -16.925 -7.651 -3.569 1.00 92.44 306 CYS A N 1
ATOM 2394 C CA . CYS A 1 306 ? -18.311 -7.224 -3.509 1.00 92.44 306 CYS A CA 1
ATOM 2395 C C . CYS A 1 306 ? -18.809 -6.841 -4.903 1.00 92.44 306 CYS A C 1
ATOM 2397 O O . CYS A 1 306 ? -18.136 -6.157 -5.685 1.00 92.44 306 CYS A O 1
ATOM 2399 N N . SER A 1 307 ? -20.030 -7.258 -5.196 1.00 91.06 307 SER A N 1
ATOM 2400 C CA . SER A 1 307 ? -20.661 -7.135 -6.509 1.00 91.06 307 SER A CA 1
ATOM 2401 C C . SER A 1 307 ? -21.413 -5.816 -6.697 1.00 91.06 307 SER A C 1
ATOM 2403 O O . SER A 1 307 ? -21.674 -5.407 -7.830 1.00 91.06 307 SER A O 1
ATOM 2405 N N . SER A 1 308 ? -21.763 -5.128 -5.602 1.00 89.25 308 SER A N 1
ATOM 2406 C CA . SER A 1 308 ? -22.623 -3.944 -5.651 1.00 89.25 308 SER A CA 1
ATOM 2407 C C . SER A 1 308 ? -22.248 -2.858 -4.641 1.00 89.25 308 SER A C 1
ATOM 2409 O O . SER A 1 308 ? -21.687 -3.115 -3.581 1.00 89.25 308 SER A O 1
ATOM 2411 N N . SER A 1 309 ? -22.631 -1.613 -4.940 1.00 84.75 309 SER A N 1
ATOM 2412 C CA . SER A 1 309 ? -22.438 -0.487 -4.012 1.00 84.75 309 SER A CA 1
ATOM 2413 C C . SER A 1 309 ? -23.277 -0.593 -2.732 1.00 84.75 309 SER A C 1
ATOM 2415 O O . SER A 1 309 ? -22.912 -0.016 -1.714 1.00 84.75 309 SER A O 1
ATOM 2417 N N . SER A 1 310 ? -24.406 -1.308 -2.771 1.00 88.06 310 SER A N 1
ATOM 2418 C CA . SER A 1 310 ? -25.245 -1.539 -1.590 1.00 88.06 310 SER A CA 1
ATOM 2419 C C . SER A 1 310 ? -24.580 -2.497 -0.610 1.00 88.06 310 SER A C 1
ATOM 2421 O O . SER A 1 310 ? -24.602 -2.243 0.587 1.00 88.06 310 SER A O 1
ATOM 2423 N N . GLU A 1 311 ? -23.951 -3.553 -1.123 1.00 92.06 311 GLU A N 1
ATOM 2424 C CA . GLU A 1 311 ? -23.166 -4.508 -0.337 1.00 92.06 311 GLU A CA 1
ATOM 2425 C C . GLU A 1 311 ? -22.002 -3.809 0.380 1.00 92.06 311 GLU A C 1
ATOM 2427 O O . GLU A 1 311 ? -21.864 -3.945 1.592 1.00 92.06 311 GLU A O 1
ATOM 2432 N N . LEU A 1 312 ? -21.261 -2.954 -0.335 1.00 90.12 312 LEU A N 1
ATOM 2433 C CA . LEU A 1 312 ? -20.183 -2.142 0.243 1.00 90.12 312 LEU A CA 1
ATOM 2434 C C . LEU A 1 312 ? -20.671 -1.270 1.414 1.00 90.12 312 LEU A C 1
ATOM 2436 O O . LEU A 1 312 ? -20.087 -1.316 2.494 1.00 90.12 312 LEU A O 1
ATOM 2440 N N . ARG A 1 313 ? -21.784 -0.541 1.241 1.00 87.81 313 ARG A N 1
ATOM 2441 C CA . ARG A 1 313 ? -22.368 0.299 2.307 1.00 87.81 313 ARG A CA 1
ATOM 2442 C C . ARG A 1 313 ? -22.830 -0.508 3.522 1.00 87.81 313 ARG A C 1
ATOM 2444 O O . ARG A 1 313 ? -22.737 -0.022 4.644 1.00 87.81 313 ARG A O 1
ATOM 2451 N N . LEU A 1 314 ? -23.349 -1.719 3.310 1.00 90.75 314 LEU A N 1
ATOM 2452 C CA . LEU A 1 314 ? -23.778 -2.594 4.405 1.00 90.75 314 LEU A CA 1
ATOM 2453 C C . LEU A 1 314 ? -22.589 -3.089 5.233 1.00 90.75 314 LEU A C 1
ATOM 2455 O O . LEU A 1 314 ? -22.704 -3.175 6.452 1.00 90.75 314 LEU A O 1
ATOM 2459 N N . ILE A 1 315 ? -21.462 -3.401 4.587 1.00 94.31 315 ILE A N 1
ATOM 2460 C CA . ILE A 1 315 ? -20.225 -3.766 5.287 1.00 94.31 315 ILE A CA 1
ATOM 2461 C C . ILE A 1 315 ? -19.694 -2.563 6.066 1.00 94.31 315 ILE A C 1
ATOM 2463 O O . ILE A 1 315 ? -19.403 -2.704 7.247 1.00 94.31 315 ILE A O 1
ATOM 2467 N N . GLU A 1 316 ? -19.614 -1.379 5.449 1.00 91.81 316 GLU A N 1
ATOM 2468 C CA . GLU A 1 316 ? -19.172 -0.158 6.140 1.00 91.81 316 GLU A CA 1
ATOM 2469 C C . GLU A 1 316 ? -19.990 0.103 7.407 1.00 91.81 316 GLU A C 1
ATOM 2471 O O . GLU A 1 316 ? -19.413 0.258 8.482 1.00 91.81 316 GLU A O 1
ATOM 2476 N N . ALA A 1 317 ? -21.322 0.099 7.298 1.00 91.56 317 ALA A N 1
ATOM 2477 C CA . ALA A 1 317 ? -22.213 0.355 8.427 1.00 91.56 317 ALA A CA 1
ATOM 2478 C C . ALA A 1 317 ? -22.015 -0.659 9.564 1.00 91.56 317 ALA A C 1
ATOM 2480 O O . ALA A 1 317 ? -21.908 -0.271 10.725 1.00 91.56 317 ALA A O 1
ATOM 2481 N N . ALA A 1 318 ? -21.905 -1.943 9.224 1.00 92.75 318 ALA A N 1
ATOM 2482 C CA . ALA A 1 318 ? -21.695 -3.003 10.201 1.00 92.75 318 ALA A CA 1
ATOM 2483 C C . ALA A 1 318 ? -20.351 -2.891 10.924 1.00 92.75 318 ALA A C 1
ATOM 2485 O O . ALA A 1 318 ? -20.266 -3.050 12.137 1.00 92.75 318 ALA A O 1
ATOM 2486 N N . LEU A 1 319 ? -19.283 -2.597 10.184 1.00 94.81 319 LEU A N 1
ATOM 2487 C CA . LEU A 1 319 ? -17.961 -2.452 10.781 1.00 94.81 319 LEU A CA 1
ATOM 2488 C C . LEU A 1 319 ? -17.879 -1.206 11.667 1.00 94.81 319 LEU A C 1
ATOM 2490 O O . LEU A 1 319 ? -17.226 -1.255 12.703 1.00 94.81 319 LEU A O 1
ATOM 2494 N N . VAL A 1 320 ? -18.566 -0.116 11.312 1.00 92.44 320 VAL A N 1
ATOM 2495 C CA . VAL A 1 320 ? -18.694 1.059 12.190 1.00 92.44 320 VAL A CA 1
ATOM 2496 C C . VAL A 1 320 ? -19.396 0.696 13.502 1.00 92.44 320 VAL A C 1
ATOM 2498 O O . VAL A 1 320 ? -18.934 1.110 14.565 1.00 92.44 320 VAL A O 1
ATOM 2501 N N . GLU A 1 321 ? -20.463 -0.103 13.448 1.00 91.75 321 GLU A N 1
ATOM 2502 C CA . GLU A 1 321 ? -21.175 -0.578 14.641 1.00 91.75 321 GLU A CA 1
ATOM 2503 C C . GLU A 1 321 ? -20.259 -1.412 15.550 1.00 91.75 321 GLU A C 1
ATOM 2505 O O . GLU A 1 321 ? -20.122 -1.102 16.734 1.00 91.75 321 GLU A O 1
ATOM 2510 N N . VAL A 1 322 ? -19.519 -2.370 14.981 1.00 91.56 322 VAL A N 1
ATOM 2511 C CA . VAL A 1 322 ? -18.530 -3.177 15.720 1.00 91.56 322 VAL A CA 1
ATOM 2512 C C . VAL A 1 322 ? -17.461 -2.306 16.384 1.00 91.56 322 VAL A C 1
ATOM 2514 O O . VAL A 1 322 ? -17.062 -2.566 17.521 1.00 91.56 322 VAL A O 1
ATOM 2517 N N . LEU A 1 323 ? -16.975 -1.267 15.701 1.00 90.31 323 LEU A N 1
ATOM 2518 C CA . LEU A 1 323 ? -15.978 -0.374 16.285 1.00 90.31 323 LEU A CA 1
ATOM 2519 C C . LEU A 1 323 ? -16.547 0.455 17.450 1.00 90.31 323 LEU A C 1
ATOM 2521 O O . LEU A 1 323 ? -15.852 0.634 18.453 1.00 90.31 323 LEU A O 1
ATOM 2525 N N . GLU A 1 324 ? -17.801 0.921 17.366 1.00 89.69 324 GLU A N 1
ATOM 2526 C CA . GLU A 1 324 ? -18.464 1.555 18.517 1.00 89.69 324 GLU A CA 1
ATOM 2527 C C . GLU A 1 324 ? -18.586 0.579 19.692 1.00 89.69 324 GLU A C 1
ATOM 2529 O O . GLU A 1 324 ? -18.223 0.938 20.812 1.00 89.69 324 GLU A O 1
ATOM 2534 N N . GLU A 1 325 ? -19.019 -0.663 19.463 1.00 89.00 325 GLU A N 1
ATOM 2535 C CA . GLU A 1 325 ? -19.121 -1.672 20.525 1.00 89.00 325 GLU A CA 1
ATOM 2536 C C . GLU A 1 325 ? -17.778 -1.912 21.227 1.00 89.00 325 GLU A C 1
ATOM 2538 O O . GLU A 1 325 ? -17.702 -1.888 22.458 1.00 89.00 325 GLU A O 1
ATOM 2543 N N . VAL A 1 326 ? -16.692 -2.070 20.463 1.00 87.94 326 VAL A N 1
ATOM 2544 C CA . VAL A 1 326 ? -15.340 -2.252 21.018 1.00 87.94 326 VAL A CA 1
ATOM 2545 C C . VAL A 1 326 ? -14.912 -1.040 21.847 1.00 87.94 326 VAL A C 1
ATOM 2547 O O . VAL A 1 326 ? -14.396 -1.204 22.957 1.00 87.94 326 VAL A O 1
ATOM 2550 N N . ARG A 1 327 ? -15.162 0.179 21.352 1.00 86.88 327 ARG A N 1
ATOM 2551 C CA . ARG A 1 327 ? -14.855 1.422 22.076 1.00 86.88 327 ARG A CA 1
ATOM 2552 C C . ARG A 1 327 ? -15.567 1.480 23.424 1.00 86.88 327 ARG A C 1
ATOM 2554 O O . ARG A 1 327 ? -14.996 1.938 24.413 1.00 86.88 327 ARG A O 1
ATOM 2561 N N . LEU A 1 328 ? -16.810 1.018 23.469 1.00 86.06 328 LEU A N 1
ATOM 2562 C CA . LEU A 1 328 ? -17.627 1.021 24.677 1.00 86.06 328 LEU A CA 1
ATOM 2563 C C . LEU A 1 328 ? -17.154 -0.012 25.690 1.00 86.06 328 LEU A C 1
ATOM 2565 O O . LEU A 1 328 ? -17.030 0.315 26.869 1.00 86.06 328 LEU A O 1
ATOM 2569 N N . VAL A 1 329 ? -16.825 -1.219 25.228 1.00 85.81 329 VAL A N 1
ATOM 2570 C CA . VAL A 1 329 ? -16.255 -2.273 26.075 1.00 85.81 329 VAL A CA 1
ATOM 2571 C C . VAL A 1 329 ? -14.942 -1.812 26.715 1.00 85.81 329 VAL A C 1
ATOM 2573 O O . VAL A 1 329 ? -14.731 -2.040 27.909 1.00 85.81 329 VAL A O 1
ATOM 2576 N N . ASP A 1 330 ? -14.075 -1.133 25.960 1.00 84.38 330 ASP A N 1
ATOM 2577 C CA . ASP A 1 330 ? -12.818 -0.592 26.491 1.00 84.38 330 ASP A CA 1
ATOM 2578 C C . ASP A 1 330 ? -13.055 0.538 27.506 1.00 84.38 330 ASP A C 1
ATOM 2580 O O . ASP A 1 330 ? -12.503 0.512 28.610 1.00 84.38 330 ASP A O 1
ATOM 2584 N N . ALA A 1 331 ? -13.947 1.484 27.190 1.00 85.38 331 ALA A N 1
ATOM 2585 C CA . ALA A 1 331 ? -14.313 2.573 28.097 1.00 85.38 331 ALA A CA 1
ATOM 2586 C C . ALA A 1 331 ? -14.900 2.062 29.425 1.00 85.38 331 ALA A C 1
ATOM 2588 O O . ALA A 1 331 ? -14.628 2.621 30.492 1.00 85.38 331 ALA A O 1
ATOM 2589 N N . ASP A 1 332 ? -15.668 0.976 29.374 1.00 85.62 332 ASP A N 1
ATOM 2590 C CA . ASP A 1 332 ? -16.309 0.374 30.538 1.00 85.62 332 ASP A CA 1
ATOM 2591 C C . ASP A 1 332 ? -15.368 -0.530 31.354 1.00 85.62 332 ASP A C 1
ATOM 2593 O O . ASP A 1 332 ? -15.659 -0.832 32.514 1.00 85.62 332 ASP A O 1
ATOM 2597 N N . LEU A 1 333 ? -14.202 -0.916 30.823 1.00 80.69 333 LEU A N 1
ATOM 2598 C CA . LEU A 1 333 ? -13.263 -1.812 31.504 1.00 80.69 333 LEU A CA 1
ATOM 2599 C C . LEU A 1 333 ? -12.795 -1.263 32.858 1.00 80.69 333 LEU A C 1
ATOM 2601 O O . LEU A 1 333 ? -12.711 -2.006 33.841 1.00 80.69 333 LEU A O 1
ATOM 2605 N N . VAL A 1 334 ? -12.469 0.030 32.921 1.00 82.88 334 VAL A N 1
ATOM 2606 C CA . VAL A 1 334 ? -12.001 0.678 34.156 1.00 82.88 334 VAL A CA 1
ATOM 2607 C C . VAL A 1 334 ? -13.133 0.789 35.191 1.00 82.88 334 VAL A C 1
ATOM 2609 O O . VAL A 1 334 ? -12.929 0.305 36.311 1.00 82.88 334 VAL A O 1
ATOM 2612 N N . PRO A 1 335 ? -14.329 1.323 34.857 1.00 83.25 335 PRO A N 1
ATOM 2613 C CA . PRO A 1 335 ? -15.497 1.284 35.740 1.00 83.25 335 PRO A CA 1
ATOM 2614 C C . PRO A 1 335 ? -15.852 -0.123 36.233 1.00 83.25 335 PRO A C 1
ATOM 2616 O O . PRO A 1 335 ? -16.067 -0.316 37.429 1.00 83.25 335 PRO A O 1
ATOM 2619 N N . MET A 1 336 ? -15.848 -1.127 35.350 1.00 82.00 336 MET A N 1
ATOM 2620 C CA . MET A 1 336 ? -16.150 -2.514 35.718 1.00 82.00 336 MET A CA 1
ATOM 2621 C C . MET A 1 336 ? -15.122 -3.075 36.705 1.00 82.00 336 MET A C 1
ATOM 2623 O O . MET A 1 336 ? -15.497 -3.656 37.724 1.00 82.00 336 MET A O 1
ATOM 2627 N N . LYS A 1 337 ? -13.821 -2.854 36.472 1.00 81.25 337 LYS A N 1
ATOM 2628 C CA . LYS A 1 337 ? -12.763 -3.250 37.419 1.00 81.25 337 LYS A CA 1
ATOM 2629 C C . LYS A 1 337 ? -12.910 -2.548 38.766 1.00 81.25 337 LYS A C 1
ATOM 2631 O O . LYS A 1 337 ? -12.726 -3.185 39.803 1.00 81.25 337 LYS A O 1
ATOM 2636 N N . ALA A 1 338 ? -13.235 -1.255 38.769 1.00 82.19 338 ALA A N 1
ATOM 2637 C CA . ALA A 1 338 ? -13.488 -0.510 39.998 1.00 82.19 338 ALA A CA 1
ATOM 2638 C C . ALA A 1 338 ? -14.672 -1.110 40.768 1.00 82.19 338 ALA A C 1
ATOM 2640 O O . ALA A 1 338 ? -14.544 -1.379 41.964 1.00 82.19 338 ALA A O 1
ATOM 2641 N N . LYS A 1 339 ? -15.771 -1.430 40.073 1.00 78.00 339 LYS A N 1
ATOM 2642 C CA . LYS A 1 339 ? -16.956 -2.031 40.688 1.00 78.00 339 LYS A CA 1
ATOM 2643 C C . LYS A 1 339 ? -16.694 -3.435 41.230 1.00 78.00 339 LYS A C 1
ATOM 2645 O O . LYS A 1 339 ? -17.094 -3.741 42.348 1.00 78.00 339 LYS A O 1
ATOM 2650 N N . ILE A 1 340 ? -15.963 -4.276 40.497 1.00 80.44 340 ILE A N 1
ATOM 2651 C CA . ILE A 1 340 ? -15.545 -5.601 40.984 1.00 80.44 340 ILE A CA 1
ATOM 2652 C C . ILE A 1 340 ? -14.686 -5.465 42.249 1.00 80.44 340 ILE A C 1
ATOM 2654 O O . ILE A 1 340 ? -14.868 -6.221 43.201 1.00 80.44 340 ILE A O 1
ATOM 2658 N N . ASN A 1 341 ? -13.772 -4.492 42.298 1.00 78.75 341 ASN A N 1
ATOM 2659 C CA . ASN A 1 341 ? -12.942 -4.249 43.479 1.00 78.75 341 ASN A CA 1
ATOM 2660 C C . ASN A 1 341 ? -13.753 -3.749 44.685 1.00 78.75 341 ASN A C 1
ATOM 2662 O O . ASN A 1 341 ? -13.484 -4.180 45.807 1.00 78.75 341 ASN A O 1
ATOM 2666 N N . GLU A 1 342 ? -14.748 -2.888 44.462 1.00 77.94 342 GLU A N 1
ATOM 2667 C CA . GLU A 1 342 ? -15.713 -2.456 45.481 1.00 77.94 342 GLU A CA 1
ATOM 2668 C C . GLU A 1 342 ? -16.496 -3.660 46.033 1.00 77.94 342 GLU A C 1
ATOM 2670 O O . GLU A 1 342 ? -16.515 -3.899 47.244 1.00 77.94 342 GLU A O 1
ATOM 2675 N N . LEU A 1 343 ? -17.060 -4.485 45.143 1.00 74.56 343 LEU A N 1
ATOM 2676 C CA . LEU A 1 343 ? -17.814 -5.686 45.510 1.00 74.56 343 LEU A CA 1
ATOM 2677 C C . LEU A 1 343 ? -16.940 -6.718 46.232 1.00 74.56 343 LEU A C 1
ATOM 2679 O O . LEU A 1 343 ? -17.389 -7.325 47.203 1.00 74.56 343 LEU A O 1
ATOM 2683 N N . ARG A 1 344 ? -15.669 -6.873 45.847 1.00 73.12 344 ARG A N 1
ATOM 2684 C CA . ARG A 1 344 ? -14.702 -7.720 46.563 1.00 73.12 344 ARG A CA 1
ATOM 2685 C C . ARG A 1 344 ? -14.525 -7.286 48.021 1.00 73.12 344 ARG A C 1
ATOM 2687 O O . ARG A 1 344 ? -14.391 -8.141 48.891 1.00 73.12 344 ARG A O 1
ATOM 2694 N N . GLY A 1 345 ? -14.567 -5.982 48.300 1.00 66.06 345 GLY A N 1
ATOM 2695 C CA . GLY A 1 345 ? -14.564 -5.455 49.668 1.00 66.06 345 GLY A CA 1
ATOM 2696 C C . GLY A 1 345 ? -15.818 -5.839 50.462 1.00 66.06 345 GLY A C 1
ATOM 2697 O O . GLY A 1 345 ? -15.725 -6.127 51.654 1.00 66.06 345 GLY A O 1
ATOM 2698 N N . SER A 1 346 ? -16.977 -5.910 49.800 1.00 63.28 346 SER A N 1
ATOM 2699 C CA . SER A 1 346 ? -18.239 -6.347 50.418 1.00 63.28 346 SER A CA 1
ATOM 2700 C C . SER A 1 346 ? -18.316 -7.864 50.643 1.00 63.28 346 SER A C 1
ATOM 2702 O O . SER A 1 346 ? -18.828 -8.306 51.669 1.00 63.28 346 SER A O 1
ATOM 2704 N N . LEU A 1 347 ? -17.716 -8.660 49.751 1.00 57.84 347 LEU A N 1
ATOM 2705 C CA . LEU A 1 347 ? -17.635 -10.124 49.848 1.00 57.84 347 LEU A CA 1
ATOM 2706 C C . LEU A 1 347 ? -16.770 -10.604 51.026 1.00 57.84 347 LEU A C 1
ATOM 2708 O O . LEU A 1 347 ? -16.949 -11.720 51.501 1.00 57.84 347 LEU A O 1
ATOM 2712 N N . GLY A 1 348 ? -15.878 -9.757 51.554 1.00 54.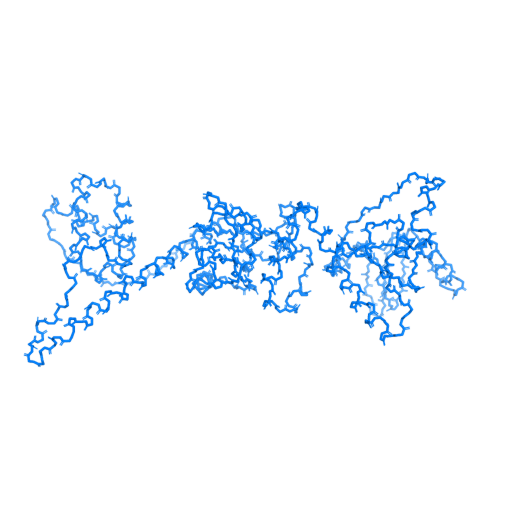72 348 GLY A N 1
ATOM 2713 C CA . GLY A 1 348 ? -15.126 -10.030 52.786 1.00 54.72 348 GLY A CA 1
ATOM 2714 C C . GLY A 1 348 ? -15.978 -10.058 54.066 1.00 54.72 348 GLY A C 1
ATOM 2715 O O . GLY A 1 348 ? -15.459 -10.397 55.126 1.00 54.72 348 GLY A O 1
ATOM 2716 N N . ARG A 1 349 ? -17.273 -9.715 53.987 1.00 53.09 349 ARG A N 1
ATOM 2717 C CA . ARG A 1 349 ? -18.261 -9.822 55.078 1.00 53.09 349 ARG A CA 1
ATOM 2718 C C . ARG A 1 349 ? -19.194 -11.025 54.909 1.00 53.09 349 ARG A C 1
ATOM 2720 O O . ARG A 1 349 ? -20.353 -10.962 55.304 1.00 53.09 349 ARG A O 1
ATOM 2727 N N . PHE A 1 350 ? -18.718 -12.099 54.285 1.00 48.53 350 PHE A N 1
ATOM 2728 C CA . PHE A 1 350 ? -19.490 -13.333 54.197 1.00 48.53 350 PHE A CA 1
ATOM 2729 C C . PHE A 1 350 ? -19.596 -13.957 55.596 1.00 48.53 350 PHE A C 1
ATOM 2731 O O . PHE A 1 350 ? -18.608 -14.469 56.121 1.00 48.53 350 PHE A O 1
ATOM 2738 N N . ASP A 1 351 ? -20.774 -13.875 56.218 1.00 54.41 351 ASP A N 1
ATOM 2739 C CA . ASP A 1 351 ? -21.101 -14.685 57.390 1.00 54.41 351 ASP A CA 1
ATOM 2740 C C . ASP A 1 351 ? -21.356 -16.121 56.899 1.00 54.41 351 ASP A C 1
ATOM 2742 O O . ASP A 1 351 ? -22.321 -16.344 56.165 1.00 54.41 351 ASP A O 1
ATOM 2746 N N . PRO A 1 352 ? -20.520 -17.112 57.259 1.00 54.72 352 PRO A N 1
ATOM 2747 C CA . PRO A 1 352 ? -20.730 -18.503 56.859 1.00 54.72 352 PRO A CA 1
ATOM 2748 C C . PRO A 1 352 ? -22.041 -19.108 57.398 1.00 54.72 352 PRO A C 1
ATOM 2750 O O . PRO A 1 352 ? -22.401 -20.206 56.980 1.00 54.72 352 PRO A O 1
ATOM 2753 N N . ASN A 1 353 ? -22.759 -18.410 58.287 1.00 55.69 353 ASN A N 1
ATOM 2754 C CA . ASN A 1 353 ? -24.080 -18.794 58.787 1.00 55.69 353 ASN A CA 1
ATOM 2755 C C . ASN A 1 353 ? -25.255 -18.050 58.121 1.00 55.69 353 ASN A C 1
ATOM 2757 O O . ASN A 1 353 ? -26.402 -18.291 58.505 1.00 55.69 353 ASN A O 1
ATOM 2761 N N . ALA A 1 354 ? -25.014 -17.166 57.145 1.00 53.44 354 ALA A N 1
ATOM 2762 C CA . ALA A 1 354 ? -26.091 -16.482 56.433 1.00 53.44 354 ALA A CA 1
ATOM 2763 C C . ALA A 1 354 ? -26.947 -17.497 55.651 1.00 53.44 354 ALA A C 1
ATOM 2765 O O . ALA A 1 354 ? -26.437 -18.278 54.842 1.00 53.44 354 ALA A O 1
ATOM 2766 N N . GLN A 1 355 ? -28.261 -17.514 55.897 1.00 45.59 355 GLN A N 1
ATOM 2767 C CA . GLN A 1 355 ? -29.183 -18.377 55.157 1.00 45.59 355 GLN A CA 1
ATOM 2768 C C . GLN A 1 355 ? -29.227 -17.950 53.684 1.00 45.59 355 GLN A C 1
ATOM 2770 O O . GLN A 1 355 ? -29.274 -16.763 53.370 1.00 45.59 355 GLN A O 1
ATOM 2775 N N . ALA A 1 356 ? -29.252 -18.929 52.774 1.00 45.78 356 ALA A N 1
ATOM 2776 C CA . ALA A 1 356 ? -29.150 -18.746 51.320 1.00 45.78 356 ALA A CA 1
ATOM 2777 C C . ALA A 1 356 ? -30.175 -17.769 50.697 1.00 45.78 356 ALA A C 1
ATOM 2779 O O . ALA A 1 356 ? -29.998 -17.342 49.559 1.00 45.78 356 ALA A O 1
ATOM 2780 N N . SER A 1 357 ? -31.221 -17.380 51.430 1.00 42.28 357 SER A N 1
ATOM 2781 C CA . SER A 1 357 ? -32.179 -16.348 51.027 1.00 42.28 357 SER A CA 1
ATOM 2782 C C . SER A 1 357 ? -31.633 -14.913 51.075 1.00 42.28 357 SER A C 1
ATOM 2784 O O . SER A 1 357 ? -32.239 -14.036 50.472 1.00 42.28 357 SER A O 1
ATOM 2786 N N . GLU A 1 358 ? -30.507 -14.651 51.750 1.00 38.34 358 GLU A N 1
ATOM 2787 C CA . GLU A 1 358 ? -29.908 -13.305 51.857 1.00 38.34 358 GLU A CA 1
ATOM 2788 C C . GLU A 1 358 ? -28.822 -13.015 50.802 1.00 38.34 358 GLU A C 1
ATOM 2790 O O . GLU A 1 358 ? -28.285 -11.911 50.746 1.00 38.34 358 GLU A O 1
ATOM 2795 N N . VAL A 1 359 ? -28.525 -13.971 49.911 1.00 39.59 359 VAL A N 1
ATOM 2796 C CA . VAL A 1 359 ? -27.487 -13.849 48.864 1.00 39.59 359 VAL A CA 1
ATOM 2797 C C . VAL A 1 359 ? -28.104 -13.549 47.484 1.00 39.59 359 VAL A C 1
ATOM 2799 O O . VAL A 1 359 ? -27.610 -13.987 46.449 1.00 39.59 359 VAL A O 1
ATOM 2802 N N . PHE A 1 360 ? -29.195 -12.777 47.440 1.00 37.59 360 PHE A N 1
ATOM 2803 C CA . PHE A 1 360 ? -29.669 -12.151 46.199 1.00 37.59 360 PHE A CA 1
ATOM 2804 C C . PHE A 1 360 ? -28.994 -10.782 46.057 1.00 37.59 360 PHE A C 1
ATOM 2806 O O . PHE A 1 360 ? -29.319 -9.813 46.735 1.00 37.59 360 PHE A O 1
ATOM 2813 N N . PHE A 1 361 ? -27.962 -10.767 45.217 1.00 37.22 361 PHE A N 1
ATOM 2814 C CA . PHE A 1 361 ? -26.938 -9.738 45.082 1.00 37.22 361 PHE A CA 1
ATOM 2815 C C . PHE A 1 361 ? -27.442 -8.284 44.928 1.00 37.22 361 PHE A C 1
ATOM 2817 O O . PHE A 1 361 ? -28.370 -7.962 44.185 1.00 37.22 361 PHE A O 1
ATOM 2824 N N . TYR A 1 362 ? -26.702 -7.399 45.598 1.00 38.16 362 TYR A N 1
ATOM 2825 C CA . TYR A 1 362 ? -26.781 -5.939 45.700 1.00 38.16 362 TYR A CA 1
ATOM 2826 C C . TYR A 1 362 ? -26.606 -5.149 44.372 1.00 38.16 362 TYR A C 1
ATOM 2828 O O . TYR A 1 362 ? -25.784 -4.235 44.308 1.00 38.16 362 TYR A O 1
ATOM 2836 N N . SER A 1 363 ? -27.361 -5.440 43.305 1.00 44.25 363 SER A N 1
ATOM 2837 C CA . SER A 1 363 ? -27.360 -4.617 42.069 1.00 44.25 363 SER A CA 1
ATOM 2838 C C . SER A 1 363 ? -28.665 -3.855 41.791 1.00 44.25 363 SER A C 1
ATOM 2840 O O . SER A 1 363 ? -28.709 -3.045 40.869 1.00 44.25 363 SER A O 1
ATOM 2842 N N . HIS A 1 364 ? -29.715 -4.045 42.596 1.00 47.12 364 HIS A N 1
ATOM 2843 C CA . HIS A 1 364 ? -31.039 -3.440 42.365 1.00 47.12 364 HIS A CA 1
ATOM 2844 C C . HIS A 1 364 ? -31.147 -1.946 42.749 1.00 47.12 364 HIS A C 1
ATOM 2846 O O . HIS A 1 364 ? -32.224 -1.369 42.652 1.00 47.12 364 HIS A O 1
ATOM 2852 N N . GLY A 1 365 ? -30.058 -1.309 43.198 1.00 55.09 365 GLY A N 1
ATOM 2853 C CA . GLY A 1 365 ? -30.053 0.102 43.617 1.00 55.09 365 GLY A CA 1
ATOM 2854 C C . GLY A 1 365 ? -29.434 1.092 42.623 1.00 55.09 365 GLY A C 1
ATOM 2855 O O . GLY A 1 365 ? -29.517 2.293 42.861 1.00 55.09 365 GLY A O 1
ATOM 2856 N N . GLN A 1 366 ? -28.786 0.621 41.549 1.00 64.19 366 GLN A N 1
ATOM 2857 C CA . GLN A 1 366 ? -28.161 1.489 40.540 1.00 64.19 366 GLN A CA 1
ATOM 2858 C C . GLN A 1 366 ? -29.047 1.629 39.298 1.00 64.19 366 GLN A C 1
ATOM 2860 O O . GLN A 1 366 ? -29.645 0.648 38.838 1.00 64.19 366 GLN A O 1
ATOM 2865 N N . SER A 1 367 ? -29.102 2.855 38.767 1.00 82.56 367 SER A N 1
ATOM 2866 C CA . SER A 1 367 ? -29.838 3.178 37.544 1.00 82.56 367 SER A CA 1
ATOM 2867 C C . SER A 1 367 ? -29.265 2.404 36.364 1.00 82.56 367 SER A C 1
ATOM 2869 O O . SER A 1 367 ? -28.047 2.328 36.203 1.00 82.56 367 SER A O 1
ATOM 2871 N N . VAL A 1 368 ? -30.127 1.881 35.491 1.00 82.06 368 VAL A N 1
ATOM 2872 C CA . VAL A 1 368 ? -29.699 1.217 34.245 1.00 82.06 368 VAL A CA 1
ATOM 2873 C C . VAL A 1 368 ? -28.893 2.127 33.318 1.00 82.06 368 VAL A C 1
ATOM 2875 O O . VAL A 1 368 ? -28.136 1.635 32.484 1.00 82.06 368 VAL A O 1
ATOM 2878 N N . ARG A 1 369 ? -29.005 3.450 33.492 1.00 84.56 369 ARG A N 1
ATOM 2879 C CA . ARG A 1 369 ? -28.236 4.461 32.752 1.00 84.56 369 ARG A CA 1
ATOM 2880 C C . ARG A 1 369 ? -26.779 4.547 33.199 1.00 84.56 369 ARG A C 1
ATOM 2882 O O . ARG A 1 369 ? -25.929 4.994 32.433 1.00 84.56 369 ARG A O 1
ATOM 2889 N N . ASP A 1 370 ? -26.489 4.052 34.397 1.00 76.25 370 ASP A N 1
ATOM 2890 C CA . ASP A 1 370 ? -25.142 4.019 34.960 1.00 76.25 370 ASP A CA 1
ATOM 2891 C C . ASP A 1 370 ? -24.466 2.657 34.763 1.00 76.25 370 ASP A C 1
ATOM 2893 O O . ASP A 1 370 ? -23.275 2.516 35.041 1.00 76.25 370 ASP A O 1
ATOM 2897 N N . ILE A 1 371 ? -25.204 1.646 34.287 1.00 74.62 371 ILE A N 1
ATOM 2898 C CA . ILE A 1 371 ? -24.689 0.285 34.130 1.00 74.62 371 ILE A CA 1
ATOM 2899 C C . ILE A 1 371 ? -23.965 0.150 32.776 1.00 74.62 371 ILE A C 1
ATOM 2901 O O . ILE A 1 371 ? -24.593 0.314 31.721 1.00 74.62 371 ILE A O 1
ATOM 2905 N N . PRO A 1 372 ? -22.657 -0.189 32.788 1.00 65.62 372 PRO A N 1
ATOM 2906 C CA . PRO A 1 372 ? -21.901 -0.586 31.603 1.00 65.62 372 PRO A CA 1
ATOM 2907 C C . PRO A 1 372 ? -22.635 -1.587 30.707 1.00 65.62 372 PRO A C 1
ATOM 2909 O O . PRO A 1 372 ? -23.325 -2.479 31.203 1.00 65.62 372 PRO A O 1
ATOM 2912 N N . CYS A 1 373 ? -22.483 -1.446 29.391 1.00 71.38 373 CYS A N 1
ATOM 2913 C CA . CYS A 1 373 ? -23.158 -2.243 28.351 1.00 71.38 373 CYS A CA 1
ATOM 2914 C C . CYS A 1 373 ? -24.703 -2.118 28.261 1.00 71.38 373 CYS A C 1
ATOM 2916 O O . CYS A 1 373 ? -25.250 -2.293 27.175 1.00 71.38 373 CYS A O 1
ATOM 2918 N N . ILE A 1 374 ? -25.426 -1.784 29.341 1.00 80.94 374 ILE A N 1
ATOM 2919 C CA . ILE A 1 374 ? -26.898 -1.618 29.327 1.00 80.94 374 ILE A CA 1
ATOM 2920 C C . ILE A 1 374 ? -27.311 -0.199 28.925 1.00 80.94 374 ILE A C 1
ATOM 2922 O O . ILE A 1 374 ? -28.262 -0.033 28.159 1.00 80.94 374 ILE A O 1
ATOM 2926 N N . ARG A 1 375 ? -26.596 0.829 29.400 1.00 86.00 375 ARG A N 1
ATOM 2927 C CA . ARG A 1 375 ? -27.001 2.241 29.249 1.00 86.00 375 ARG A CA 1
ATOM 2928 C C . ARG A 1 375 ? -27.293 2.677 27.810 1.00 86.00 375 ARG A C 1
ATOM 2930 O O . ARG A 1 375 ? -28.157 3.516 27.587 1.00 86.00 375 ARG A O 1
ATOM 2937 N N . LEU A 1 376 ? -26.595 2.102 26.831 1.00 82.19 376 LEU A N 1
ATOM 2938 C CA . LEU A 1 376 ? -26.783 2.427 25.416 1.00 82.19 376 LEU A CA 1
ATOM 2939 C C . LEU A 1 376 ? -27.963 1.716 24.793 1.00 82.19 376 LEU A C 1
ATOM 2941 O O . LEU A 1 376 ? -28.695 2.333 24.034 1.00 82.19 376 LEU A O 1
ATOM 2945 N N . LYS A 1 377 ? -28.176 0.450 25.153 1.00 86.81 377 LYS A N 1
ATOM 2946 C CA . LYS A 1 377 ? -29.377 -0.278 24.755 1.00 86.81 377 LYS A CA 1
ATOM 2947 C C . LYS A 1 377 ? -30.618 0.457 25.263 1.00 86.81 377 LYS A C 1
ATOM 2949 O O . LYS A 1 377 ? -31.563 0.655 24.513 1.00 86.81 377 LYS A O 1
ATOM 2954 N N . VAL A 1 378 ? -30.565 0.951 26.503 1.00 89.19 378 VAL A N 1
ATOM 2955 C CA . VAL A 1 378 ? -31.591 1.825 27.094 1.00 89.19 378 VAL A CA 1
ATOM 2956 C C . VAL A 1 378 ? -31.742 3.120 26.289 1.00 89.19 378 VAL A C 1
ATOM 2958 O O . VAL A 1 378 ? -32.848 3.410 25.846 1.00 89.19 378 VAL A O 1
ATOM 2961 N N . ALA A 1 379 ? -30.654 3.851 26.026 1.00 88.81 379 ALA A N 1
ATOM 2962 C CA . ALA A 1 379 ? -30.704 5.107 25.270 1.00 88.81 379 ALA A CA 1
ATOM 2963 C C . ALA A 1 379 ? -31.242 4.930 23.835 1.00 88.81 379 ALA A C 1
ATOM 2965 O O . ALA A 1 379 ? -32.047 5.732 23.374 1.00 88.81 379 ALA A O 1
ATOM 2966 N N . GLN A 1 380 ? -30.850 3.858 23.143 1.00 87.81 380 GLN A N 1
ATOM 2967 C CA . GLN A 1 380 ? -31.336 3.526 21.802 1.00 87.81 380 GLN A CA 1
ATOM 2968 C C . GLN A 1 380 ? -32.813 3.127 21.813 1.00 87.81 380 GLN A C 1
ATOM 2970 O O . GLN A 1 380 ? -33.543 3.495 20.896 1.00 87.81 380 GLN A O 1
ATOM 2975 N N . VAL A 1 381 ? -33.278 2.400 22.835 1.00 89.94 381 VAL A N 1
ATOM 2976 C CA . VAL A 1 381 ? -34.710 2.111 23.006 1.00 89.94 381 VAL A CA 1
ATOM 2977 C C . VAL A 1 381 ? -35.491 3.404 23.249 1.00 89.94 381 VAL A C 1
ATOM 2979 O O . VAL A 1 381 ? -36.536 3.601 22.634 1.00 89.94 381 VAL A O 1
ATOM 2982 N N . GLU A 1 382 ? -34.980 4.306 24.089 1.00 89.44 382 GLU A N 1
ATOM 2983 C CA . GLU A 1 382 ? -35.596 5.612 24.349 1.00 89.44 382 GLU A CA 1
ATOM 2984 C C . GLU A 1 382 ? -35.676 6.464 23.076 1.00 89.44 382 GLU A C 1
ATOM 2986 O O . GLU A 1 382 ? -36.756 6.938 22.726 1.00 89.44 382 GLU A O 1
ATOM 2991 N N . GLU A 1 383 ? -34.581 6.586 22.327 1.00 87.50 383 GLU A N 1
ATOM 2992 C CA . GLU A 1 383 ? -34.528 7.339 21.070 1.00 87.50 383 GLU A CA 1
ATOM 2993 C C . GLU A 1 383 ? -35.456 6.742 20.001 1.00 87.50 383 GLU A C 1
ATOM 2995 O O . GLU A 1 383 ? -36.297 7.441 19.428 1.00 87.50 383 GLU A O 1
ATOM 3000 N N . ARG A 1 384 ? -35.362 5.427 19.761 1.00 90.19 384 ARG A N 1
ATOM 3001 C CA . ARG A 1 384 ? -36.154 4.732 18.733 1.00 90.19 384 ARG A CA 1
ATOM 3002 C C . ARG A 1 384 ? -37.632 4.609 19.086 1.00 90.19 384 ARG A C 1
ATOM 3004 O O . ARG A 1 384 ? -38.437 4.343 18.195 1.00 90.19 384 ARG A O 1
ATOM 3011 N N . SER A 1 385 ? -38.008 4.813 20.349 1.00 86.88 385 SER A N 1
ATOM 3012 C CA . SER A 1 385 ? -39.416 4.853 20.754 1.00 86.88 385 SER A CA 1
ATOM 3013 C C . SER A 1 385 ? -40.169 6.052 20.170 1.00 86.88 385 SER A C 1
ATOM 3015 O O . SER A 1 385 ? -41.391 6.001 20.033 1.00 86.88 385 SER A O 1
ATOM 3017 N N . GLY A 1 386 ? -39.457 7.135 19.829 1.00 84.06 386 GLY A N 1
ATOM 3018 C CA . GLY A 1 386 ? -40.051 8.387 19.357 1.00 84.06 386 GLY A CA 1
ATOM 3019 C C . GLY A 1 386 ? -40.796 9.186 20.435 1.00 84.06 386 GLY A C 1
ATOM 3020 O O . GLY A 1 386 ? -41.394 10.217 20.117 1.00 84.06 386 GLY A O 1
ATOM 3021 N N . TYR A 1 387 ? -40.775 8.753 21.702 1.00 84.38 387 TYR A N 1
ATOM 3022 C CA . TYR A 1 387 ? -41.361 9.489 22.821 1.00 84.38 387 TYR A CA 1
ATOM 3023 C C . TYR A 1 387 ? -40.375 10.527 23.367 1.00 84.38 387 TYR A C 1
ATOM 3025 O O . TYR A 1 387 ? -39.227 10.221 23.671 1.00 84.38 387 TYR A O 1
ATOM 3033 N N . GLY A 1 388 ? -40.825 11.774 23.538 1.00 78.00 388 GLY A N 1
ATOM 3034 C CA . GLY A 1 388 ? -40.005 12.800 24.189 1.00 78.00 388 GLY A CA 1
ATOM 3035 C C . GLY A 1 388 ? -39.768 12.469 25.667 1.00 78.00 388 GLY A C 1
ATOM 3036 O O . GLY A 1 388 ? -40.686 11.993 26.333 1.00 78.00 388 GLY A O 1
ATOM 3037 N N . ALA A 1 389 ? -38.580 12.767 26.202 1.00 75.94 389 ALA A N 1
ATOM 3038 C CA . ALA A 1 389 ? -38.210 12.461 27.594 1.00 75.94 389 ALA A CA 1
ATOM 3039 C C . ALA A 1 389 ? -39.158 13.082 28.647 1.00 75.94 389 ALA A C 1
ATOM 3041 O O . ALA A 1 389 ? -39.407 12.494 29.694 1.00 75.94 389 ALA A O 1
ATOM 3042 N N . GLU A 1 390 ? -39.733 14.247 28.338 1.00 77.56 390 GLU A N 1
ATOM 3043 C CA . GLU A 1 390 ? -40.716 14.956 29.176 1.00 77.56 390 GLU A CA 1
ATOM 3044 C C . GLU A 1 390 ? -42.163 14.467 28.957 1.00 77.56 390 GLU A C 1
ATOM 3046 O O . GLU A 1 390 ? -43.087 14.892 29.649 1.00 77.56 390 GLU A O 1
ATOM 3051 N N . SER A 1 391 ? -42.400 13.600 27.967 1.00 79.56 391 SER A N 1
ATOM 3052 C CA . SER A 1 391 ? -43.736 13.069 27.691 1.00 79.56 391 SER A CA 1
ATOM 3053 C C . SER A 1 391 ? -44.114 11.987 28.702 1.00 79.56 391 SER A C 1
ATOM 3055 O O . SER A 1 391 ? -43.260 11.243 29.179 1.00 79.56 391 SER A O 1
ATOM 3057 N N . HIS A 1 392 ? -45.412 11.854 28.991 1.00 73.31 392 HIS A N 1
ATOM 3058 C CA . HIS A 1 392 ? -45.924 10.837 29.917 1.00 73.31 392 HIS A CA 1
ATOM 3059 C C . HIS A 1 392 ? -45.463 9.416 29.541 1.00 73.31 392 HIS A C 1
ATOM 3061 O O . HIS A 1 392 ? -44.976 8.676 30.391 1.00 73.31 392 HIS A O 1
ATOM 3067 N N . LEU A 1 393 ? -45.541 9.061 28.251 1.00 74.81 393 LEU A N 1
ATOM 3068 C CA . LEU A 1 393 ? -45.079 7.763 27.747 1.00 74.81 393 LEU A CA 1
ATOM 3069 C C . LEU A 1 393 ? -43.552 7.622 27.795 1.00 74.81 393 LEU A C 1
ATOM 3071 O O . LEU A 1 393 ? -43.068 6.531 28.071 1.00 74.81 393 LEU A O 1
ATOM 3075 N N . GLY A 1 394 ? -42.794 8.705 27.593 1.00 77.81 394 GLY A N 1
ATOM 3076 C CA . GLY A 1 394 ? -41.335 8.702 27.742 1.00 77.81 394 GLY A CA 1
ATOM 3077 C C . GLY A 1 394 ? -40.885 8.472 29.189 1.00 77.81 394 GLY A C 1
ATOM 3078 O O . GLY A 1 394 ? -39.993 7.665 29.438 1.00 77.81 394 GLY A O 1
ATOM 3079 N N . GLN A 1 395 ? -41.549 9.106 30.160 1.00 78.75 395 GLN A N 1
ATOM 3080 C CA . GLN A 1 395 ? -41.280 8.888 31.587 1.00 78.75 395 GLN A CA 1
ATOM 3081 C C . GLN A 1 395 ? -41.651 7.470 32.039 1.00 78.75 395 GLN A C 1
ATOM 3083 O O . GLN A 1 395 ? -40.947 6.882 32.861 1.00 78.75 395 GLN A O 1
ATOM 3088 N N . GLU A 1 396 ? -42.733 6.907 31.501 1.00 77.88 396 GLU A N 1
ATOM 3089 C CA . GLU A 1 396 ? -43.137 5.538 31.826 1.00 77.88 396 GLU A CA 1
ATOM 3090 C C . GLU A 1 396 ? -42.208 4.500 31.186 1.00 77.88 396 GLU A C 1
ATOM 3092 O O . GLU A 1 396 ? -41.767 3.574 31.863 1.00 77.88 396 GLU A O 1
ATOM 3097 N N . LEU A 1 397 ? -41.804 4.706 29.927 1.00 84.50 397 LEU A N 1
ATOM 3098 C CA . LEU A 1 397 ? -40.773 3.905 29.259 1.00 84.50 397 LEU A CA 1
ATOM 3099 C C . LEU A 1 397 ? -39.475 3.875 30.086 1.00 84.50 397 LEU A C 1
ATOM 3101 O O . LEU A 1 397 ? -38.921 2.806 30.344 1.00 84.50 397 LEU A O 1
ATOM 3105 N N . ALA A 1 398 ? -39.037 5.041 30.570 1.00 84.88 398 ALA A N 1
ATOM 3106 C CA . ALA A 1 398 ? -37.872 5.186 31.435 1.00 84.88 398 ALA A CA 1
ATOM 3107 C C . ALA A 1 398 ? -37.999 4.397 32.750 1.00 84.88 398 ALA A C 1
ATOM 3109 O O . ALA A 1 398 ? -37.026 3.779 33.182 1.00 84.88 398 ALA A O 1
ATOM 3110 N N . ARG A 1 399 ? -39.177 4.392 33.390 1.00 80.25 399 ARG A N 1
ATOM 3111 C CA . ARG A 1 399 ? -39.420 3.591 34.604 1.00 80.25 399 ARG A CA 1
ATOM 3112 C C . ARG A 1 399 ? -39.417 2.097 34.327 1.00 80.25 399 ARG A C 1
ATOM 3114 O O . ARG A 1 399 ? -38.868 1.345 35.125 1.00 80.25 399 ARG A O 1
ATOM 3121 N N . ILE A 1 400 ? -40.018 1.669 33.219 1.00 82.81 400 ILE A N 1
ATOM 3122 C CA . ILE A 1 400 ? -40.053 0.254 32.835 1.00 82.81 400 ILE A CA 1
ATOM 3123 C C . ILE A 1 400 ? -38.630 -0.249 32.610 1.00 82.81 400 ILE A C 1
ATOM 3125 O O . ILE A 1 400 ? -38.264 -1.282 33.160 1.00 82.81 400 ILE A O 1
ATOM 3129 N N . LEU A 1 401 ? -37.805 0.506 31.882 1.00 86.50 401 LEU A N 1
ATOM 3130 C CA . LEU A 1 401 ? -36.400 0.161 31.655 1.00 86.50 401 LEU A CA 1
ATOM 3131 C C . LEU A 1 401 ? -35.607 0.070 32.967 1.00 86.50 401 LEU A C 1
ATOM 3133 O O . LEU A 1 401 ? -34.794 -0.835 33.118 1.00 86.50 401 LEU A O 1
ATOM 3137 N N . GLU A 1 402 ? -35.879 0.938 33.945 1.00 84.88 402 GLU A N 1
ATOM 3138 C CA . GLU A 1 402 ? -35.270 0.844 35.280 1.00 84.88 402 GLU A CA 1
ATOM 3139 C C . GLU A 1 402 ? -35.721 -0.390 36.070 1.00 84.88 402 GLU A C 1
ATOM 3141 O O . GLU A 1 402 ? -34.935 -0.950 36.841 1.00 84.88 402 GLU A O 1
ATOM 3146 N N . ALA A 1 403 ? -36.972 -0.814 35.886 1.00 78.88 403 ALA A N 1
ATOM 3147 C CA . ALA A 1 403 ? -37.601 -1.898 36.634 1.00 78.88 403 ALA A CA 1
ATOM 3148 C C . ALA A 1 403 ? -37.412 -3.287 36.002 1.00 78.88 403 ALA A C 1
ATOM 3150 O O . ALA A 1 403 ? -37.636 -4.290 36.680 1.00 78.88 403 ALA A O 1
ATOM 3151 N N . LEU A 1 404 ? -37.016 -3.363 34.727 1.00 78.31 404 LEU A N 1
ATOM 3152 C CA . LEU A 1 404 ? -36.811 -4.637 34.046 1.00 78.31 404 LEU A CA 1
ATOM 3153 C C . LEU A 1 404 ? -35.707 -5.473 34.716 1.00 78.31 404 LEU A C 1
ATOM 3155 O O . LEU A 1 404 ? -34.683 -4.914 35.149 1.00 78.31 404 LEU A O 1
ATOM 3159 N N . PRO A 1 405 ? -35.875 -6.812 34.765 1.00 78.06 405 PRO A N 1
ATOM 3160 C CA . PRO A 1 405 ? -34.815 -7.714 35.182 1.00 78.06 405 PRO A CA 1
ATOM 3161 C C . PRO A 1 405 ? -33.538 -7.416 34.404 1.00 78.06 405 PRO A C 1
ATOM 3163 O O . PRO A 1 405 ? -33.548 -7.248 33.184 1.00 78.06 405 PRO A O 1
ATOM 3166 N N . ARG A 1 406 ? -32.413 -7.326 35.118 1.00 75.38 406 ARG A N 1
ATOM 3167 C CA . ARG A 1 406 ? -31.136 -6.984 34.480 1.00 75.38 406 ARG A CA 1
ATOM 3168 C C . ARG A 1 406 ? -30.739 -8.025 33.433 1.00 75.38 406 ARG A C 1
ATOM 3170 O O . ARG A 1 406 ? -30.207 -7.641 32.400 1.00 75.38 406 ARG A O 1
ATOM 3177 N N . ASP A 1 407 ? -31.067 -9.295 33.657 1.00 71.50 407 ASP A N 1
ATOM 3178 C CA . ASP A 1 407 ? -30.811 -10.374 32.699 1.00 71.50 407 ASP A CA 1
ATOM 3179 C C . ASP A 1 407 ? -31.528 -10.150 31.358 1.00 71.50 407 ASP A C 1
ATOM 3181 O O . ASP A 1 407 ? -30.903 -10.321 30.311 1.00 71.50 407 ASP A O 1
ATOM 3185 N N . ASP A 1 408 ? -32.772 -9.657 31.369 1.00 74.00 408 ASP A N 1
ATOM 3186 C CA . ASP A 1 408 ? -33.531 -9.350 30.146 1.00 74.00 408 ASP A CA 1
ATOM 3187 C C . ASP A 1 408 ? -32.883 -8.202 29.361 1.00 74.00 408 ASP A C 1
ATOM 3189 O O . ASP A 1 408 ? -32.782 -8.247 28.131 1.00 74.00 408 ASP A O 1
ATOM 3193 N N . LEU A 1 409 ? -32.385 -7.186 30.076 1.00 79.50 409 LEU A N 1
ATOM 3194 C CA . LEU A 1 409 ? -31.652 -6.063 29.487 1.00 79.50 409 LEU A CA 1
ATOM 3195 C C . LEU A 1 409 ? -30.289 -6.490 28.932 1.00 79.50 409 LEU A C 1
ATOM 3197 O O . LEU A 1 409 ? -29.834 -5.928 27.935 1.00 79.50 409 LEU A O 1
ATOM 3201 N N . TYR A 1 410 ? -29.626 -7.474 29.539 1.00 74.56 410 TYR A N 1
ATOM 3202 C CA . TYR A 1 410 ? -28.367 -8.008 29.023 1.00 74.56 410 TYR A CA 1
ATOM 3203 C C . TYR A 1 410 ? -28.580 -8.869 27.776 1.00 74.56 410 TYR A C 1
ATOM 3205 O O . TYR A 1 410 ? -27.871 -8.670 26.789 1.00 74.56 410 TYR A O 1
ATOM 3213 N N . GLN A 1 411 ? -29.557 -9.775 27.795 1.00 76.56 411 GLN A N 1
ATOM 3214 C CA . GLN A 1 411 ? -29.698 -10.832 26.788 1.00 76.56 411 GLN A CA 1
ATOM 3215 C C . GLN A 1 411 ? -30.483 -10.416 25.536 1.00 76.56 411 GLN A C 1
ATOM 3217 O O . GLN A 1 411 ? -30.218 -10.956 24.467 1.00 76.56 411 GLN A O 1
ATOM 3222 N N . SER A 1 412 ? -31.399 -9.446 25.631 1.00 81.50 412 SER A N 1
ATOM 3223 C CA . SER A 1 412 ? -32.244 -9.040 24.492 1.00 81.50 412 SER A CA 1
ATOM 3224 C C . SER A 1 412 ? -31.544 -8.039 23.574 1.00 81.50 412 SER A C 1
ATOM 3226 O O . SER A 1 412 ? -30.837 -7.149 24.049 1.00 81.50 412 SER A O 1
ATOM 3228 N N . THR A 1 413 ? -31.775 -8.099 22.267 1.00 84.12 413 THR A N 1
ATOM 3229 C CA . THR A 1 413 ? -31.371 -7.035 21.328 1.00 84.12 413 THR A CA 1
ATOM 3230 C C . THR A 1 413 ? -32.276 -5.799 21.451 1.00 84.12 413 THR A C 1
ATOM 3232 O O . THR A 1 413 ? -33.351 -5.857 22.050 1.00 84.12 413 THR A O 1
ATOM 3235 N N . VAL A 1 414 ? -31.879 -4.656 20.876 1.00 86.31 414 VAL A N 1
ATOM 3236 C CA . VAL A 1 414 ? -32.742 -3.454 20.835 1.00 86.31 414 VAL A CA 1
ATOM 3237 C C . VAL A 1 414 ? -34.038 -3.730 20.071 1.00 86.31 414 VAL A C 1
ATOM 3239 O O . VAL A 1 414 ? -35.095 -3.265 20.490 1.00 86.31 414 VAL A O 1
ATOM 3242 N N . ASP A 1 415 ? -33.973 -4.501 18.984 1.00 82.31 415 ASP A N 1
ATOM 3243 C CA . ASP A 1 415 ? -35.136 -4.823 18.149 1.00 82.31 415 ASP A CA 1
ATOM 3244 C C . ASP A 1 415 ? -36.142 -5.745 18.851 1.00 82.31 415 ASP A C 1
ATOM 3246 O O . ASP A 1 415 ? -37.337 -5.661 18.578 1.00 82.31 415 ASP A O 1
ATOM 3250 N N . GLU A 1 416 ? -35.687 -6.577 19.789 1.00 82.75 416 GLU A N 1
ATOM 3251 C CA . GLU A 1 416 ? -36.548 -7.412 20.639 1.00 82.75 416 GLU A CA 1
ATOM 3252 C C . GLU A 1 416 ? -37.084 -6.632 21.850 1.00 82.75 416 GLU A C 1
ATOM 3254 O O . GLU A 1 416 ? -38.251 -6.763 22.240 1.00 82.75 416 GLU A O 1
ATOM 3259 N N . LEU A 1 417 ? -36.240 -5.781 22.439 1.00 88.12 417 LEU A N 1
ATOM 3260 C CA . LEU A 1 417 ? -36.557 -5.032 23.650 1.00 88.12 417 LEU A CA 1
ATOM 3261 C C . LEU A 1 417 ? -37.528 -3.876 23.369 1.00 88.12 417 LEU A C 1
ATOM 3263 O O . LEU A 1 417 ? -38.505 -3.706 24.093 1.00 88.12 417 LEU A O 1
ATOM 3267 N N . LEU A 1 418 ? -37.313 -3.108 22.298 1.00 86.50 418 LEU A N 1
ATOM 3268 C CA . LEU A 1 418 ? -38.121 -1.939 21.936 1.00 86.50 418 LEU A CA 1
ATOM 3269 C C . LEU A 1 418 ? -39.632 -2.233 21.829 1.00 86.50 418 LEU A C 1
ATOM 3271 O O . LEU A 1 418 ? -40.403 -1.576 22.535 1.00 86.50 418 LEU A O 1
ATOM 3275 N N . PRO A 1 419 ? -40.105 -3.201 21.014 1.00 83.00 419 PRO A N 1
ATOM 3276 C CA . PRO A 1 419 ? -41.534 -3.495 20.918 1.00 83.00 419 PRO A CA 1
ATOM 3277 C C . PRO A 1 419 ? -42.105 -4.014 22.242 1.00 83.00 419 PRO A C 1
ATOM 3279 O O . PRO A 1 419 ? -43.258 -3.719 22.561 1.00 83.00 419 PRO A O 1
ATOM 3282 N N . THR A 1 420 ? -41.308 -4.730 23.038 1.00 82.25 420 THR A N 1
ATOM 3283 C CA . THR A 1 420 ? -41.707 -5.254 24.350 1.00 82.25 420 THR A CA 1
ATOM 3284 C C . THR A 1 420 ? -41.923 -4.123 25.354 1.00 82.25 420 THR A C 1
ATOM 3286 O O . THR A 1 420 ? -42.990 -4.029 25.959 1.00 82.25 420 THR A O 1
ATOM 3289 N N . VAL A 1 421 ? -40.959 -3.209 25.487 1.00 85.12 421 VAL A N 1
ATOM 3290 C CA . VAL A 1 421 ? -41.030 -2.080 26.427 1.00 85.12 421 VAL A CA 1
ATOM 3291 C C . VAL A 1 421 ? -42.112 -1.082 26.006 1.00 85.12 421 VAL A C 1
ATOM 3293 O O . VAL A 1 421 ? -42.879 -0.636 26.858 1.00 85.12 421 VAL A O 1
ATOM 3296 N N . ILE A 1 422 ? -42.258 -0.797 24.703 1.00 83.50 422 ILE A N 1
ATOM 3297 C CA . ILE A 1 422 ? -43.374 0.013 24.181 1.00 83.50 422 ILE A CA 1
ATOM 3298 C C . ILE A 1 422 ? -44.714 -0.647 24.512 1.00 83.50 422 ILE A C 1
ATOM 3300 O O . ILE A 1 422 ? -45.632 0.029 24.975 1.00 83.50 422 ILE A O 1
ATOM 3304 N N . SER A 1 423 ? -44.833 -1.962 24.314 1.00 76.00 423 SER A N 1
ATOM 3305 C CA . SER A 1 423 ? -46.062 -2.688 24.639 1.00 76.00 423 SER A CA 1
ATOM 3306 C C . SER A 1 423 ? -46.375 -2.600 26.130 1.00 76.00 423 SER A C 1
ATOM 3308 O O . SER A 1 423 ? -47.513 -2.314 26.478 1.00 76.00 423 SER A O 1
ATOM 3310 N N . ILE A 1 424 ? -45.392 -2.765 27.022 1.00 75.00 424 ILE A N 1
ATOM 3311 C CA . ILE A 1 424 ? -45.588 -2.625 28.476 1.00 75.00 424 ILE A CA 1
ATOM 3312 C C . ILE A 1 424 ? -46.025 -1.193 28.835 1.00 75.00 424 ILE A C 1
ATOM 3314 O O . ILE A 1 424 ? -46.985 -1.026 29.591 1.00 75.00 424 ILE A O 1
ATOM 3318 N N . ALA A 1 425 ? -45.386 -0.173 28.251 1.00 73.25 425 ALA A N 1
ATOM 3319 C CA . ALA A 1 425 ? -45.729 1.235 28.466 1.00 73.25 425 ALA A CA 1
ATOM 3320 C C . ALA A 1 425 ? -47.163 1.557 28.011 1.00 73.25 425 ALA A C 1
ATOM 3322 O O . ALA A 1 425 ? -47.888 2.275 28.694 1.00 73.25 425 ALA A O 1
ATOM 3323 N N . GLN A 1 426 ? -47.606 0.974 26.895 1.00 67.19 426 GLN A N 1
ATOM 3324 C CA . GLN A 1 426 ? -48.966 1.135 26.370 1.00 67.19 426 GLN A CA 1
ATOM 3325 C C . GLN A 1 426 ? -50.005 0.267 27.104 1.00 67.19 426 GLN A C 1
ATOM 3327 O O . GLN A 1 426 ? -51.177 0.640 27.191 1.00 67.19 426 GLN A O 1
ATOM 3332 N N . ILE A 1 427 ? -49.602 -0.884 27.656 1.00 62.12 427 ILE A N 1
ATOM 3333 C CA . ILE A 1 427 ? -50.468 -1.791 28.426 1.00 62.12 427 ILE A CA 1
ATOM 3334 C C . ILE A 1 427 ? -50.893 -1.153 29.752 1.00 62.12 427 ILE A C 1
ATOM 3336 O O . ILE A 1 427 ? -52.027 -1.366 30.184 1.00 62.12 427 ILE A O 1
ATOM 3340 N N . GLN A 1 428 ? -50.052 -0.324 30.378 1.00 52.00 428 GLN A N 1
ATOM 3341 C CA . GLN A 1 428 ? -50.435 0.380 31.607 1.00 52.00 428 GLN A CA 1
ATOM 3342 C C . GLN A 1 428 ? -51.590 1.388 31.419 1.00 52.00 428 GLN A C 1
ATOM 3344 O O . GLN A 1 428 ? -52.259 1.720 32.396 1.00 52.00 428 GLN A O 1
ATOM 3349 N N . GLU A 1 429 ? -51.926 1.793 30.186 1.00 47.00 429 GLU A N 1
ATOM 3350 C CA . GLU A 1 429 ? -53.131 2.597 29.908 1.00 47.00 429 GLU A CA 1
ATOM 3351 C C . GLU A 1 429 ? -54.419 1.761 29.761 1.00 47.00 429 GLU A C 1
ATOM 3353 O O . GLU A 1 429 ? -55.525 2.310 29.739 1.00 47.00 429 GLU A O 1
ATOM 3358 N N . ARG A 1 430 ? -54.334 0.425 29.685 1.00 43.03 430 ARG A N 1
ATOM 3359 C CA . ARG A 1 430 ? -55.507 -0.455 29.572 1.00 43.03 430 ARG A CA 1
ATOM 3360 C C . ARG A 1 430 ? -55.311 -1.754 30.347 1.00 43.03 430 ARG A C 1
ATOM 3362 O O . ARG A 1 430 ? -54.735 -2.711 29.843 1.00 43.03 430 ARG A O 1
ATOM 3369 N N . PHE A 1 431 ? -55.923 -1.835 31.530 1.00 32.94 431 PHE A N 1
ATOM 3370 C CA . PHE A 1 431 ? -56.142 -3.098 32.241 1.00 32.94 431 PHE A CA 1
ATOM 3371 C C . PHE A 1 431 ? -56.612 -4.211 31.286 1.00 32.94 431 PHE A C 1
ATOM 3373 O O . PHE A 1 431 ? -57.744 -4.152 30.800 1.00 32.94 431 PHE A O 1
ATOM 3380 N N . LYS A 1 432 ? -55.777 -5.240 31.067 1.00 32.03 432 LYS A N 1
ATOM 3381 C CA . LYS A 1 432 ? -56.184 -6.641 30.835 1.00 32.03 432 LYS A CA 1
ATOM 3382 C C . LYS A 1 432 ? -54.979 -7.592 30.774 1.00 32.03 432 LYS A C 1
ATOM 3384 O O . LYS A 1 432 ? -54.071 -7.423 29.973 1.00 32.03 432 LYS A O 1
ATOM 3389 N N . VAL A 1 433 ? -55.040 -8.632 31.604 1.00 31.75 433 VAL A N 1
ATOM 3390 C CA . VAL A 1 433 ? -54.101 -9.764 31.691 1.00 31.75 433 VAL A CA 1
ATOM 3391 C C . VAL A 1 433 ? -54.144 -10.625 30.422 1.00 31.75 433 VAL A C 1
ATOM 3393 O O . VAL A 1 433 ? -55.244 -10.961 29.978 1.00 31.75 433 VAL A O 1
ATOM 3396 N N . ARG A 1 434 ? -52.983 -11.068 29.907 1.00 27.02 434 ARG A N 1
ATOM 3397 C CA . ARG A 1 434 ? -52.846 -12.241 29.013 1.00 27.02 434 ARG A CA 1
ATOM 3398 C C . ARG A 1 434 ? -51.495 -12.953 29.187 1.00 27.02 434 ARG A C 1
ATOM 3400 O O . ARG A 1 434 ? -50.488 -12.306 29.438 1.00 27.02 434 ARG A O 1
ATOM 3407 N N . ALA A 1 435 ? -51.520 -14.281 29.045 1.00 25.72 435 ALA A N 1
ATOM 3408 C CA . ALA A 1 435 ? -50.378 -15.199 29.100 1.00 25.72 435 ALA A CA 1
ATOM 3409 C C . ALA A 1 435 ? -49.843 -15.528 27.692 1.00 25.72 435 ALA A C 1
ATOM 3411 O O . ALA A 1 435 ? -50.622 -15.521 26.735 1.00 25.72 435 ALA A O 1
ATOM 3412 N N . PHE A 1 436 ? -48.555 -15.877 27.585 1.00 26.02 436 PHE A N 1
ATOM 3413 C CA . PHE A 1 436 ? -47.895 -16.286 26.338 1.00 26.02 436 PHE A CA 1
ATOM 3414 C C . PHE A 1 436 ? -47.226 -17.661 26.482 1.00 26.02 436 PHE A C 1
ATOM 3416 O O . PHE A 1 436 ? -46.657 -17.969 27.526 1.00 26.02 436 PHE A O 1
ATOM 3423 N N . PHE A 1 437 ? -47.313 -18.468 25.420 1.00 24.08 437 PHE A N 1
ATOM 3424 C CA . PHE A 1 437 ? -46.594 -19.731 25.231 1.00 24.08 437 PHE A CA 1
ATOM 3425 C C . PHE A 1 437 ? -45.732 -19.643 23.968 1.00 24.08 437 PHE A C 1
ATOM 3427 O O . PHE A 1 437 ? -46.121 -19.006 22.988 1.00 24.08 437 PHE A O 1
ATOM 3434 N N . GLU A 1 438 ? -44.590 -20.322 24.011 1.00 26.59 438 GLU A N 1
ATOM 3435 C CA . GLU A 1 438 ? -43.542 -20.378 22.991 1.00 26.59 438 GLU A CA 1
ATOM 3436 C C . GLU A 1 438 ? -43.492 -21.790 22.369 1.00 26.59 438 GLU A C 1
ATOM 3438 O O . GLU A 1 438 ? -43.642 -22.758 23.114 1.00 26.59 438 GLU A O 1
ATOM 3443 N N . LEU A 1 439 ? -43.321 -21.909 21.038 1.00 23.80 439 LEU A N 1
ATOM 3444 C CA . LEU A 1 439 ? -42.458 -22.880 20.317 1.00 23.80 439 LEU A CA 1
ATOM 3445 C C . LEU A 1 439 ? -42.776 -22.983 18.793 1.00 23.80 439 LEU A C 1
ATOM 3447 O O . LEU A 1 439 ? -43.863 -23.393 18.400 1.00 23.80 439 LEU A O 1
ATOM 3451 N N . ILE A 1 440 ? -41.741 -22.709 17.979 1.00 26.19 440 ILE A N 1
ATOM 3452 C CA . ILE A 1 440 ? -41.106 -23.557 16.930 1.00 26.19 440 ILE A CA 1
ATOM 3453 C C . ILE A 1 440 ? -41.817 -23.932 15.587 1.00 26.19 440 ILE A C 1
ATOM 3455 O O . ILE A 1 440 ? -42.782 -24.682 15.545 1.00 26.19 440 ILE A O 1
ATOM 3459 N N . HIS A 1 441 ? -41.120 -23.529 14.496 1.00 26.22 441 HIS A N 1
ATOM 3460 C CA . HIS A 1 441 ? -40.880 -24.124 13.147 1.00 26.22 441 HIS A CA 1
ATOM 3461 C C . HIS A 1 441 ? -42.011 -24.318 12.101 1.00 26.22 441 HIS A C 1
ATOM 3463 O O . HIS A 1 441 ? -42.929 -25.099 12.303 1.00 26.22 441 HIS A O 1
ATOM 3469 N N . MET A 1 442 ? -41.831 -23.780 10.877 1.00 21.50 442 MET A N 1
ATOM 3470 C CA . MET A 1 442 ? -41.280 -24.455 9.667 1.00 21.50 442 MET A CA 1
ATOM 3471 C C . MET A 1 442 ? -41.602 -23.693 8.355 1.00 21.50 442 MET A C 1
ATOM 3473 O O . MET A 1 442 ? -42.612 -23.013 8.221 1.00 21.50 442 MET A O 1
ATOM 3477 N N . THR A 1 443 ? -40.688 -23.870 7.400 1.00 25.14 443 THR A N 1
ATOM 3478 C CA . THR A 1 443 ? -40.549 -23.406 6.003 1.00 25.14 443 THR A CA 1
ATOM 3479 C C . THR A 1 443 ? -41.651 -23.881 5.028 1.00 25.14 443 THR A C 1
ATOM 3481 O O . THR A 1 443 ? -42.252 -24.919 5.286 1.00 25.14 443 THR A O 1
ATOM 3484 N N . VAL A 1 444 ? -41.834 -23.203 3.868 1.00 22.50 444 VAL A N 1
ATOM 3485 C CA . VAL A 1 444 ? -41.821 -23.756 2.469 1.00 22.50 444 VAL A CA 1
ATOM 3486 C C . VAL A 1 444 ? -42.333 -22.753 1.392 1.00 22.50 444 VAL A C 1
ATOM 3488 O O . VAL A 1 444 ? -43.350 -22.099 1.575 1.00 22.50 444 VAL A O 1
ATOM 3491 N N . PHE A 1 445 ? -41.555 -22.701 0.289 1.00 24.22 445 PHE A N 1
ATOM 3492 C CA . PHE A 1 445 ? -41.654 -22.230 -1.125 1.00 24.22 445 PHE A CA 1
ATOM 3493 C C . PHE A 1 445 ? -43.032 -21.819 -1.733 1.00 24.22 445 PHE A C 1
ATOM 3495 O O . PHE A 1 445 ? -44.067 -22.251 -1.253 1.00 24.22 445 PHE A O 1
ATOM 3502 N N . SER A 1 446 ? -43.175 -21.044 -2.830 1.00 24.08 446 SER A N 1
ATOM 3503 C CA . SER A 1 446 ? -42.574 -21.158 -4.178 1.00 24.08 446 SER A CA 1
ATOM 3504 C C . SER A 1 446 ? -43.031 -20.014 -5.124 1.00 24.08 446 SER A C 1
ATOM 3506 O O . SER A 1 446 ? -44.192 -19.629 -5.079 1.00 24.08 446 SER A O 1
ATOM 3508 N N . ILE A 1 447 ? -42.116 -19.589 -6.009 1.00 33.38 447 ILE A N 1
ATOM 3509 C CA . ILE A 1 447 ? -42.217 -19.175 -7.436 1.00 33.38 447 ILE A CA 1
ATOM 3510 C C . ILE A 1 447 ? -43.423 -18.336 -7.916 1.00 33.38 447 ILE A C 1
ATOM 3512 O O . ILE A 1 447 ? -44.560 -18.803 -7.941 1.00 33.38 447 ILE A O 1
ATOM 3516 N N . ALA A 1 448 ? -43.097 -17.193 -8.528 1.00 39.38 448 ALA A N 1
ATOM 3517 C CA . ALA A 1 448 ? -43.520 -16.886 -9.898 1.00 39.38 448 ALA A CA 1
ATOM 3518 C C . ALA A 1 448 ? -42.285 -16.461 -10.702 1.00 39.38 448 ALA A C 1
ATOM 3520 O O . ALA A 1 448 ? -41.558 -15.575 -10.196 1.00 39.38 448 ALA A O 1
#

Foldseek 3Di:
DEQDPVQLVVLVVVQVVCVVVVFPKDKDADPRQCQQQLHPSDGIDIDGPVAADDDVVVVVVVVQVVCVVVVHDDDPPFDFADWDDDDQWIWTDTPPDIDIGNDDDDPCAPNDDHPVCVCVVVDDDDDDDDDDDDDDDDPVVCSHSNVRGDDDYPCPLVVLCVVPDDPVCVVQLVVQLCQQCVPPDPVVVVVDDPSQSSLVSVVLVCVQQVDQLADKFKFWAADDCVPRVHGDQFIKIKIKYWDFPPLVVLLVVVCVVVPKDWPDKTKGKFQFDADPVRGGPGTDPDDPVPSPRSIMMIMMTTIHHDDDPVVRVVSRVVSSVSRVVRVLCRVCPVVVVVVVVVVVVVVVPDDVPDDPVVPPDDPLPDFLCPDRPLNVLLVCLLVVLPDDCPDPLNVQLSVCSSVDDVVCSNPDGSVRVNVVSSCVSVCVVPDDDDDDDDDDDDDDDDDD

Secondary structure (DSSP, 8-state):
--SSHHHHHHHHHHHHHHHTTT--EEEEEHHHHHHHHTSSS-SEEEEETT-----HHHHHHHHHHHHHHTT-----S--EEEEEEETTEEEEEETTEEEEES------GGG--STTGGGGGG----------PSPP-THHHHHTTTT------S-HHHHHHTTTS-HHHHHHHHHHHHHHTTT--HHHHHTS-HHHHHHHHHHHHHHHHHSBTTS-EEEEE---HHHHSS--SSEEEEEEEE--TTHHHHHHHHHHHTT--EEEEEEEEEEEEE-TTSBEEEE--S-GGG-GGGEEEEEEEEES---SHHHHHHHHHHHHHHHHHHHHHHHHHHHHHHHHHHHHHHHTT--TT--GGG-S-S-TTS-TTTSTTHHHHHHHHHHHTT--TTSHHHHHHHHHHHHS-HHHHHHS-HHHHHHHHHHHHHHTTS------------------

Organism: NCBI:txid96644

Sequence (448 aa):
MAHNAAGAADLQARHDQWKRRGADVELLTGSKCQEYCGTDQISSALLDRRAGTINPMGYTTGLAQSVEQLGGRVFQNSAVTHLEKQSSAWLVKTANGVVVADKIVISTGAYTEGDWSELQKNYFRGYYYQVASKPLEGPEADNVLRHGQGSWDTRLLHRALGQYVNDDEINQIVQFADQFYSFAALEELKERRISDLAGATISSWRMLMQHDAKTQAVRAYNPDFERHGWQSPHTVVEMVCPQTPFLINSIRMELNNRGYNIHTLQTAVFCLELDKTGKAVGLSTQPSDVCGSSKTVVAFFEIDRCSSSSELRLIEAALVEVLEEVRLVDADLVPMKAKINELRGSLGRFDPNAQASEVFFYSHGQSVRDIPCIRLKVAQVEERSGYGAESHLGQELARILEALPRDDLYQSTVDELLPTVISIAQIQERFKVRAFFELIHMTVFSIA

pLDDT: mean 79.03, std 17.15, range [21.5, 98.19]

Radius of gyration: 34.7 Å; chains: 1; bounding box: 90×58×106 Å

InterPro domains:
  IPR006076 FAD dependent oxidoreductase [PF01266] (2-138)
  IPR007780 NAD-glutamate dehydrogenase, bacteria [PTHR43403] (160-350)
  IPR024727 NAD-glutamate dehydrogenase, N-terminal ACT1 domain [PF21075] (176-319)
  IPR036188 FAD/NAD(P)-binding domain superfamily [G3DSA:3.50.50.60] (51-115)
  IPR036188 FAD/NAD(P)-binding domain superfamily [SSF51905] (7-154)
  IPR049059 NAD-glutamate dehydrogenase, helical motif 1 [PF21073] (371-430)